Protein 4DJ3 (pdb70)

Foldseek 3Di:
DPDDDADAAALVSVQCQPVVLVVPDLFKKKWKAFPVPLATSDIHPSVCVNQVADPVVRNPDRQLLFWDPLCSVVVCVVAPLVQAAAPDVDHWDKFKTWGHRPDDVPPTDTFMKIKTKHWHFYDDDDPHDTTIMIMIMIGTDFQLLDDVHDDQVRQKWKWKFFLLQQTQDTDQSCCSVQVDGGSVRHRHHQLVQWDPVCSVVVLVVLVVQVVQAVHDWDWDDWTWGAGQVGFTWIWGKTKYFDADPPFRFTGMIMIMTRTDDAGPPSTSNDDDDDDPDDDCPVVCVSSVVSSVVRSPGD/DAEADDDADDDQKWKWKCFDVPGWTPDTHPDDDDDDDRAFLNQFDPVCNVVVCVCAPLVNADAPPPCHWDWFKTFRAVVTDTFIKIKTKHWHWYDDVPPITTMIMMMIGGAFQCQPDPHPDQVLQKWKWKFFLLQATQDTDCSVCSHQQDGVVVRHGHGPQVFWDPVFNVVVLVVLVVQVVCAPHDWDWDDWTWGQGPQGWIFIWTKTKYFDADVPLQFTGMMMIMIGTNDQTPDRTSNDDHDDDDDDPCNVVSVSSSVVRNDGD

Secondary structure (DSSP, 8-state):
-------B--TTTTTSTTHHHHTS-TTEEEEEEETTT-BEEEE-TTHHHHTT--HHHHHTSBGGGGB-GGGHHHHHHHT-TTT-----------EEEEE-----SSS---EEEEEEEEEEE----SSS-S-EEEEEEEEE---TTSSS---GGG-EEEEEE-TTSBEEEE-TTHHHHHS--HHHHTTSBGGGGB-TTTTTHHHHHHHHHHHTTTSPPEE---EEEE-TTS-EEEEEEEEEEEE-SSS--EEEEEEEEEE----SSS-TT-------SS--HHHHHHHHHHHHHTTS--/---S------SSEEEEEE-SSS-SEEEE-S--SSS-----GGGS-GGGHHHHHHHT-TTTPPBTT------EEEE--------EEEEEEEE-----S------EEEEEEE---TTSTTPPPGGG-EEEEEE-TTSBEEEE-GGGHHHHS--HHHHTTSBHHHHB-TTTTTHHHHHHHHHHHTTTS--B----EEEE-TTS-EEEEEEEEEEEE-SSS-SEEEEEEEEEE-S--SSS-TTS----------HHHHHHHHHHTTS--

GO terms:
  GO:0005634 nucleus (C, EXP)
  GO:0005737 cytoplasm (C, EXP)
  GO:0045187 regulation of circadian sleep/wake cycle, sleep (P, IMP)
  GO:0005515 protein binding (F, IPI)
  GO:0031625 ubiquitin protein ligase binding (F, IPI)
  GO:0019900 kinase binding (F, IPI)
  GO:0007623 circadian rhythm (P, IDA)
  GO:0000122 negative regulation of transcription by RNA polymerase II (P, IDA)
  GO:0005654 nucleoplasm (C, TAS)
  GO:0005829 cytosol (C, TAS)

InterPro domains:
  IPR000014 PAS domain [PS50112] (280-326)
  IPR000014 PAS domain [SM00091] (115-187)
  IPR000014 PAS domain [SM00091] (258-324)
  IPR000014 PAS domain [cd00130] (280-372)
  IPR013655 PAS fold 3 [PF08447] (281-368)
  IPR022728 Period circadian-like, C-terminal [PF12114] (949-1088)
  IPR035965 PAS domain superfamily [SSF55785] (271-373)
  IPR048814 Period circadian protein homolog 1-3, PAS-A domain [PF21353] (130-252)
  IPR050760 Period circadian regulator [PTHR11269] (24-1096)
  IPR057310 Period circadian protein homolog PER 1-3, bHLH-like domain [PF23170] (47-100)

Organism: Mus musculus (NCBI:txid10090)

Nearest PDB structures (foldseek):
  4dj3-assembly1_A  TM=1.003E+00  e=3.054E-65  Mus musculus
  4dj3-assembly1_B  TM=9.412E-01  e=3.930E-46  Mus musculus
  4dj2-assembly1_A  TM=9.187E-01  e=1.110E-37  Mus musculus
  3gdi-assembly1_A  TM=9.428E-01  e=1.791E-35  Mus musculus
  8gci-assembly1_A-2  TM=8.770E-01  e=7.581E-12  Caenorhabditis elegans

Structure (mmCIF, N/CA/C/O backbone):
data_4DJ3
#
_entry.id   4DJ3
#
_cell.length_a   62.650
_cell.length_b   78.640
_cell.length_c   67.170
_cell.angle_alpha   90.00
_cell.angle_beta   97.63
_cell.angle_gamma   90.00
#
_symmetry.space_group_name_H-M   'P 1 21 1'
#
loop_
_entity.id
_entity.type
_entity.pdbx_description
1 polymer 'Period circadian protein homolog 3'
2 water water
#
loop_
_atom_site.group_PDB
_atom_site.id
_atom_site.type_symbol
_atom_site.label_atom_id
_atom_site.label_alt_id
_atom_site.label_comp_id
_atom_site.label_asym_id
_atom_site.label_entity_id
_atom_site.label_seq_id
_atom_site.pdbx_PDB_ins_code
_atom_site.Cartn_x
_atom_site.Cartn_y
_atom_site.Cartn_z
_atom_site.occupancy
_atom_site.B_iso_or_equiv
_atom_site.auth_seq_id
_atom_site.auth_comp_id
_atom_site.auth_asym_id
_atom_site.auth_atom_id
_atom_site.pdbx_PDB_model_num
ATOM 1 N N . GLY A 1 10 ? 31.129 -29.691 8.270 1.00 91.52 104 GLY A N 1
ATOM 2 C CA . GLY A 1 10 ? 31.985 -28.730 9.027 1.00 92.18 104 GLY A CA 1
ATOM 3 C C . GLY A 1 10 ? 32.112 -29.086 10.500 1.00 92.45 104 GLY A C 1
ATOM 4 O O . GLY A 1 10 ? 31.111 -29.071 11.226 1.00 92.57 104 GLY A O 1
ATOM 5 N N . ARG A 1 11 ? 33.352 -29.377 10.924 1.00 92.47 105 ARG A N 1
ATOM 6 C CA . ARG A 1 11 ? 33.704 -29.936 12.255 1.00 92.33 105 ARG A CA 1
ATOM 7 C C . ARG A 1 11 ? 32.733 -29.634 13.415 1.00 92.19 105 ARG A C 1
ATOM 8 O O . ARG A 1 11 ? 32.925 -28.681 14.186 1.00 92.12 105 ARG A O 1
ATOM 10 N N . LEU A 1 12 ? 31.703 -30.473 13.533 1.00 91.92 106 LEU A N 1
ATOM 11 C CA . LEU A 1 12 ? 30.570 -30.194 14.419 1.00 91.55 106 LEU A CA 1
ATOM 12 C C . LEU A 1 12 ? 30.543 -31.022 15.705 1.00 90.96 106 LEU A C 1
ATOM 13 O O . LEU A 1 12 ? 30.869 -32.220 15.702 1.00 90.44 106 LEU A O 1
ATOM 15 N N . GLU A 1 13 ? 30.149 -30.351 16.790 1.00 90.31 107 GLU A N 1
ATOM 16 C CA . GLU A 1 13 ? 29.908 -30.986 18.084 1.00 89.98 107 GLU A CA 1
ATOM 17 C C . GLU A 1 13 ? 28.575 -31.732 18.068 1.00 89.44 107 GLU A C 1
ATOM 18 O O . GLU A 1 13 ? 27.741 -31.504 17.184 1.00 89.45 107 GLU A O 1
ATOM 20 N N . ASP A 1 14 ? 28.387 -32.619 19.046 1.00 88.65 108 ASP A N 1
ATOM 21 C CA . ASP A 1 14 ? 27.230 -33.522 19.093 1.00 88.00 108 ASP A CA 1
ATOM 22 C C . ASP A 1 14 ? 25.894 -32.769 19.157 1.00 87.21 108 ASP A C 1
ATOM 23 O O . ASP A 1 14 ? 25.849 -31.613 19.609 1.00 87.65 108 ASP A O 1
ATOM 28 N N . VAL A 1 15 ? 24.818 -33.429 18.717 1.00 85.60 109 VAL A N 1
ATOM 29 C CA . VAL A 1 15 ? 23.486 -32.816 18.657 1.00 83.94 109 VAL A CA 1
ATOM 30 C C . VAL A 1 15 ? 22.619 -32.998 19.917 1.00 82.63 109 VAL A C 1
ATOM 31 O O . VAL A 1 15 ? 22.103 -32.016 20.451 1.00 82.76 109 VAL A O 1
ATOM 33 N N . THR A 1 16 ? 22.499 -34.242 20.389 1.00 80.86 110 THR A N 1
ATOM 34 C CA . THR A 1 16 ? 21.477 -34.683 21.365 1.00 79.05 110 THR A CA 1
ATOM 35 C C . THR A 1 16 ? 20.149 -34.849 20.641 1.00 77.59 110 THR A C 1
ATOM 36 O O . THR A 1 16 ? 19.374 -33.900 20.544 1.00 77.79 110 THR A O 1
ATOM 40 N N . VAL A 1 17 ? 19.897 -36.043 20.118 1.00 75.50 111 VAL A N 1
ATOM 41 C CA . VAL A 1 17 ? 18.656 -36.309 19.390 1.00 73.73 111 VAL A CA 1
ATOM 42 C C . VAL A 1 17 ? 17.654 -37.015 20.314 1.00 72.31 111 VAL A C 1
ATOM 43 O O . VAL A 1 17 ? 18.080 -37.730 21.223 1.00 72.23 111 VAL A O 1
ATOM 47 N N . TYR A 1 18 ? 16.346 -36.812 20.080 1.00 70.20 112 TYR A N 1
ATOM 48 C CA . TYR A 1 18 ? 15.316 -37.092 21.104 1.00 67.75 112 TYR A CA 1
ATOM 49 C C . TYR A 1 18 ? 14.387 -38.286 20.911 1.00 66.91 112 TYR A C 1
ATOM 50 O O . TYR A 1 18 ? 14.329 -39.149 21.779 1.00 66.06 112 TYR A O 1
ATOM 59 N N . SER A 1 19 ? 13.679 -38.337 19.782 1.00 66.08 113 SER A N 1
ATOM 60 C CA . SER A 1 19 ? 12.582 -39.310 19.555 1.00 65.71 113 SER A CA 1
ATOM 61 C C . SER A 1 19 ? 11.239 -38.973 20.277 1.00 65.30 113 SER A C 1
ATOM 62 O O . SER A 1 19 ? 11.206 -38.340 21.353 1.00 64.43 113 SER A O 1
ATOM 65 N N . LEU A 1 20 ? 10.166 -39.462 19.655 1.00 64.54 114 LEU A N 1
ATOM 66 C CA . LEU A 1 20 ? 8.777 -39.173 19.987 1.00 64.48 114 LEU A CA 1
ATOM 67 C C . LEU A 1 20 ? 8.362 -39.422 21.436 1.00 64.68 114 LEU A C 1
ATOM 68 O O . LEU A 1 20 ? 7.464 -38.759 21.942 1.00 64.85 114 LEU A O 1
ATOM 73 N N . GLU A 1 21 ? 9.000 -40.384 22.096 1.00 64.68 115 GLU A N 1
ATOM 74 C CA . GLU A 1 21 ? 8.583 -40.807 23.423 1.00 64.49 115 GLU A CA 1
ATOM 75 C C . GLU A 1 21 ? 9.336 -40.026 24.464 1.00 64.21 115 GLU A C 1
ATOM 76 O O . GLU A 1 21 ? 8.902 -39.917 25.616 1.00 64.51 115 GLU A O 1
ATOM 82 N N . ASP A 1 22 ? 10.470 -39.479 24.048 1.00 63.70 116 ASP A N 1
ATOM 83 C CA . ASP A 1 22 ? 11.223 -38.567 24.886 1.00 63.20 116 ASP A CA 1
ATOM 84 C C . ASP A 1 22 ? 10.475 -37.242 24.992 1.00 62.05 116 ASP A C 1
ATOM 85 O O . ASP A 1 22 ? 10.661 -36.490 25.951 1.00 61.86 116 ASP A O 1
ATOM 90 N N . LEU A 1 23 ? 9.643 -36.950 23.992 1.00 60.36 117 LEU A N 1
ATOM 91 C CA . LEU A 1 23 ? 9.030 -35.632 23.895 1.00 59.23 117 LEU A CA 1
ATOM 92 C C . LEU A 1 23 ? 7.863 -35.444 24.877 1.00 58.99 117 LEU A C 1
ATOM 93 O O . LEU A 1 23 ? 7.396 -34.331 25.120 1.00 58.73 117 LEU A O 1
ATOM 98 N N . THR A 1 24 ? 7.429 -36.552 25.450 1.00 58.27 118 THR A N 1
ATOM 99 C CA . THR A 1 24 ? 6.320 -36.566 26.363 1.00 57.93 118 THR A CA 1
ATOM 100 C C . THR A 1 24 ? 6.710 -35.875 27.662 1.00 57.47 118 THR A C 1
ATOM 101 O O . THR A 1 24 ? 5.869 -35.267 28.328 1.00 57.28 118 THR A O 1
ATOM 105 N N . ALA A 1 25 ? 7.996 -35.929 27.986 1.00 57.13 119 ALA A N 1
ATOM 106 C CA . ALA A 1 25 ? 8.482 -35.483 29.300 1.00 57.16 119 ALA A CA 1
ATOM 107 C C . ALA A 1 25 ? 9.378 -34.259 29.222 1.00 56.91 119 ALA A C 1
ATOM 108 O O . ALA A 1 25 ? 9.859 -33.774 30.261 1.00 56.60 119 ALA A O 1
ATOM 110 N N . LEU A 1 26 ? 9.536 -33.748 27.991 1.00 56.81 120 LEU A N 1
ATOM 111 C CA . LEU A 1 26 ? 10.656 -32.886 27.597 1.00 56.37 120 LEU A CA 1
ATOM 112 C C . LEU A 1 26 ? 10.752 -31.633 28.424 1.00 55.91 120 LEU A C 1
ATOM 113 O O . LEU A 1 26 ? 11.862 -31.252 28.853 1.00 56.54 120 LEU A O 1
ATOM 118 N N . ALA A 1 27 ? 9.615 -30.980 28.646 1.00 54.05 121 ALA A N 1
ATOM 119 C CA . ALA A 1 27 ? 9.633 -29.810 29.501 1.00 52.73 121 ALA A CA 1
ATOM 120 C C . ALA A 1 27 ? 8.437 -29.812 30.457 1.00 52.02 121 ALA A C 1
ATOM 121 O O . ALA A 1 27 ? 7.767 -28.799 30.674 1.00 49.93 121 ALA A O 1
ATOM 123 N N . SER A 1 28 ? 8.224 -30.990 31.039 1.00 51.50 122 SER A N 1
ATOM 124 C CA . SER A 1 28 ? 7.214 -31.215 32.054 1.00 51.59 122 SER A CA 1
ATOM 125 C C . SER A 1 28 ? 7.312 -30.225 33.225 1.00 51.22 122 SER A C 1
ATOM 126 O O . SER A 1 28 ? 6.340 -30.029 33.961 1.00 51.31 122 SER A O 1
ATOM 129 N N . GLU A 1 29 ? 8.475 -29.595 33.391 1.00 50.33 123 GLU A N 1
ATOM 130 C CA . GLU A 1 29 ? 8.646 -28.548 34.399 1.00 49.83 123 GLU A CA 1
ATOM 131 C C . GLU A 1 29 ? 7.860 -27.311 34.008 1.00 48.04 123 GLU A C 1
ATOM 132 O O . GLU A 1 29 ? 7.264 -26.667 34.846 1.00 48.21 123 GLU A O 1
ATOM 138 N N . HIS A 1 30 ? 7.859 -26.986 32.721 1.00 46.21 124 HIS A N 1
ATOM 139 C CA . HIS A 1 30 ? 7.096 -25.860 32.234 1.00 44.09 124 HIS A CA 1
ATOM 140 C C . HIS A 1 30 ? 5.606 -26.222 32.156 1.00 44.00 124 HIS A C 1
ATOM 141 O O . HIS A 1 30 ? 4.746 -25.379 32.458 1.00 43.29 124 HIS A O 1
ATOM 148 N N . THR A 1 31 ? 5.310 -27.464 31.756 1.00 43.03 125 THR A N 1
ATOM 149 C CA . THR A 1 31 ? 3.944 -27.897 31.563 1.00 43.00 125 THR A CA 1
ATOM 150 C C . THR A 1 31 ? 3.223 -28.116 32.903 1.00 42.61 125 THR A C 1
ATOM 151 O O . THR A 1 31 ? 2.021 -28.104 32.966 1.00 42.43 125 THR A O 1
ATOM 155 N N . SER A 1 32 ? 3.964 -28.292 33.978 1.00 42.27 126 SER A N 1
ATOM 156 C CA . SER A 1 32 ? 3.354 -28.410 35.296 1.00 41.71 126 SER A CA 1
ATOM 157 C C . SER A 1 32 ? 3.244 -27.085 36.001 1.00 40.84 126 SER A C 1
ATOM 158 O O . SER A 1 32 ? 2.636 -27.017 37.059 1.00 41.47 126 SER A O 1
ATOM 161 N N . LYS A 1 33 ? 3.807 -26.028 35.432 1.00 40.33 127 LYS A N 1
ATOM 162 C CA . LYS A 1 33 ? 3.851 -24.726 36.136 1.00 39.98 127 LYS A CA 1
ATOM 163 C C . LYS A 1 33 ? 2.452 -24.353 36.621 1.00 38.40 127 LYS A C 1
ATOM 164 O O . LYS A 1 33 ? 2.254 -24.028 37.817 1.00 38.50 127 LYS A O 1
ATOM 170 N N . ASN A 1 34 ? 1.494 -24.454 35.690 1.00 35.74 128 ASN A N 1
ATOM 171 C CA . ASN A 1 34 ? 0.085 -24.123 35.913 1.00 33.77 128 ASN A CA 1
ATOM 172 C C . ASN A 1 34 ? -0.755 -24.710 34.777 1.00 32.61 128 ASN A C 1
ATOM 173 O O . ASN A 1 34 ? -0.252 -25.482 33.971 1.00 32.34 128 ASN A O 1
ATOM 178 N N . THR A 1 35 ? -2.019 -24.313 34.698 1.00 31.41 129 THR A N 1
ATOM 179 C CA . THR A 1 35 ? -2.924 -24.838 33.707 1.00 31.11 129 THR A CA 1
ATOM 180 C C . THR A 1 35 ? -3.005 -23.979 32.466 1.00 30.71 129 THR A C 1
ATOM 181 O O . THR A 1 35 ? -3.944 -24.113 31.706 1.00 30.48 129 THR A O 1
ATOM 185 N N . ASP A 1 36 ? -2.039 -23.094 32.262 1.00 30.62 130 ASP A N 1
ATOM 186 C CA . ASP A 1 36 ? -2.014 -22.251 31.061 1.00 30.87 130 ASP A CA 1
ATOM 187 C C . ASP A 1 36 ? -0.831 -22.573 30.171 1.00 30.06 130 ASP A C 1
ATOM 188 O O . ASP A 1 36 ? -0.592 -21.844 29.260 1.00 29.40 130 ASP A O 1
ATOM 193 N N . THR A 1 37 ? -0.042 -23.596 30.482 1.00 29.61 131 THR A N 1
ATOM 194 C CA . THR A 1 37 ? 1.195 -23.822 29.768 1.00 30.48 131 THR A CA 1
ATOM 195 C C . THR A 1 37 ? 1.150 -25.070 28.882 1.00 31.32 131 THR A C 1
ATOM 196 O O . THR A 1 37 ? 0.546 -26.097 29.224 1.00 32.58 131 THR A O 1
ATOM 200 N N . PHE A 1 38 ? 1.728 -24.971 27.703 1.00 30.70 132 PHE A N 1
ATOM 201 C CA . PHE A 1 38 ? 1.928 -26.146 26.958 1.00 30.86 132 PHE A CA 1
ATOM 202 C C . PHE A 1 38 ? 3.264 -26.072 26.246 1.00 31.55 132 PHE A C 1
ATOM 203 O O . PHE A 1 38 ? 3.913 -25.049 26.261 1.00 31.24 132 PHE A O 1
ATOM 211 N N . ALA A 1 39 ? 3.653 -27.185 25.642 1.00 32.58 133 ALA A N 1
ATOM 212 C CA . ALA A 1 39 ? 4.874 -27.295 24.896 1.00 34.17 133 ALA A CA 1
ATOM 213 C C . ALA A 1 39 ? 4.488 -27.843 23.553 1.00 34.89 133 ALA A C 1
ATOM 214 O O . ALA A 1 39 ? 3.733 -28.794 23.471 1.00 37.02 133 ALA A O 1
ATOM 216 N N . ALA A 1 40 ? 4.990 -27.239 22.499 1.00 35.21 134 ALA A N 1
ATOM 217 C CA . ALA A 1 40 ? 4.817 -27.753 21.159 1.00 35.47 134 ALA A CA 1
ATOM 218 C C . ALA A 1 40 ? 6.207 -27.928 20.538 1.00 36.47 134 ALA A C 1
ATOM 219 O O . ALA A 1 40 ? 7.133 -27.163 20.851 1.00 36.54 134 ALA A O 1
ATOM 221 N N . VAL A 1 41 ? 6.358 -28.961 19.705 1.00 37.59 135 VAL A N 1
ATOM 222 C CA . VAL A 1 41 ? 7.563 -29.191 18.905 1.00 37.56 135 VAL A CA 1
ATOM 223 C C . VAL A 1 41 ? 7.098 -29.320 17.469 1.00 39.08 135 VAL A C 1
ATOM 224 O O . VAL A 1 41 ? 6.232 -30.140 17.167 1.00 39.71 135 VAL A O 1
ATOM 228 N N . PHE A 1 42 ? 7.624 -28.491 16.577 1.00 40.45 136 PHE A N 1
ATOM 229 C CA . PHE A 1 42 ? 7.240 -28.561 15.168 1.00 41.81 136 PHE A CA 1
ATOM 230 C C . PHE A 1 42 ? 8.469 -28.630 14.262 1.00 42.60 136 PHE A C 1
ATOM 231 O O . PHE A 1 42 ? 9.544 -28.152 14.629 1.00 42.62 136 PHE A O 1
ATOM 239 N N . SER A 1 43 ? 8.326 -29.249 13.095 1.00 43.99 137 SER A N 1
ATOM 240 C CA . SER A 1 43 ? 9.499 -29.497 12.257 1.00 45.74 137 SER A CA 1
ATOM 241 C C . SER A 1 43 ? 9.835 -28.279 11.380 1.00 46.55 137 SER A C 1
ATOM 242 O O . SER A 1 43 ? 8.952 -27.706 10.730 1.00 46.47 137 SER A O 1
ATOM 245 N N . PHE A 1 44 ? 11.110 -27.886 11.375 1.00 48.44 138 PHE A N 1
ATOM 246 C CA . PHE A 1 44 ? 11.601 -26.824 10.463 1.00 50.08 138 PHE A CA 1
ATOM 247 C C . PHE A 1 44 ? 11.382 -27.176 8.982 1.00 51.95 138 PHE A C 1
ATOM 248 O O . PHE A 1 44 ? 11.183 -26.274 8.147 1.00 52.45 138 PHE A O 1
ATOM 256 N N . LEU A 1 45 ? 11.379 -28.480 8.681 1.00 53.36 139 LEU A N 1
ATOM 257 C CA . LEU A 1 45 ? 11.099 -28.968 7.331 1.00 54.94 139 LEU A CA 1
ATOM 258 C C . LEU A 1 45 ? 9.664 -28.638 6.904 1.00 56.03 139 LEU A C 1
ATOM 259 O O . LEU A 1 45 ? 9.469 -27.804 5.996 1.00 56.88 139 LEU A O 1
ATOM 264 N N . SER A 1 46 ? 8.671 -29.249 7.574 1.00 56.35 140 SER A N 1
ATOM 265 C CA . SER A 1 46 ? 7.253 -29.193 7.134 1.00 56.52 140 SER A CA 1
ATOM 266 C C . SER A 1 46 ? 6.301 -28.179 7.828 1.00 55.74 140 SER A C 1
ATOM 267 O O . SER A 1 46 ? 5.232 -27.890 7.297 1.00 55.58 140 SER A O 1
ATOM 270 N N . GLY A 1 47 ? 6.663 -27.684 9.013 1.00 54.70 141 GLY A N 1
ATOM 271 C CA . GLY A 1 47 ? 5.797 -26.757 9.759 1.00 53.28 141 GLY A CA 1
ATOM 272 C C . GLY A 1 47 ? 4.689 -27.451 10.544 1.00 52.00 141 GLY A C 1
ATOM 273 O O . GLY A 1 47 ? 3.884 -26.811 11.221 1.00 51.08 141 GLY A O 1
ATOM 274 N N . ARG A 1 48 ? 4.673 -28.777 10.444 1.00 51.35 142 ARG A N 1
ATOM 275 C CA . ARG A 1 48 ? 3.732 -29.629 11.159 1.00 50.00 142 ARG A CA 1
ATOM 276 C C . ARG A 1 48 ? 4.176 -29.912 12.580 1.00 48.90 142 ARG A C 1
ATOM 277 O O . ARG A 1 48 ? 5.373 -29.887 12.913 1.00 47.98 142 ARG A O 1
ATOM 279 N N . LEU A 1 49 ? 3.187 -30.214 13.414 1.00 48.04 143 LEU A N 1
ATOM 280 C CA . LEU A 1 49 ? 3.430 -30.515 14.833 1.00 46.71 143 LEU A CA 1
ATOM 281 C C . LEU A 1 49 ? 3.886 -31.944 15.023 1.00 46.30 143 LEU A C 1
ATOM 282 O O . LEU A 1 49 ? 3.204 -32.891 14.613 1.00 46.40 143 LEU A O 1
ATOM 287 N N . VAL A 1 50 ? 5.030 -32.106 15.665 1.00 45.44 144 VAL A N 1
ATOM 288 C CA . VAL A 1 50 ? 5.532 -33.433 15.907 1.00 45.04 144 VAL A CA 1
ATOM 289 C C . VAL A 1 50 ? 5.053 -33.890 17.280 1.00 44.50 144 VAL A C 1
ATOM 290 O O . VAL A 1 50 ? 4.685 -35.079 17.480 1.00 45.04 144 VAL A O 1
ATOM 294 N N . HIS A 1 51 ? 5.059 -32.952 18.224 1.00 42.77 145 HIS A N 1
ATOM 295 C CA . HIS A 1 51 ? 4.498 -33.194 19.550 1.00 41.25 145 HIS A CA 1
ATOM 296 C C . HIS A 1 51 ? 3.863 -31.938 20.117 1.00 40.23 145 HIS A C 1
ATOM 297 O O . HIS A 1 51 ? 4.448 -30.839 20.028 1.00 39.52 145 HIS A O 1
ATOM 304 N N . ILE A 1 52 ? 2.678 -32.101 20.702 1.00 38.27 146 ILE A N 1
ATOM 305 C CA . ILE A 1 52 ? 2.055 -31.019 21.442 1.00 37.26 146 ILE A CA 1
ATOM 306 C C . ILE A 1 52 ? 1.423 -31.594 22.742 1.00 36.85 146 ILE A C 1
ATOM 307 O O . ILE A 1 52 ? 0.935 -32.738 22.753 1.00 36.64 146 ILE A O 1
ATOM 312 N N . SER A 1 53 ? 1.454 -30.842 23.832 1.00 34.99 147 SER A N 1
ATOM 313 C CA . SER A 1 53 ? 0.979 -31.383 25.105 1.00 35.43 147 SER A CA 1
ATOM 314 C C . SER A 1 53 ? -0.505 -31.732 25.104 1.00 34.91 147 SER A C 1
ATOM 315 O O . SER A 1 53 ? -1.296 -31.014 24.533 1.00 34.41 147 SER A O 1
ATOM 318 N N . GLU A 1 54 ? -0.874 -32.832 25.762 1.00 34.63 148 GLU A N 1
ATOM 319 C CA . GLU A 1 54 ? -2.294 -33.199 25.936 1.00 34.24 148 GLU A CA 1
ATOM 320 C C . GLU A 1 54 ? -3.205 -32.024 26.349 1.00 32.52 148 GLU A C 1
ATOM 321 O O . GLU A 1 54 ? -4.314 -31.940 25.863 1.00 31.22 148 GLU A O 1
ATOM 327 N N . GLN A 1 55 ? -2.723 -31.140 27.232 1.00 31.56 149 GLN A N 1
ATOM 328 C CA . GLN A 1 55 ? -3.507 -29.953 27.661 1.00 31.36 149 GLN A CA 1
ATOM 329 C C . GLN A 1 55 ? -3.668 -28.835 26.648 1.00 30.80 149 GLN A C 1
ATOM 330 O O . GLN A 1 55 ? -4.401 -27.887 26.897 1.00 30.25 149 GLN A O 1
ATOM 336 N N . ALA A 1 56 ? -2.978 -28.927 25.521 1.00 30.35 150 ALA A N 1
ATOM 337 C CA . ALA A 1 56 ? -3.100 -27.879 24.537 1.00 30.13 150 ALA A CA 1
ATOM 338 C C . ALA A 1 56 ? -4.487 -27.843 23.921 1.00 30.68 150 ALA A C 1
ATOM 339 O O . ALA A 1 56 ? -4.937 -26.755 23.559 1.00 32.34 150 ALA A O 1
ATOM 341 N N . ALA A 1 57 ? -5.188 -28.979 23.806 1.00 30.31 151 ALA A N 1
ATOM 342 C CA . ALA A 1 57 ? -6.581 -28.934 23.259 1.00 30.49 151 ALA A CA 1
ATOM 343 C C . ALA A 1 57 ? -7.534 -28.157 24.166 1.00 30.50 151 ALA A C 1
ATOM 344 O O . ALA A 1 57 ? -8.426 -27.432 23.709 1.00 30.01 151 ALA A O 1
ATOM 346 N N . LEU A 1 58 ? -7.333 -28.321 25.467 1.00 31.13 152 LEU A N 1
ATOM 347 C CA . LEU A 1 58 ? -8.101 -27.570 26.452 1.00 31.03 152 LEU A CA 1
ATOM 348 C C . LEU A 1 58 ? -7.777 -26.059 26.362 1.00 30.90 152 LEU A C 1
ATOM 349 O O . LEU A 1 58 ? -8.679 -25.242 26.237 1.00 31.50 152 LEU A O 1
ATOM 354 N N . ILE A 1 59 ? -6.477 -25.732 26.363 1.00 29.92 153 ILE A N 1
ATOM 355 C CA . ILE A 1 59 ? -5.952 -24.368 26.397 1.00 28.26 153 ILE A CA 1
ATOM 356 C C . ILE A 1 59 ? -6.256 -23.572 25.122 1.00 29.57 153 ILE A C 1
ATOM 357 O O . ILE A 1 59 ? -6.617 -22.379 25.207 1.00 28.58 153 ILE A O 1
ATOM 362 N N . LEU A 1 60 ? -6.132 -24.223 23.946 1.00 30.34 154 LEU A N 1
ATOM 363 C CA . LEU A 1 60 ? -6.557 -23.592 22.695 1.00 31.20 154 LEU A CA 1
ATOM 364 C C . LEU A 1 60 ? -8.059 -23.716 22.407 1.00 32.60 154 LEU A C 1
ATOM 365 O O . LEU A 1 60 ? -8.537 -23.165 21.421 1.00 31.77 154 LEU A O 1
ATOM 370 N N . ASN A 1 61 ? -8.817 -24.395 23.278 1.00 34.73 155 ASN A N 1
ATOM 371 C CA . ASN A 1 61 ? -10.191 -24.833 22.916 1.00 36.75 155 ASN A CA 1
ATOM 372 C C . ASN A 1 61 ? -10.199 -25.443 21.495 1.00 37.60 155 ASN A C 1
ATOM 373 O O . ASN A 1 61 ? -10.744 -24.868 20.544 1.00 38.28 155 ASN A O 1
ATOM 378 N N . SER A 1 62 ? -9.557 -26.595 21.363 1.00 38.05 156 SER A N 1
ATOM 379 C CA . SER A 1 62 ? -9.337 -27.213 20.072 1.00 39.05 156 SER A CA 1
ATOM 380 C C . SER A 1 62 ? -9.539 -28.722 20.196 1.00 39.16 156 SER A C 1
ATOM 381 O O . SER A 1 62 ? -9.994 -29.181 21.228 1.00 39.85 156 SER A O 1
ATOM 384 N N . LYS A 1 63 ? -9.212 -29.498 19.173 1.00 39.38 157 LYS A N 1
ATOM 385 C CA . LYS A 1 63 ? -9.357 -30.946 19.286 1.00 40.58 157 LYS A CA 1
ATOM 386 C C . LYS A 1 63 ? -8.050 -31.679 19.048 1.00 40.99 157 LYS A C 1
ATOM 387 O O . LYS A 1 63 ? -7.337 -31.366 18.091 1.00 41.89 157 LYS A O 1
ATOM 393 N N . ARG A 1 64 ? -7.710 -32.632 19.919 1.00 41.25 158 ARG A N 1
ATOM 394 C CA . ARG A 1 64 ? -6.493 -33.455 19.750 1.00 42.01 158 ARG A CA 1
ATOM 395 C C . ARG A 1 64 ? -6.233 -34.012 18.318 1.00 42.48 158 ARG A C 1
ATOM 396 O O . ARG A 1 64 ? -5.083 -34.101 17.872 1.00 42.53 158 ARG A O 1
ATOM 404 N N . GLY A 1 65 ? -7.282 -34.418 17.617 1.00 42.53 159 GLY A N 1
ATOM 405 C CA . GLY A 1 65 ? -7.081 -34.951 16.284 1.00 43.34 159 GLY A CA 1
ATOM 406 C C . GLY A 1 65 ? -6.638 -33.816 15.391 1.00 44.27 159 GLY A C 1
ATOM 407 O O . GLY A 1 65 ? -5.568 -33.869 14.764 1.00 44.03 159 GLY A O 1
ATOM 408 N N . PHE A 1 66 ? -7.468 -32.776 15.356 1.00 44.82 160 PHE A N 1
ATOM 409 C CA . PHE A 1 66 ? -7.261 -31.633 14.481 1.00 45.27 160 PHE A CA 1
ATOM 410 C C . PHE A 1 66 ? -5.809 -31.108 14.536 1.00 45.49 160 PHE A C 1
ATOM 411 O O . PHE A 1 66 ? -5.246 -30.720 13.492 1.00 45.71 160 PHE A O 1
ATOM 419 N N . LEU A 1 67 ? -5.214 -31.144 15.737 1.00 45.29 161 LEU A N 1
ATOM 420 C CA . LEU A 1 67 ? -3.892 -30.538 16.037 1.00 44.74 161 LEU A CA 1
ATOM 421 C C . LEU A 1 67 ? -2.707 -31.386 15.620 1.00 45.34 161 LEU A C 1
ATOM 422 O O . LEU A 1 67 ? -1.688 -30.859 15.257 1.00 45.41 161 LEU A O 1
ATOM 427 N N . LYS A 1 68 ? -2.812 -32.702 15.709 1.00 46.58 162 LYS A N 1
ATOM 428 C CA . LYS A 1 68 ? -1.733 -33.571 15.206 1.00 47.74 162 LYS A CA 1
ATOM 429 C C . LYS A 1 68 ? -1.504 -33.433 13.672 1.00 48.19 162 LYS A C 1
ATOM 430 O O . LYS A 1 68 ? -0.518 -33.974 13.139 1.00 49.08 162 LYS A O 1
ATOM 432 N N . SER A 1 69 ? -2.393 -32.693 12.992 1.00 48.21 163 SER A N 1
ATOM 433 C CA . SER A 1 69 ? -2.397 -32.538 11.521 1.00 47.92 163 SER A CA 1
ATOM 434 C C . SER A 1 69 ? -2.384 -31.094 10.989 1.00 47.92 163 SER A C 1
ATOM 435 O O . SER A 1 69 ? -2.351 -30.888 9.796 1.00 47.06 163 SER A O 1
ATOM 437 N N . VAL A 1 70 ? -2.447 -30.097 11.862 1.00 48.38 164 VAL A N 1
ATOM 438 C CA . VAL A 1 70 ? -2.251 -28.712 11.423 1.00 48.54 164 VAL A CA 1
ATOM 439 C C . VAL A 1 70 ? -0.761 -28.383 11.243 1.00 48.40 164 VAL A C 1
ATOM 440 O O . VAL A 1 70 ? 0.087 -28.971 11.906 1.00 49.35 164 VAL A O 1
ATOM 444 N N . HIS A 1 71 ? -0.449 -27.420 10.392 1.00 48.29 165 HIS A N 1
ATOM 445 C CA . HIS A 1 71 ? 0.806 -26.674 10.547 1.00 48.58 165 HIS A CA 1
ATOM 446 C C . HIS A 1 71 ? 0.614 -25.683 11.663 1.00 47.44 165 HIS A C 1
ATOM 447 O O . HIS A 1 71 ? -0.363 -24.925 11.648 1.00 47.20 165 HIS A O 1
ATOM 454 N N . PHE A 1 72 ? 1.535 -25.667 12.615 1.00 46.95 166 PHE A N 1
ATOM 455 C CA . PHE A 1 72 ? 1.504 -24.647 13.673 1.00 47.27 166 PHE A CA 1
ATOM 456 C C . PHE A 1 72 ? 1.071 -23.208 13.207 1.00 46.91 166 PHE A C 1
ATOM 457 O O . PHE A 1 72 ? 0.122 -22.648 13.753 1.00 46.51 166 PHE A O 1
ATOM 465 N N . VAL A 1 73 ? 1.748 -22.643 12.205 1.00 46.03 167 VAL A N 1
ATOM 466 C CA . VAL A 1 73 ? 1.438 -21.312 11.685 1.00 46.45 167 VAL A CA 1
ATOM 467 C C . VAL A 1 73 ? -0.035 -21.032 11.377 1.00 46.46 167 VAL A C 1
ATOM 468 O O . VAL A 1 73 ? -0.519 -19.878 11.508 1.00 45.86 167 VAL A O 1
ATOM 472 N N . ASP A 1 74 ? -0.747 -22.075 10.943 1.00 46.30 168 ASP A N 1
ATOM 473 C CA . ASP A 1 74 ? -2.175 -21.925 10.632 1.00 45.94 168 ASP A CA 1
ATOM 474 C C . ASP A 1 74 ? -2.974 -21.565 11.892 1.00 44.77 168 ASP A C 1
ATOM 475 O O . ASP A 1 74 ? -4.083 -21.013 11.792 1.00 45.48 168 ASP A O 1
ATOM 480 N N . LEU A 1 75 ? -2.410 -21.839 13.070 1.00 42.27 169 LEU A N 1
ATOM 481 C CA . LEU A 1 75 ? -3.061 -21.453 14.322 1.00 40.41 169 LEU A CA 1
ATOM 482 C C . LEU A 1 75 ? -2.875 -19.975 14.712 1.00 40.45 169 LEU A C 1
ATOM 483 O O . LEU A 1 75 ? -3.651 -19.407 15.507 1.00 40.71 169 LEU A O 1
ATOM 488 N N . LEU A 1 76 ? -1.859 -19.364 14.123 1.00 40.07 170 LEU A N 1
ATOM 489 C CA . LEU A 1 76 ? -1.433 -18.028 14.463 1.00 39.95 170 LEU A CA 1
ATOM 490 C C . LEU A 1 76 ? -2.349 -16.963 13.873 1.00 40.02 170 LEU A C 1
ATOM 491 O O . LEU A 1 76 ? -2.821 -17.115 12.749 1.00 40.11 170 LEU A O 1
ATOM 496 N N . ALA A 1 77 ? -2.621 -15.898 14.639 1.00 39.52 171 ALA A N 1
ATOM 497 C CA . ALA A 1 77 ? -3.261 -14.717 14.089 1.00 38.33 171 ALA A CA 1
ATOM 498 C C . ALA A 1 77 ? -2.322 -14.189 12.997 1.00 38.62 171 ALA A C 1
ATOM 499 O O . ALA A 1 77 ? -1.093 -14.107 13.203 1.00 38.66 171 ALA A O 1
ATOM 501 N N . PRO A 1 78 ? -2.873 -13.882 11.809 1.00 39.03 172 PRO A N 1
ATOM 502 C CA . PRO A 1 78 ? -2.094 -13.449 10.626 1.00 38.97 172 PRO A CA 1
ATOM 503 C C . PRO A 1 78 ? -1.173 -12.240 10.885 1.00 39.41 172 PRO A C 1
ATOM 504 O O . PRO A 1 78 ? -0.089 -12.154 10.273 1.00 40.13 172 PRO A O 1
ATOM 508 N N . GLN A 1 79 ? -1.566 -11.337 11.794 1.00 38.84 173 GLN A N 1
ATOM 509 C CA . GLN A 1 79 ? -0.708 -10.197 12.171 1.00 38.53 173 GLN A CA 1
ATOM 510 C C . GLN A 1 79 ? 0.601 -10.682 12.733 1.00 37.50 173 GLN A C 1
ATOM 511 O O . GLN A 1 79 ? 1.560 -9.955 12.722 1.00 38.00 173 GLN A O 1
ATOM 517 N N . ASP A 1 80 ? 0.627 -11.913 13.233 1.00 36.55 174 ASP A N 1
ATOM 518 C CA . ASP A 1 80 ? 1.725 -12.402 14.057 1.00 35.01 174 ASP A CA 1
ATOM 519 C C . ASP A 1 80 ? 2.647 -13.361 13.354 1.00 34.43 174 ASP A C 1
ATOM 520 O O . ASP A 1 80 ? 3.617 -13.791 13.949 1.00 34.45 174 ASP A O 1
ATOM 525 N N . VAL A 1 81 ? 2.342 -13.699 12.108 1.00 34.26 175 VAL A N 1
ATOM 526 C CA . VAL A 1 81 ? 3.044 -14.746 11.378 1.00 34.44 175 VAL A CA 1
ATOM 527 C C . VAL A 1 81 ? 4.491 -14.301 11.135 1.00 35.16 175 VAL A C 1
ATOM 528 O O . VAL A 1 81 ? 5.444 -15.103 11.305 1.00 34.42 175 VAL A O 1
ATOM 532 N N . ARG A 1 82 ? 4.648 -13.016 10.787 1.00 34.75 176 ARG A N 1
ATOM 533 C CA . ARG A 1 82 ? 5.967 -12.429 10.561 1.00 34.46 176 ARG A CA 1
ATOM 534 C C . ARG A 1 82 ? 6.845 -12.451 11.802 1.00 34.58 176 ARG A C 1
ATOM 535 O O . ARG A 1 82 ? 8.031 -12.710 11.696 1.00 35.38 176 ARG A O 1
ATOM 537 N N . ALA A 1 83 ? 6.294 -12.174 12.976 1.00 34.33 177 ALA A N 1
ATOM 538 C CA . ALA A 1 83 ? 7.117 -12.239 14.181 1.00 34.90 177 ALA A CA 1
ATOM 539 C C . ALA A 1 83 ? 7.431 -13.707 14.477 1.00 34.93 177 ALA A C 1
ATOM 540 O O . ALA A 1 83 ? 8.523 -14.050 14.928 1.00 35.01 177 ALA A O 1
ATOM 542 N N . PHE A 1 84 ? 6.477 -14.576 14.194 1.00 35.38 178 PHE A N 1
ATOM 543 C CA . PHE A 1 84 ? 6.714 -15.993 14.420 1.00 37.05 178 PHE A CA 1
ATOM 544 C C . PHE A 1 84 ? 7.951 -16.476 13.644 1.00 37.26 178 PHE A C 1
ATOM 545 O O . PHE A 1 84 ? 8.877 -17.041 14.263 1.00 37.00 178 PHE A O 1
ATOM 553 N N . TYR A 1 85 ? 7.960 -16.238 12.321 1.00 37.03 179 TYR A N 1
ATOM 554 C CA . TYR A 1 85 ? 9.058 -16.676 11.450 1.00 37.71 179 TYR A CA 1
ATOM 555 C C . TYR A 1 85 ? 10.376 -16.053 11.841 1.00 37.59 179 TYR A C 1
ATOM 556 O O . TYR A 1 85 ? 11.401 -16.732 11.847 1.00 38.10 179 TYR A O 1
ATOM 565 N N . ALA A 1 86 ? 10.339 -14.777 12.211 1.00 37.38 180 ALA A N 1
ATOM 566 C CA . ALA A 1 86 ? 11.544 -14.066 12.653 1.00 37.01 180 ALA A CA 1
ATOM 567 C C . ALA A 1 86 ? 12.083 -14.653 13.939 1.00 37.85 180 ALA A C 1
ATOM 568 O O . ALA A 1 86 ? 13.279 -14.975 14.003 1.00 38.92 180 ALA A O 1
ATOM 570 N N . HIS A 1 87 ? 11.221 -14.806 14.958 1.00 37.82 181 HIS A N 1
ATOM 571 C CA . HIS A 1 87 ? 11.691 -15.248 16.302 1.00 37.89 181 HIS A CA 1
ATOM 572 C C . HIS A 1 87 ? 12.028 -16.723 16.416 1.00 38.77 181 HIS A C 1
ATOM 573 O O . HIS A 1 87 ? 12.622 -17.145 17.397 1.00 38.02 181 HIS A O 1
ATOM 580 N N . THR A 1 88 ? 11.664 -17.509 15.403 1.00 40.69 182 THR A N 1
ATOM 581 C CA . THR A 1 88 ? 11.956 -18.944 15.442 1.00 42.62 182 THR A CA 1
ATOM 582 C C . THR A 1 88 ? 12.969 -19.395 14.407 1.00 43.58 182 THR A C 1
ATOM 583 O O . THR A 1 88 ? 13.100 -20.575 14.173 1.00 44.44 182 THR A O 1
ATOM 587 N N . ALA A 1 89 ? 13.681 -18.477 13.779 1.00 45.38 183 ALA A N 1
ATOM 588 C CA . ALA A 1 89 ? 14.658 -18.877 12.772 1.00 46.67 183 ALA A CA 1
ATOM 589 C C . ALA A 1 89 ? 15.663 -19.852 13.387 1.00 47.72 183 ALA A C 1
ATOM 590 O O . ALA A 1 89 ? 16.281 -19.525 14.391 1.00 47.86 183 ALA A O 1
ATOM 592 N N . PRO A 1 90 ? 15.845 -21.040 12.769 1.00 49.23 184 PRO A N 1
ATOM 593 C CA . PRO A 1 90 ? 16.607 -22.187 13.298 1.00 50.60 184 PRO A CA 1
ATOM 594 C C . PRO A 1 90 ? 18.077 -21.900 13.548 1.00 52.68 184 PRO A C 1
ATOM 595 O O . PRO A 1 90 ? 18.859 -22.821 13.811 1.00 53.33 184 PRO A O 1
ATOM 599 N N . THR A 1 91 ? 18.433 -20.620 13.474 1.00 54.70 185 THR A N 1
ATOM 600 C CA . THR A 1 91 ? 19.802 -20.145 13.486 1.00 55.86 185 THR A CA 1
ATOM 601 C C . THR A 1 91 ? 20.051 -19.221 14.686 1.00 57.08 185 THR A C 1
ATOM 602 O O . THR A 1 91 ? 21.208 -19.041 15.097 1.00 58.20 185 THR A O 1
ATOM 606 N N . GLN A 1 92 ? 18.990 -18.627 15.244 1.00 56.81 186 GLN A N 1
ATOM 607 C CA . GLN A 1 92 ? 19.130 -17.815 16.452 1.00 57.05 186 GLN A CA 1
ATOM 608 C C . GLN A 1 92 ? 18.901 -18.688 17.676 1.00 57.65 186 GLN A C 1
ATOM 609 O O . GLN A 1 92 ? 19.165 -18.274 18.826 1.00 58.26 186 GLN A O 1
ATOM 611 N N . LEU A 1 93 ? 18.414 -19.901 17.438 1.00 57.27 187 LEU A N 1
ATOM 612 C CA . LEU A 1 93 ? 17.886 -20.690 18.523 1.00 56.62 187 LEU A CA 1
ATOM 613 C C . LEU A 1 93 ? 18.942 -21.337 19.410 1.00 56.82 187 LEU A C 1
ATOM 614 O O . LEU A 1 93 ? 19.795 -22.063 18.920 1.00 56.93 187 LEU A O 1
ATOM 619 N N . PRO A 1 94 ? 18.883 -21.060 20.728 1.00 57.29 188 PRO A N 1
ATOM 620 C CA . PRO A 1 94 ? 19.528 -21.875 21.763 1.00 57.64 188 PRO A CA 1
ATOM 621 C C . PRO A 1 94 ? 19.048 -23.322 21.662 1.00 58.75 188 PRO A C 1
ATOM 622 O O . PRO A 1 94 ? 17.970 -23.565 21.115 1.00 58.41 188 PRO A O 1
ATOM 626 N N . PHE A 1 95 ? 19.809 -24.263 22.225 1.00 60.22 189 PHE A N 1
ATOM 627 C CA . PHE A 1 95 ? 19.583 -25.705 22.020 1.00 61.39 189 PHE A CA 1
ATOM 628 C C . PHE A 1 95 ? 18.510 -26.332 22.908 1.00 62.16 189 PHE A C 1
ATOM 629 O O . PHE A 1 95 ? 17.690 -27.156 22.453 1.00 62.38 189 PHE A O 1
ATOM 637 N N . TRP A 1 96 ? 18.548 -25.983 24.187 1.00 62.17 190 TRP A N 1
ATOM 638 C CA . TRP A 1 96 ? 17.576 -26.472 25.160 1.00 62.11 190 TRP A CA 1
ATOM 639 C C . TRP A 1 96 ? 18.241 -26.954 26.458 1.00 63.40 190 TRP A C 1
ATOM 640 O O . TRP A 1 96 ? 18.562 -28.136 26.622 1.00 63.08 190 TRP A O 1
ATOM 651 N N . ASN A 1 97 ? 18.470 -25.979 27.348 1.00 64.78 191 ASN A N 1
ATOM 652 C CA . ASN A 1 97 ? 18.728 -26.198 28.780 1.00 65.71 191 ASN A CA 1
ATOM 653 C C . ASN A 1 97 ? 18.149 -25.019 29.593 1.00 65.81 191 ASN A C 1
ATOM 654 O O . ASN A 1 97 ? 17.080 -24.482 29.271 1.00 65.48 191 ASN A O 1
ATOM 656 N N . CYS A 1 108 ? 25.074 -20.078 29.934 1.00 67.45 202 CYS A N 1
ATOM 657 C CA . CYS A 1 108 ? 25.170 -19.097 28.851 1.00 67.74 202 CYS A CA 1
ATOM 658 C C . CYS A 1 108 ? 23.794 -18.548 28.459 1.00 67.67 202 CYS A C 1
ATOM 659 O O . CYS A 1 108 ? 22.787 -19.278 28.464 1.00 67.69 202 CYS A O 1
ATOM 661 N N . ALA A 1 109 ? 23.782 -17.259 28.113 1.00 67.41 203 ALA A N 1
ATOM 662 C CA . ALA A 1 109 ? 22.562 -16.531 27.764 1.00 66.95 203 ALA A CA 1
ATOM 663 C C . ALA A 1 109 ? 21.807 -17.145 26.560 1.00 66.37 203 ALA A C 1
ATOM 664 O O . ALA A 1 109 ? 22.373 -17.339 25.459 1.00 65.76 203 ALA A O 1
ATOM 666 N N . PRO A 1 110 ? 20.525 -17.442 26.794 1.00 65.02 204 PRO A N 1
ATOM 667 C CA . PRO A 1 110 ? 19.782 -18.338 25.923 1.00 63.63 204 PRO A CA 1
ATOM 668 C C . PRO A 1 110 ? 18.294 -18.357 26.279 1.00 62.66 204 PRO A C 1
ATOM 669 O O . PRO A 1 110 ? 17.910 -18.776 27.388 1.00 62.68 204 PRO A O 1
ATOM 671 N N . ALA A 1 111 ? 17.472 -17.907 25.327 1.00 60.46 205 ALA A N 1
ATOM 672 C CA . ALA A 1 111 ? 15.996 -17.964 25.415 1.00 58.18 205 ALA A CA 1
ATOM 673 C C . ALA A 1 111 ? 15.327 -16.584 25.513 1.00 56.26 205 ALA A C 1
ATOM 674 O O . ALA A 1 111 ? 15.233 -16.001 26.590 1.00 56.02 205 ALA A O 1
ATOM 676 N N . LYS A 1 112 ? 14.855 -16.104 24.360 1.00 53.52 206 LYS A N 1
ATOM 677 C CA . LYS A 1 112 ? 14.294 -14.769 24.172 1.00 50.93 206 LYS A CA 1
ATOM 678 C C . LYS A 1 112 ? 12.772 -14.848 23.872 1.00 47.71 206 LYS A C 1
ATOM 679 O O . LYS A 1 112 ? 12.368 -15.368 22.826 1.00 47.49 206 LYS A O 1
ATOM 685 N N . PRO A 1 113 ? 11.926 -14.341 24.785 1.00 44.43 207 PRO A N 1
ATOM 686 C CA . PRO A 1 113 ? 10.460 -14.428 24.597 1.00 41.77 207 PRO A CA 1
ATOM 687 C C . PRO A 1 113 ? 9.878 -13.605 23.433 1.00 39.34 207 PRO A C 1
ATOM 688 O O . PRO A 1 113 ? 10.240 -12.454 23.256 1.00 39.70 207 PRO A O 1
ATOM 692 N N . PHE A 1 114 ? 8.988 -14.197 22.649 1.00 35.89 208 PHE A N 1
ATOM 693 C CA . PHE A 1 114 ? 8.072 -13.441 21.816 1.00 32.39 208 PHE A CA 1
ATOM 694 C C . PHE A 1 114 ? 6.589 -13.730 22.157 1.00 31.23 208 PHE A C 1
ATOM 695 O O . PHE A 1 114 ? 6.289 -14.498 23.089 1.00 30.00 208 PHE A O 1
ATOM 703 N N . PHE A 1 115 ? 5.682 -13.076 21.416 1.00 29.26 209 PHE A N 1
ATOM 704 C CA . PHE A 1 115 ? 4.266 -13.149 21.660 1.00 28.63 209 PHE A CA 1
ATOM 705 C C . PHE A 1 115 ? 3.474 -13.431 20.368 1.00 29.42 209 PHE A C 1
ATOM 706 O O . PHE A 1 115 ? 3.897 -13.013 19.280 1.00 29.11 209 PHE A O 1
ATOM 714 N N . CYS A 1 116 ? 2.347 -14.147 20.494 1.00 30.17 210 CYS A N 1
ATOM 715 C CA . CYS A 1 116 ? 1.422 -14.416 19.367 1.00 32.57 210 CYS A CA 1
ATOM 716 C C . CYS A 1 116 ? 0.031 -14.567 19.900 1.00 32.04 210 CYS A C 1
ATOM 717 O O . CYS A 1 116 ? -0.131 -14.976 21.053 1.00 32.72 210 CYS A O 1
ATOM 720 N N . ARG A 1 117 ? -0.969 -14.311 19.060 1.00 31.43 211 ARG A N 1
ATOM 721 C CA . ARG A 1 117 ? -2.332 -14.760 19.382 1.00 31.21 211 ARG A CA 1
ATOM 722 C C . ARG A 1 117 ? -2.537 -16.099 18.690 1.00 31.40 211 ARG A C 1
ATOM 723 O O . ARG A 1 117 ? -2.103 -16.274 17.565 1.00 31.48 211 ARG A O 1
ATOM 731 N N . ILE A 1 118 ? -3.151 -17.055 19.365 1.00 31.73 212 ILE A N 1
ATOM 732 C CA . ILE A 1 118 ? -3.267 -18.370 18.777 1.00 33.35 212 ILE A CA 1
ATOM 733 C C . ILE A 1 118 ? -4.677 -18.861 18.986 1.00 34.89 212 ILE A C 1
ATOM 734 O O . ILE A 1 118 ? -5.188 -18.779 20.082 1.00 36.08 212 ILE A O 1
ATOM 739 N N . CYS A 1 119 ? -5.319 -19.368 17.948 1.00 35.69 213 CYS A N 1
ATOM 740 C CA . CYS A 1 119 ? -6.635 -19.891 18.173 1.00 37.27 213 CYS A CA 1
ATOM 741 C C . CYS A 1 119 ? -6.562 -21.427 18.142 1.00 38.41 213 CYS A C 1
ATOM 742 O O . CYS A 1 119 ? -5.501 -22.017 17.841 1.00 37.66 213 CYS A O 1
ATOM 745 N N . GLY A 1 120 ? -7.692 -22.058 18.439 1.00 39.62 214 GLY A N 1
ATOM 746 C CA . GLY A 1 120 ? -7.801 -23.501 18.410 1.00 42.59 214 GLY A CA 1
ATOM 747 C C . GLY A 1 120 ? -8.207 -24.021 17.053 1.00 44.51 214 GLY A C 1
ATOM 748 O O . GLY A 1 120 ? -8.637 -25.160 16.934 1.00 44.55 214 GLY A O 1
ATOM 749 N N . GLY A 1 121 ? -8.088 -23.176 16.040 1.00 46.35 215 GLY A N 1
ATOM 750 C CA . GLY A 1 121 ? -8.394 -23.561 14.674 1.00 50.04 215 GLY A CA 1
ATOM 751 C C . GLY A 1 121 ? -9.830 -23.913 14.307 1.00 52.65 215 GLY A C 1
ATOM 752 O O . GLY A 1 121 ? -10.050 -24.648 13.339 1.00 53.43 215 GLY A O 1
ATOM 753 N N . GLY A 1 122 ? -10.803 -23.375 15.039 1.00 54.93 216 GLY A N 1
ATOM 754 C CA . GLY A 1 122 ? -12.236 -23.620 14.767 1.00 57.87 216 GLY A CA 1
ATOM 755 C C . GLY A 1 122 ? -12.670 -23.445 13.311 1.00 59.46 216 GLY A C 1
ATOM 756 O O . GLY A 1 122 ? -12.082 -24.053 12.418 1.00 59.33 216 GLY A O 1
ATOM 757 N N . ASP A 1 123 ? -13.675 -22.595 13.065 1.00 61.21 217 ASP A N 1
ATOM 758 C CA . ASP A 1 123 ? -14.266 -22.438 11.717 1.00 62.47 217 ASP A CA 1
ATOM 759 C C . ASP A 1 123 ? -14.538 -20.993 11.267 1.00 62.86 217 ASP A C 1
ATOM 760 O O . ASP A 1 123 ? -15.562 -20.720 10.651 1.00 63.78 217 ASP A O 1
ATOM 765 N N . ARG A 1 124 ? -13.609 -20.091 11.566 1.00 63.52 218 ARG A N 1
ATOM 766 C CA . ARG A 1 124 ? -13.657 -18.648 11.222 1.00 63.53 218 ARG A CA 1
ATOM 767 C C . ARG A 1 124 ? -14.914 -17.871 11.712 1.00 63.17 218 ARG A C 1
ATOM 768 O O . ARG A 1 124 ? -15.364 -16.859 11.120 1.00 63.09 218 ARG A O 1
ATOM 776 N N . GLU A 1 125 ? -15.454 -18.352 12.823 1.00 61.88 219 GLU A N 1
ATOM 777 C CA . GLU A 1 125 ? -16.638 -17.770 13.395 1.00 61.07 219 GLU A CA 1
ATOM 778 C C . GLU A 1 125 ? -16.553 -18.060 14.856 1.00 60.14 219 GLU A C 1
ATOM 779 O O . GLU A 1 125 ? -16.683 -17.164 15.678 1.00 60.95 219 GLU A O 1
ATOM 781 N N . LYS A 1 126 ? -16.303 -19.324 15.172 1.00 58.66 220 LYS A N 1
ATOM 782 C CA . LYS A 1 126 ? -16.040 -19.748 16.542 1.00 56.79 220 LYS A CA 1
ATOM 783 C C . LYS A 1 126 ? -14.542 -19.675 16.932 1.00 54.99 220 LYS A C 1
ATOM 784 O O . LYS A 1 126 ? -14.176 -20.089 18.051 1.00 54.13 220 LYS A O 1
ATOM 786 N N . ARG A 1 127 ? -13.710 -19.116 16.035 1.00 52.69 221 ARG A N 1
ATOM 787 C CA . ARG A 1 127 ? -12.261 -18.973 16.285 1.00 51.35 221 ARG A CA 1
ATOM 788 C C . ARG A 1 127 ? -11.948 -17.853 17.241 1.00 49.50 221 ARG A C 1
ATOM 789 O O . ARG A 1 127 ? -12.078 -16.692 16.904 1.00 49.79 221 ARG A O 1
ATOM 797 N N . HIS A 1 128 ? -11.530 -18.210 18.445 1.00 47.14 222 HIS A N 1
ATOM 798 C CA . HIS A 1 128 ? -11.160 -17.214 19.419 1.00 44.58 222 HIS A CA 1
ATOM 799 C C . HIS A 1 128 ? -9.638 -17.236 19.584 1.00 41.92 222 HIS A C 1
ATOM 800 O O . HIS A 1 128 ? -9.071 -18.302 19.775 1.00 41.23 222 HIS A O 1
ATOM 807 N N . TYR A 1 129 ? -8.987 -16.075 19.450 1.00 39.40 223 TYR A N 1
ATOM 808 C CA . TYR A 1 129 ? -7.510 -15.970 19.619 1.00 37.77 223 TYR A CA 1
ATOM 809 C C . TYR A 1 129 ? -7.218 -15.565 21.047 1.00 36.70 223 TYR A C 1
ATOM 810 O O . TYR A 1 129 ? -7.912 -14.708 21.580 1.00 37.78 223 TYR A O 1
ATOM 819 N N . SER A 1 130 ? -6.266 -16.227 21.699 1.00 34.50 224 SER A N 1
ATOM 820 C CA . SER A 1 130 ? -5.723 -15.697 22.965 1.00 31.84 224 SER A CA 1
ATOM 821 C C . SER A 1 130 ? -4.262 -15.368 22.728 1.00 30.11 224 SER A C 1
ATOM 822 O O . SER A 1 130 ? -3.665 -15.897 21.799 1.00 29.12 224 SER A O 1
ATOM 825 N N . PRO A 1 131 ? -3.706 -14.459 23.548 1.00 29.12 225 PRO A N 1
ATOM 826 C CA . PRO A 1 131 ? -2.311 -14.065 23.439 1.00 27.91 225 PRO A CA 1
ATOM 827 C C . PRO A 1 131 ? -1.486 -15.072 24.159 1.00 27.65 225 PRO A C 1
ATOM 828 O O . PRO A 1 131 ? -1.896 -15.617 25.211 1.00 28.36 225 PRO A O 1
ATOM 832 N N . PHE A 1 132 ? -0.305 -15.325 23.631 1.00 27.26 226 PHE A N 1
ATOM 833 C CA . PHE A 1 132 ? 0.553 -16.303 24.247 1.00 26.96 226 PHE A CA 1
ATOM 834 C C . PHE A 1 132 ? 1.899 -15.729 24.262 1.00 27.55 226 PHE A C 1
ATOM 835 O O . PHE A 1 132 ? 2.282 -15.038 23.331 1.00 28.49 226 PHE A O 1
ATOM 843 N N . ARG A 1 133 ? 2.605 -15.995 25.349 1.00 28.30 227 ARG A N 1
ATOM 844 C CA . ARG A 1 133 ? 4.029 -15.785 25.473 1.00 28.59 227 ARG A CA 1
ATOM 845 C C . ARG A 1 133 ? 4.818 -17.081 25.090 1.00 29.46 227 ARG A C 1
ATOM 846 O O . ARG A 1 133 ? 4.523 -18.166 25.607 1.00 29.87 227 ARG A O 1
ATOM 854 N N . ILE A 1 134 ? 5.823 -16.967 24.218 1.00 29.73 228 ILE A N 1
ATOM 855 C CA . ILE A 1 134 ? 6.538 -18.129 23.710 1.00 30.15 228 ILE A CA 1
ATOM 856 C C . ILE A 1 134 ? 8.063 -18.034 23.949 1.00 30.48 228 ILE A C 1
ATOM 857 O O . ILE A 1 134 ? 8.682 -17.015 23.648 1.00 29.60 228 ILE A O 1
ATOM 862 N N . LEU A 1 135 ? 8.652 -19.108 24.483 1.00 30.96 229 LEU A N 1
ATOM 863 C CA . LEU A 1 135 ? 10.120 -19.305 24.516 1.00 31.46 229 LEU A CA 1
ATOM 864 C C . LEU A 1 135 ? 10.542 -20.430 23.523 1.00 31.00 229 LEU A C 1
ATOM 865 O O . LEU A 1 135 ? 10.159 -21.575 23.689 1.00 30.64 229 LEU A O 1
ATOM 870 N N . PRO A 1 136 ? 11.318 -20.092 22.488 1.00 31.01 230 PRO A N 1
ATOM 871 C CA . PRO A 1 136 ? 11.646 -21.096 21.483 1.00 31.32 230 PRO A CA 1
ATOM 872 C C . PRO A 1 136 ? 13.060 -21.673 21.638 1.00 33.04 230 PRO A C 1
ATOM 873 O O . PRO A 1 136 ? 13.964 -20.978 22.130 1.00 32.56 230 PRO A O 1
ATOM 877 N N . TYR A 1 137 ? 13.223 -22.955 21.287 1.00 34.12 231 TYR A N 1
ATOM 878 C CA . TYR A 1 137 ? 14.521 -23.652 21.343 1.00 35.39 231 TYR A CA 1
ATOM 879 C C . TYR A 1 137 ? 14.633 -24.563 20.171 1.00 37.06 231 TYR A C 1
ATOM 880 O O . TYR A 1 137 ? 13.616 -24.962 19.614 1.00 38.06 231 TYR A O 1
ATOM 889 N N . LEU A 1 138 ? 15.858 -24.963 19.838 1.00 39.48 232 LEU A N 1
ATOM 890 C CA . LEU A 1 138 ? 16.090 -25.875 18.704 1.00 41.48 232 LEU A CA 1
ATOM 891 C C . LEU A 1 138 ? 16.274 -27.306 19.198 1.00 42.74 232 LEU A C 1
ATOM 892 O O . LEU A 1 138 ? 16.830 -27.515 20.278 1.00 43.17 232 LEU A O 1
ATOM 897 N N . VAL A 1 139 ? 15.837 -28.279 18.393 1.00 44.04 233 VAL A N 1
ATOM 898 C CA . VAL A 1 139 ? 15.762 -29.692 18.792 1.00 45.00 233 VAL A CA 1
ATOM 899 C C . VAL A 1 139 ? 15.771 -30.585 17.529 1.00 46.86 233 VAL A C 1
ATOM 900 O O . VAL A 1 139 ? 15.353 -30.154 16.430 1.00 46.53 233 VAL A O 1
ATOM 904 N N . HIS A 1 140 ? 16.247 -31.822 17.671 1.00 49.26 234 HIS A N 1
ATOM 905 C CA . HIS A 1 140 ? 16.144 -32.818 16.594 1.00 51.75 234 HIS A CA 1
ATOM 906 C C . HIS A 1 140 ? 15.537 -34.111 17.133 1.00 53.34 234 HIS A C 1
ATOM 907 O O . HIS A 1 140 ? 15.614 -34.371 18.343 1.00 53.90 234 HIS A O 1
ATOM 914 N N . VAL A 1 141 ? 14.992 -34.938 16.235 1.00 55.30 235 VAL A N 1
ATOM 915 C CA . VAL A 1 141 ? 14.063 -36.006 16.625 1.00 57.61 235 VAL A CA 1
ATOM 916 C C . VAL A 1 141 ? 14.253 -37.419 15.995 1.00 59.33 235 VAL A C 1
ATOM 917 O O . VAL A 1 141 ? 14.966 -38.258 16.554 1.00 59.76 235 VAL A O 1
ATOM 921 N N . HIS A 1 142 ? 13.595 -37.709 14.868 1.00 61.41 236 HIS A N 1
ATOM 922 C CA . HIS A 1 142 ? 13.440 -39.122 14.422 1.00 62.82 236 HIS A CA 1
ATOM 923 C C . HIS A 1 142 ? 12.931 -39.306 12.992 1.00 64.24 236 HIS A C 1
ATOM 924 O O . HIS A 1 142 ? 12.019 -38.584 12.553 1.00 64.62 236 HIS A O 1
ATOM 926 N N . SER A 1 143 ? 13.517 -40.312 12.317 1.00 66.09 237 SER A N 1
ATOM 927 C CA . SER A 1 143 ? 13.284 -40.724 10.902 1.00 67.19 237 SER A CA 1
ATOM 928 C C . SER A 1 143 ? 14.614 -40.651 10.142 1.00 68.27 237 SER A C 1
ATOM 929 O O . SER A 1 143 ? 15.653 -40.317 10.739 1.00 68.44 237 SER A O 1
ATOM 932 N N . SER A 1 144 ? 14.590 -40.958 8.840 1.00 69.20 238 SER A N 1
ATOM 933 C CA . SER A 1 144 ? 15.721 -40.638 7.951 1.00 69.94 238 SER A CA 1
ATOM 934 C C . SER A 1 144 ? 15.316 -40.266 6.512 1.00 70.68 238 SER A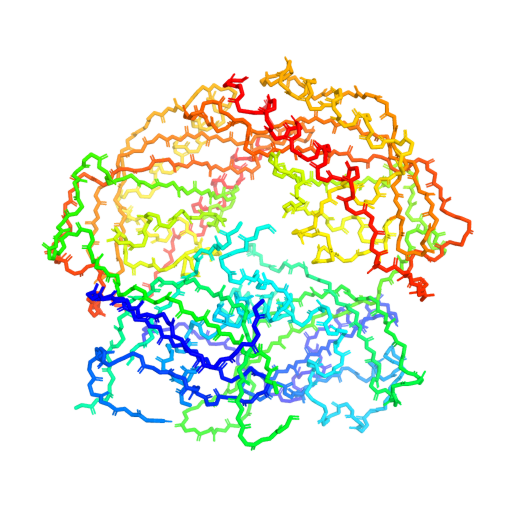 C 1
ATOM 935 O O . SER A 1 144 ? 14.756 -41.081 5.769 1.00 70.41 238 SER A O 1
ATOM 938 N N . ALA A 1 145 ? 15.611 -39.018 6.145 1.00 71.63 239 ALA A N 1
ATOM 939 C CA . ALA A 1 145 ? 15.326 -38.480 4.810 1.00 72.43 239 ALA A CA 1
ATOM 940 C C . ALA A 1 145 ? 16.354 -38.972 3.771 1.00 72.87 239 ALA A C 1
ATOM 941 O O . ALA A 1 145 ? 16.398 -40.170 3.414 1.00 72.34 239 ALA A O 1
ATOM 943 N N . GLN A 1 146 ? 17.159 -38.021 3.292 1.00 73.19 240 GLN A N 1
ATOM 944 C CA . GLN A 1 146 ? 18.280 -38.285 2.399 1.00 73.43 240 GLN A CA 1
ATOM 945 C C . GLN A 1 146 ? 19.576 -38.189 3.197 1.00 73.41 240 GLN A C 1
ATOM 946 O O . GLN A 1 146 ? 20.641 -38.628 2.736 1.00 74.28 240 GLN A O 1
ATOM 948 N N . PRO A 1 147 ? 19.484 -37.625 4.400 1.00 72.86 241 PRO A N 1
ATOM 949 C CA . PRO A 1 147 ? 20.660 -37.504 5.268 1.00 72.03 241 PRO A CA 1
ATOM 950 C C . PRO A 1 147 ? 20.467 -37.769 6.778 1.00 71.00 241 PRO A C 1
ATOM 951 O O . PRO A 1 147 ? 21.272 -38.490 7.357 1.00 70.47 241 PRO A O 1
ATOM 953 N N . GLU A 1 148 ? 19.419 -37.223 7.406 1.00 70.10 242 GLU A N 1
ATOM 954 C CA . GLU A 1 148 ? 19.478 -37.036 8.872 1.00 69.66 242 GLU A CA 1
ATOM 955 C C . GLU A 1 148 ? 18.166 -36.994 9.732 1.00 69.01 242 GLU A C 1
ATOM 956 O O . GLU A 1 148 ? 17.042 -37.053 9.196 1.00 69.42 242 GLU A O 1
ATOM 958 N N . PRO A 1 149 ? 18.321 -36.899 11.079 1.00 67.78 243 PRO A N 1
ATOM 959 C CA . PRO A 1 149 ? 17.223 -36.753 12.042 1.00 66.64 243 PRO A CA 1
ATOM 960 C C . PRO A 1 149 ? 16.663 -35.333 12.321 1.00 65.12 243 PRO A C 1
ATOM 961 O O . PRO A 1 149 ? 17.091 -34.685 13.276 1.00 65.48 243 PRO A O 1
ATOM 965 N N . GLU A 1 150 ? 15.728 -34.883 11.481 1.00 63.03 244 GLU A N 1
ATOM 966 C CA . GLU A 1 150 ? 14.706 -33.852 11.803 1.00 60.77 244 GLU A CA 1
ATOM 967 C C . GLU A 1 150 ? 15.057 -32.662 12.708 1.00 58.46 244 GLU A C 1
ATOM 968 O O . GLU A 1 150 ? 15.107 -32.818 13.935 1.00 57.95 244 GLU A O 1
ATOM 974 N N . PRO A 1 151 ? 15.256 -31.465 12.102 1.00 55.81 245 PRO A N 1
ATOM 975 C CA . PRO A 1 151 ? 15.436 -30.233 12.867 1.00 53.82 245 PRO A CA 1
ATOM 976 C C . PRO A 1 151 ? 14.076 -29.667 13.342 1.00 51.52 245 PRO A C 1
ATOM 977 O O . PRO A 1 151 ? 13.148 -29.442 12.535 1.00 49.80 245 PRO A O 1
ATOM 981 N N . CYS A 1 152 ? 13.964 -29.462 14.651 1.00 48.83 246 CYS A N 1
ATOM 982 C CA . CYS A 1 152 ? 12.695 -29.051 15.215 1.00 46.67 246 CYS A CA 1
ATOM 983 C C . CYS A 1 152 ? 12.806 -27.865 16.139 1.00 44.67 246 CYS A C 1
ATOM 984 O O . CYS A 1 152 ? 13.869 -27.577 16.670 1.00 44.70 246 CYS A O 1
ATOM 987 N N . CYS A 1 153 ? 11.690 -27.180 16.326 1.00 42.40 247 CYS A N 1
ATOM 988 C CA . CYS A 1 153 ? 11.600 -26.071 17.264 1.00 40.25 247 CYS A CA 1
ATOM 989 C C . CYS A 1 153 ? 10.897 -26.529 18.539 1.00 38.48 247 CYS A C 1
ATOM 990 O O . CYS A 1 153 ? 9.785 -27.067 18.492 1.00 37.88 247 CYS A O 1
ATOM 993 N N . LEU A 1 154 ? 11.527 -26.326 19.681 1.00 36.22 248 LEU A N 1
ATOM 994 C CA . LEU A 1 154 ? 10.804 -26.536 20.910 1.00 35.03 248 LEU A CA 1
ATOM 995 C C . LEU A 1 154 ? 10.313 -25.196 21.461 1.00 34.57 248 LEU A C 1
ATOM 996 O O . LEU A 1 154 ? 11.087 -24.259 21.771 1.00 34.73 248 LEU A O 1
ATOM 1001 N N . THR A 1 155 ? 9.007 -25.154 21.618 1.00 32.98 249 THR A N 1
ATOM 1002 C CA . THR A 1 155 ? 8.263 -23.970 21.924 1.00 32.29 249 THR A CA 1
ATOM 1003 C C . THR A 1 155 ? 7.588 -24.105 23.318 1.00 31.04 249 THR A C 1
ATOM 1004 O O . THR A 1 155 ? 6.721 -24.953 23.527 1.00 31.29 249 THR A O 1
ATOM 1008 N N . LEU A 1 156 ? 8.015 -23.340 24.296 1.00 29.25 250 LEU A N 1
ATOM 1009 C CA . LEU A 1 156 ? 7.270 -23.335 25.572 1.00 28.87 250 LEU A CA 1
ATOM 1010 C C . LEU A 1 156 ? 6.209 -22.224 25.560 1.00 28.02 250 LEU A C 1
ATOM 1011 O O . LEU A 1 156 ? 6.569 -21.065 25.503 1.00 27.53 250 LEU A O 1
ATOM 1016 N N . VAL A 1 157 ? 4.919 -22.582 25.597 1.00 27.02 251 VAL A N 1
ATOM 1017 C CA . VAL A 1 157 ? 3.847 -21.608 25.362 1.00 25.74 251 VAL A CA 1
ATOM 1018 C C . VAL A 1 157 ? 3.087 -21.339 26.662 1.00 26.04 251 VAL A C 1
ATOM 1019 O O . VAL A 1 157 ? 2.953 -22.207 27.530 1.00 26.09 251 VAL A O 1
ATOM 1023 N N . GLU A 1 158 ? 2.689 -20.095 26.870 1.00 26.35 252 GLU A N 1
ATOM 1024 C CA . GLU A 1 158 ? 1.890 -19.766 28.066 1.00 26.40 252 GLU A CA 1
ATOM 1025 C C . GLU A 1 158 ? 0.889 -18.657 27.803 1.00 25.80 252 GLU A C 1
ATOM 1026 O O . GLU A 1 158 ? 1.241 -17.565 27.318 1.00 24.51 252 GLU A O 1
ATOM 1032 N N . LYS A 1 159 ? -0.369 -18.991 28.060 1.00 26.01 253 LYS A N 1
ATOM 1033 C CA . LYS A 1 159 ? -1.470 -18.041 27.969 1.00 26.99 253 LYS A CA 1
ATOM 1034 C C . LYS A 1 159 ? -1.258 -16.883 28.918 1.00 26.68 253 LYS A C 1
ATOM 1035 O O . LYS A 1 159 ? -0.951 -17.076 30.066 1.00 24.67 253 LYS A O 1
ATOM 1041 N N . ILE A 1 160 ? -1.361 -15.661 28.395 1.00 28.58 254 ILE A N 1
ATOM 1042 C CA . ILE A 1 160 ? -1.259 -14.511 29.277 1.00 29.63 254 ILE A CA 1
ATOM 1043 C C . ILE A 1 160 ? -2.560 -13.737 29.463 1.00 30.50 254 ILE A C 1
ATOM 1044 O O . ILE A 1 160 ? -3.501 -13.808 28.629 1.00 31.24 254 ILE A O 1
ATOM 1049 N N . HIS A 1 161 ? -2.590 -13.025 30.581 1.00 29.92 255 HIS A N 1
ATOM 1050 C CA . HIS A 1 161 ? -3.780 -12.310 30.985 1.00 30.78 255 HIS A CA 1
ATOM 1051 C C . HIS A 1 161 ? -3.495 -10.862 31.144 1.00 28.83 255 HIS A C 1
ATOM 1052 O O . HIS A 1 161 ? -2.450 -10.444 31.642 1.00 28.15 255 HIS A O 1
ATOM 1059 N N . SER A 1 162 ? -4.491 -10.114 30.730 1.00 29.68 256 SER A N 1
ATOM 1060 C CA . SER A 1 162 ? -4.628 -8.697 31.010 1.00 29.55 256 SER A CA 1
ATOM 1061 C C . SER A 1 162 ? -4.143 -8.375 32.401 1.00 28.83 256 SER A C 1
ATOM 1062 O O . SER A 1 162 ? -4.596 -8.995 33.361 1.00 27.90 256 SER A O 1
ATOM 1065 N N . GLY A 1 163 ? -3.225 -7.410 32.511 1.00 28.26 257 GLY A N 1
ATOM 1066 C CA . GLY A 1 163 ? -2.767 -6.996 33.839 1.00 28.86 257 GLY A CA 1
ATOM 1067 C C . GLY A 1 163 ? -3.831 -6.398 34.772 1.00 29.05 257 GLY A C 1
ATOM 1068 O O . GLY A 1 163 ? -3.551 -6.102 35.913 1.00 28.95 257 GLY A O 1
ATOM 1069 N N . TYR A 1 164 ? -5.062 -6.232 34.307 1.00 30.70 258 TYR A N 1
ATOM 1070 C CA . TYR A 1 164 ? -6.070 -5.628 35.154 1.00 32.21 258 TYR A CA 1
ATOM 1071 C C . TYR A 1 164 ? -7.100 -6.615 35.702 1.00 34.10 258 TYR A C 1
ATOM 1072 O O . TYR A 1 164 ? -8.078 -6.173 36.323 1.00 34.81 258 TYR A O 1
ATOM 1081 N N . GLU A 1 165 ? -6.870 -7.923 35.510 1.00 36.10 259 GLU A N 1
ATOM 1082 C CA . GLU A 1 165 ? -7.741 -9.013 36.060 1.00 38.36 259 GLU A CA 1
ATOM 1083 C C . GLU A 1 165 ? -7.095 -9.792 37.195 1.00 39.20 259 GLU A C 1
ATOM 1084 O O . GLU A 1 165 ? -5.904 -9.722 37.347 1.00 38.86 259 GLU A O 1
ATOM 1090 N N . ALA A 1 166 ? -7.896 -10.539 37.974 1.00 41.37 260 ALA A N 1
ATOM 1091 C CA . ALA A 1 166 ? -7.439 -11.779 38.662 1.00 42.76 260 ALA A CA 1
ATOM 1092 C C . ALA A 1 166 ? -6.294 -11.495 39.583 1.00 44.04 260 ALA A C 1
ATOM 1093 O O . ALA A 1 166 ? -6.486 -10.690 40.495 1.00 46.57 260 ALA A O 1
ATOM 1095 N N . PRO A 1 167 ? -5.110 -12.130 39.385 1.00 44.98 261 PRO A N 1
ATOM 1096 C CA . PRO A 1 167 ? -3.921 -11.522 40.019 1.00 45.06 261 PRO A CA 1
ATOM 1097 C C . PRO A 1 167 ? -3.961 -9.978 40.002 1.00 45.55 261 PRO A C 1
ATOM 1098 O O . PRO A 1 167 ? -4.341 -9.357 41.016 1.00 46.81 261 PRO A O 1
ATOM 1102 N N . ARG A 1 168 ? -3.603 -9.373 38.875 1.00 44.75 262 ARG A N 1
ATOM 1103 C CA . ARG A 1 168 ? -3.583 -7.910 38.715 1.00 44.05 262 ARG A CA 1
ATOM 1104 C C . ARG A 1 168 ? -2.237 -7.402 39.144 1.00 43.85 262 ARG A C 1
ATOM 1105 O O . ARG A 1 168 ? -2.046 -7.005 40.319 1.00 46.60 262 ARG A O 1
ATOM 1113 N N . ILE A 1 169 ? -1.315 -7.363 38.179 1.00 41.54 263 ILE A N 1
ATOM 1114 C CA . ILE A 1 169 ? -0.089 -6.586 38.308 1.00 38.52 263 ILE A CA 1
ATOM 1115 C C . ILE A 1 169 ? -0.194 -5.468 39.356 1.00 37.65 263 ILE A C 1
ATOM 1116 O O . ILE A 1 169 ? -1.077 -4.602 39.317 1.00 36.46 263 ILE A O 1
ATOM 1121 N N . PRO A 1 170 ? 0.680 -5.523 40.346 1.00 37.10 264 PRO A N 1
ATOM 1122 C CA . PRO A 1 170 ? 0.531 -4.436 41.304 1.00 36.64 264 PRO A CA 1
ATOM 1123 C C . PRO A 1 170 ? 0.848 -3.068 40.689 1.00 36.41 264 PRO A C 1
ATOM 1124 O O . PRO A 1 170 ? 1.734 -2.914 39.832 1.00 34.84 264 PRO A O 1
ATOM 1128 N N . VAL A 1 171 ? 0.080 -2.089 41.133 1.00 36.84 265 VAL A N 1
ATOM 1129 C CA . VAL A 1 171 ? 0.254 -0.688 40.743 1.00 37.64 265 VAL A CA 1
ATOM 1130 C C . VAL A 1 171 ? 1.710 -0.172 40.582 1.00 37.98 265 VAL A C 1
ATOM 1131 O O . VAL A 1 171 ? 2.041 0.449 39.569 1.00 38.80 265 VAL A O 1
ATOM 1135 N N . ASP A 1 172 ? 2.561 -0.396 41.565 1.00 38.22 266 ASP A N 1
ATOM 1136 C CA . ASP A 1 172 ? 3.964 0.034 41.432 1.00 39.34 266 ASP A CA 1
ATOM 1137 C C . ASP A 1 172 ? 4.814 -0.764 40.424 1.00 38.37 266 ASP A C 1
ATOM 1138 O O . ASP A 1 172 ? 6.016 -0.474 40.270 1.00 38.76 266 ASP A O 1
ATOM 1143 N N . LYS A 1 173 ? 4.205 -1.766 39.773 1.00 37.62 267 LYS A N 1
ATOM 1144 C CA . LYS A 1 173 ? 4.888 -2.620 38.783 1.00 36.74 267 LYS A CA 1
ATOM 1145 C C . LYS A 1 173 ? 4.366 -2.376 37.387 1.00 35.31 267 LYS A C 1
ATOM 1146 O O . LYS A 1 173 ? 4.894 -2.926 36.401 1.00 35.81 267 LYS A O 1
ATOM 1152 N N . ARG A 1 174 ? 3.317 -1.562 37.288 1.00 33.49 268 ARG A N 1
ATOM 1153 C CA . ARG A 1 174 ? 2.732 -1.221 35.994 1.00 31.47 268 ARG A CA 1
ATOM 1154 C C . ARG A 1 174 ? 3.573 -0.193 35.237 1.00 30.49 268 ARG A C 1
ATOM 1155 O O . ARG A 1 174 ? 3.182 0.961 35.025 1.00 30.15 268 ARG A O 1
ATOM 1163 N N . ILE A 1 175 ? 4.765 -0.626 34.870 1.00 28.81 269 ILE A N 1
ATOM 1164 C CA . ILE A 1 175 ? 5.667 0.222 34.169 1.00 29.04 269 ILE A CA 1
ATOM 1165 C C . ILE A 1 175 ? 6.132 -0.493 32.917 1.00 29.14 269 ILE A C 1
ATOM 1166 O O . ILE A 1 175 ? 6.261 -1.721 32.916 1.00 29.72 269 ILE A O 1
ATOM 1171 N N . PHE A 1 176 ? 6.415 0.280 31.865 1.00 28.22 270 PHE A N 1
ATOM 1172 C CA . PHE A 1 176 ? 7.038 -0.258 30.690 1.00 27.25 270 PHE A CA 1
ATOM 1173 C C . PHE A 1 176 ? 7.782 0.860 29.916 1.00 27.91 270 PHE A C 1
ATOM 1174 O O . PHE A 1 176 ? 7.563 2.060 30.114 1.00 28.94 270 PHE A O 1
ATOM 1182 N N . THR A 1 177 ? 8.631 0.429 29.018 1.00 27.31 271 THR A N 1
ATOM 1183 C CA . THR A 1 177 ? 9.640 1.204 28.396 1.00 28.46 271 THR A CA 1
ATOM 1184 C C . THR A 1 177 ? 9.378 1.107 26.868 1.00 28.51 271 THR A C 1
ATOM 1185 O O . THR A 1 177 ? 8.842 0.082 26.397 1.00 29.25 271 THR A O 1
ATOM 1189 N N . THR A 1 178 ? 9.674 2.164 26.102 1.00 27.14 272 THR A N 1
ATOM 1190 C CA . THR A 1 178 ? 9.540 2.104 24.639 1.00 26.10 272 THR A CA 1
ATOM 1191 C C . THR A 1 178 ? 10.592 2.999 24.076 1.00 25.57 272 THR A C 1
ATOM 1192 O O . THR A 1 178 ? 11.065 3.908 24.773 1.00 24.64 272 THR A O 1
ATOM 1196 N N . THR A 1 179 ? 10.959 2.759 22.824 1.00 24.35 273 THR A N 1
ATOM 1197 C CA . THR A 1 179 ? 11.802 3.697 22.127 1.00 24.41 273 THR A CA 1
ATOM 1198 C C . THR A 1 179 ? 11.195 4.040 20.795 1.00 24.91 273 THR A C 1
ATOM 1199 O O . THR A 1 179 ? 10.465 3.230 20.223 1.00 26.01 273 THR A O 1
ATOM 1203 N N . HIS A 1 180 ? 11.468 5.255 20.320 1.00 25.49 274 HIS A N 1
ATOM 1204 C CA . HIS A 1 180 ? 10.962 5.692 19.036 1.00 25.89 274 HIS A CA 1
ATOM 1205 C C . HIS A 1 180 ? 11.915 6.579 18.227 1.00 26.22 274 HIS A C 1
ATOM 1206 O O . HIS A 1 180 ? 12.748 7.276 18.778 1.00 27.05 274 HIS A O 1
ATOM 1213 N N . THR A 1 181 ? 11.802 6.515 16.919 1.00 26.60 275 THR A N 1
ATOM 1214 C CA . THR A 1 181 ? 12.699 7.230 15.992 1.00 27.78 275 THR A CA 1
ATOM 1215 C C . THR A 1 181 ? 12.395 8.738 16.006 1.00 28.73 275 THR A C 1
ATOM 1216 O O . THR A 1 181 ? 11.325 9.170 16.467 1.00 28.38 275 THR A O 1
ATOM 1220 N N . PRO A 1 182 ? 13.325 9.551 15.463 1.00 29.29 276 PRO A N 1
ATOM 1221 C CA . PRO A 1 182 ? 12.962 10.943 15.310 1.00 29.43 276 PRO A CA 1
ATOM 1222 C C . PRO A 1 182 ? 11.699 11.176 14.472 1.00 28.44 276 PRO A C 1
ATOM 1223 O O . PRO A 1 182 ? 11.156 12.286 14.486 1.00 29.26 276 PRO A O 1
ATOM 1227 N N . GLY A 1 183 ? 11.236 10.161 13.759 1.00 28.13 277 GLY A N 1
ATOM 1228 C CA . GLY A 1 183 ? 9.985 10.257 12.999 1.00 27.49 277 GLY A CA 1
ATOM 1229 C C . GLY A 1 183 ? 8.784 9.855 13.855 1.00 27.53 277 GLY A C 1
ATOM 1230 O O . GLY A 1 183 ? 7.683 9.684 13.329 1.00 27.51 277 GLY A O 1
ATOM 1231 N N . CYS A 1 184 ? 8.993 9.703 15.169 1.00 27.36 278 CYS A N 1
ATOM 1232 C CA . CYS A 1 184 ? 7.940 9.280 16.110 1.00 28.06 278 CYS A CA 1
ATOM 1233 C C . CYS A 1 184 ? 7.400 7.868 15.836 1.00 28.41 278 CYS A C 1
ATOM 1234 O O . CYS A 1 184 ? 6.254 7.545 16.199 1.00 29.02 278 CYS A O 1
ATOM 1237 N N . VAL A 1 185 ? 8.197 7.034 15.150 1.00 28.18 279 VAL A N 1
ATOM 1238 C CA . VAL A 1 185 ? 7.814 5.629 14.855 1.00 27.33 279 VAL A CA 1
ATOM 1239 C C . VAL A 1 185 ? 8.407 4.650 15.942 1.00 27.11 279 VAL A C 1
ATOM 1240 O O . VAL A 1 185 ? 9.613 4.693 16.167 1.00 26.19 279 VAL A O 1
ATOM 1244 N N . PHE A 1 186 ? 7.595 3.813 16.607 1.00 25.41 280 PHE A N 1
ATOM 1245 C CA . PHE A 1 186 ? 8.124 2.928 17.667 1.00 26.07 280 PHE A CA 1
ATOM 1246 C C . PHE A 1 186 ? 9.226 1.995 17.153 1.00 27.71 280 PHE A C 1
ATOM 1247 O O . PHE A 1 186 ? 9.016 1.336 16.141 1.00 29.02 280 PHE A O 1
ATOM 1255 N N . LEU A 1 187 ? 10.376 1.921 17.818 1.00 28.23 281 LEU A N 1
ATOM 1256 C CA . LEU A 1 187 ? 11.372 0.932 17.471 1.00 30.06 281 LEU A CA 1
ATOM 1257 C C . LEU A 1 187 ? 11.304 -0.283 18.396 1.00 31.79 281 LEU A C 1
ATOM 1258 O O . LEU A 1 187 ? 11.630 -1.432 17.997 1.00 32.69 281 LEU A O 1
ATOM 1263 N N . GLU A 1 188 ? 10.953 -0.048 19.656 1.00 32.55 282 GLU A N 1
ATOM 1264 C CA . GLU A 1 188 ? 11.106 -1.113 20.608 1.00 33.47 282 GLU A CA 1
ATOM 1265 C C . GLU A 1 188 ? 10.093 -0.990 21.683 1.00 32.77 282 GLU A C 1
ATOM 1266 O O . GLU A 1 188 ? 9.799 0.097 22.107 1.00 35.07 282 GLU A O 1
ATOM 1272 N N . VAL A 1 189 ? 9.578 -2.091 22.175 1.00 31.65 283 VAL A N 1
ATOM 1273 C CA . VAL A 1 189 ? 8.669 -2.036 23.298 1.00 29.22 283 VAL A CA 1
ATOM 1274 C C . VAL A 1 189 ? 8.970 -3.198 24.231 1.00 27.74 283 VAL A C 1
ATOM 1275 O O . VAL A 1 189 ? 8.964 -4.332 23.809 1.00 25.79 283 VAL A O 1
ATOM 1279 N N . ASP A 1 190 ? 9.211 -2.937 25.508 1.00 27.43 284 ASP A N 1
ATOM 1280 C CA . ASP A 1 190 ? 9.604 -4.040 26.364 1.00 27.47 284 ASP A CA 1
ATOM 1281 C C . ASP A 1 190 ? 8.391 -4.873 26.672 1.00 26.74 284 ASP A C 1
ATOM 1282 O O . ASP A 1 190 ? 7.260 -4.394 26.567 1.00 26.91 284 ASP A O 1
ATOM 1287 N N . GLU A 1 191 ? 8.616 -6.119 27.049 1.00 26.57 285 GLU A N 1
ATOM 1288 C CA . GLU A 1 191 ? 7.512 -7.069 27.156 1.00 26.99 285 GLU A CA 1
ATOM 1289 C C . GLU A 1 191 ? 6.434 -6.698 28.200 1.00 26.31 285 GLU A C 1
ATOM 1290 O O . GLU A 1 191 ? 5.336 -7.266 28.221 1.00 26.55 285 GLU A O 1
ATOM 1296 N N . ARG A 1 192 ? 6.729 -5.732 29.052 1.00 26.25 286 ARG A N 1
ATOM 1297 C CA . ARG A 1 192 ? 5.838 -5.429 30.174 1.00 25.50 286 ARG A CA 1
ATOM 1298 C C . ARG A 1 192 ? 4.596 -4.743 29.681 1.00 26.04 286 ARG A C 1
ATOM 1299 O O . ARG A 1 192 ? 3.568 -4.822 30.310 1.00 27.39 286 ARG A O 1
ATOM 1307 N N . ALA A 1 193 ? 4.700 -4.102 28.528 1.00 26.04 287 ALA A N 1
ATOM 1308 C CA . ALA A 1 193 ? 3.588 -3.432 27.864 1.00 25.93 287 ALA A CA 1
ATOM 1309 C C . ALA A 1 193 ? 2.387 -4.320 27.521 1.00 25.99 287 ALA A C 1
ATOM 1310 O O . ALA A 1 193 ? 1.228 -3.873 27.589 1.00 25.92 287 ALA A O 1
ATOM 1312 N N . VAL A 1 194 ? 2.684 -5.553 27.106 1.00 25.19 288 VAL A N 1
ATOM 1313 C CA . VAL A 1 194 ? 1.688 -6.468 26.605 1.00 23.93 288 VAL A CA 1
ATOM 1314 C C . VAL A 1 194 ? 0.499 -6.657 27.559 1.00 23.54 288 VAL A C 1
ATOM 1315 O O . VAL A 1 194 ? -0.626 -6.366 27.167 1.00 23.03 288 VAL A O 1
ATOM 1319 N N . PRO A 1 195 ? 0.725 -7.144 28.805 1.00 23.35 289 PRO A N 1
ATOM 1320 C CA . PRO A 1 195 ? -0.496 -7.249 29.602 1.00 23.66 289 PRO A CA 1
ATOM 1321 C C . PRO A 1 195 ? -1.020 -5.892 30.023 1.00 24.22 289 PRO A C 1
ATOM 1322 O O . PRO A 1 195 ? -2.091 -5.841 30.593 1.00 25.96 289 PRO A O 1
ATOM 1326 N N . LEU A 1 196 ? -0.275 -4.812 29.788 1.00 25.20 290 LEU A N 1
ATOM 1327 C CA . LEU A 1 196 ? -0.721 -3.436 30.175 1.00 25.79 290 LEU A CA 1
ATOM 1328 C C . LEU A 1 196 ? -1.515 -2.700 29.101 1.00 25.69 290 LEU A C 1
ATOM 1329 O O . LEU A 1 196 ? -2.315 -1.810 29.384 1.00 26.07 290 LEU A O 1
ATOM 1334 N N . LEU A 1 197 ? -1.334 -3.093 27.859 1.00 24.89 291 LEU A N 1
ATOM 1335 C CA . LEU A 1 197 ? -1.936 -2.357 26.821 1.00 24.12 291 LEU A CA 1
ATOM 1336 C C . LEU A 1 197 ? -2.777 -3.257 25.958 1.00 25.24 291 LEU A C 1
ATOM 1337 O O . LEU A 1 197 ? -3.628 -2.772 25.245 1.00 25.24 291 LEU A O 1
ATOM 1342 N N . GLY A 1 198 ? -2.547 -4.573 26.005 1.00 26.37 292 GLY A N 1
ATOM 1343 C CA . GLY A 1 198 ? -3.287 -5.505 25.144 1.00 26.35 292 GLY A CA 1
ATOM 1344 C C . GLY A 1 198 ? -2.798 -5.629 23.698 1.00 26.64 292 GLY A C 1
ATOM 1345 O O . GLY A 1 198 ? -3.390 -6.352 22.879 1.00 26.58 292 GLY A O 1
ATOM 1346 N N . TYR A 1 199 ? -1.693 -4.973 23.378 1.00 26.55 293 TYR A N 1
ATOM 1347 C CA . TYR A 1 199 ? -1.047 -5.160 22.067 1.00 26.04 293 TYR A CA 1
ATOM 1348 C C . TYR A 1 199 ? 0.188 -6.015 22.224 1.00 26.01 293 TYR A C 1
ATOM 1349 O O . TYR A 1 199 ? 0.784 -6.043 23.320 1.00 26.56 293 TYR A O 1
ATOM 1358 N N . LEU A 1 200 ? 0.593 -6.686 21.144 1.00 25.31 294 LEU A N 1
ATOM 1359 C CA . LEU A 1 200 ? 1.862 -7.377 21.103 1.00 25.77 294 LEU A CA 1
ATOM 1360 C C . LEU A 1 200 ? 2.919 -6.414 20.541 1.00 26.12 294 LEU A C 1
ATOM 1361 O O . LEU A 1 200 ? 2.554 -5.476 19.844 1.00 27.44 294 LEU A O 1
ATOM 1366 N N . PRO A 1 201 ? 4.211 -6.628 20.838 1.00 26.10 295 PRO A N 1
ATOM 1367 C CA . PRO A 1 201 ? 5.246 -5.710 20.328 1.00 27.16 295 PRO A CA 1
ATOM 1368 C C . PRO A 1 201 ? 5.163 -5.467 18.818 1.00 28.16 295 PRO A C 1
ATOM 1369 O O . PRO A 1 201 ? 5.262 -4.331 18.376 1.00 29.27 295 PRO A O 1
ATOM 1373 N N . GLN A 1 202 ? 4.979 -6.523 18.036 1.00 27.79 296 GLN A N 1
ATOM 1374 C CA . GLN A 1 202 ? 4.909 -6.382 16.602 1.00 27.06 296 GLN A CA 1
ATOM 1375 C C . GLN A 1 202 ? 3.776 -5.456 16.175 1.00 27.53 296 GLN A C 1
ATOM 1376 O O . GLN A 1 202 ? 3.887 -4.851 15.117 1.00 27.38 296 GLN A O 1
ATOM 1382 N N . ASP A 1 203 ? 2.682 -5.363 16.961 1.00 28.36 297 ASP A N 1
ATOM 1383 C CA . ASP A 1 203 ? 1.546 -4.448 16.615 1.00 28.23 297 ASP A CA 1
ATOM 1384 C C . ASP A 1 203 ? 2.036 -3.016 16.673 1.00 28.17 297 ASP A C 1
ATOM 1385 O O . ASP A 1 203 ? 1.536 -2.171 15.961 1.00 29.42 297 ASP A O 1
ATOM 1390 N N . LEU A 1 204 ? 2.964 -2.723 17.576 1.00 27.59 298 LEU A N 1
ATOM 1391 C CA . LEU A 1 204 ? 3.423 -1.345 17.755 1.00 28.03 298 LEU A CA 1
ATOM 1392 C C . LEU A 1 204 ? 4.652 -0.936 16.881 1.00 27.68 298 LEU A C 1
ATOM 1393 O O . LEU A 1 204 ? 4.662 0.138 16.263 1.00 27.14 298 LEU A O 1
ATOM 1398 N N . ILE A 1 205 ? 5.656 -1.801 16.840 1.00 27.54 299 ILE A N 1
ATOM 1399 C CA . ILE A 1 205 ? 6.880 -1.547 16.094 1.00 27.94 299 ILE A CA 1
ATOM 1400 C C . ILE A 1 205 ? 6.466 -1.133 14.703 1.00 27.60 299 ILE A C 1
ATOM 1401 O O . ILE A 1 205 ? 5.625 -1.777 14.084 1.00 27.81 299 ILE A O 1
ATOM 1406 N N . GLY A 1 206 ? 7.031 -0.041 14.227 1.00 27.22 300 GLY A N 1
ATOM 1407 C CA . GLY A 1 206 ? 6.791 0.393 12.864 1.00 27.28 300 GLY A CA 1
ATOM 1408 C C . GLY A 1 206 ? 5.507 1.172 12.719 1.00 28.21 300 GLY A C 1
ATOM 1409 O O . GLY A 1 206 ? 5.128 1.532 11.600 1.00 29.05 300 GLY A O 1
ATOM 1410 N N . THR A 1 207 ? 4.792 1.379 13.824 1.00 27.74 301 THR A N 1
ATOM 1411 C CA . THR A 1 207 ? 3.700 2.326 13.817 1.00 28.03 301 THR A CA 1
ATOM 1412 C C . THR A 1 207 ? 4.127 3.554 14.650 1.00 27.99 301 THR A C 1
ATOM 1413 O O . THR A 1 207 ? 5.217 3.569 15.259 1.00 27.96 301 THR A O 1
ATOM 1417 N N . SER A 1 208 ? 3.276 4.568 14.666 1.00 27.86 302 SER A N 1
ATOM 1418 C CA . SER A 1 208 ? 3.639 5.870 15.175 1.00 30.06 302 SER A CA 1
ATOM 1419 C C . SER A 1 208 ? 3.069 6.025 16.556 1.00 30.34 302 SER A C 1
ATOM 1420 O O . SER A 1 208 ? 1.948 5.577 16.777 1.00 30.68 302 SER A O 1
ATOM 1423 N N . ILE A 1 209 ? 3.792 6.655 17.485 1.00 30.65 303 ILE A N 1
ATOM 1424 C CA . ILE A 1 209 ? 3.243 6.755 18.862 1.00 31.89 303 ILE A CA 1
ATOM 1425 C C . ILE A 1 209 ? 1.975 7.613 18.885 1.00 32.19 303 ILE A C 1
ATOM 1426 O O . ILE A 1 209 ? 1.091 7.460 19.737 1.00 32.15 303 ILE A O 1
ATOM 1431 N N . LEU A 1 210 ? 1.934 8.549 17.942 1.00 32.55 304 LEU A N 1
ATOM 1432 C CA . LEU A 1 210 ? 0.941 9.597 17.903 1.00 32.17 304 LEU A CA 1
ATOM 1433 C C . LEU A 1 210 ? -0.434 9.007 17.710 1.00 32.03 304 LEU A C 1
ATOM 1434 O O . LEU A 1 210 ? -1.380 9.473 18.315 1.00 32.06 304 LEU A O 1
ATOM 1439 N N . THR A 1 211 ? -0.520 7.967 16.887 1.00 32.04 305 THR A N 1
ATOM 1440 C CA . THR A 1 211 ? -1.764 7.204 16.624 1.00 32.38 305 THR A CA 1
ATOM 1441 C C . THR A 1 211 ? -2.512 6.671 17.859 1.00 32.10 305 THR A C 1
ATOM 1442 O O . THR A 1 211 ? -3.742 6.509 17.810 1.00 32.28 305 THR A O 1
ATOM 1446 N N . TYR A 1 212 ? -1.775 6.350 18.932 1.00 31.70 306 TYR A N 1
ATOM 1447 C CA . TYR A 1 212 ? -2.356 5.717 20.139 1.00 30.67 306 TYR A CA 1
ATOM 1448 C C . TYR A 1 212 ? -2.732 6.770 21.135 1.00 30.56 306 TYR A C 1
ATOM 1449 O O . TYR A 1 212 ? -3.406 6.494 22.115 1.00 30.14 306 TYR A O 1
ATOM 1458 N N . LEU A 1 213 ? -2.220 7.982 20.911 1.00 31.44 307 LEU A N 1
ATOM 1459 C CA . LEU A 1 213 ? -2.449 9.124 21.815 1.00 31.47 307 LEU A CA 1
ATOM 1460 C C . LEU A 1 213 ? -3.843 9.726 21.685 1.00 31.74 307 LEU A C 1
ATOM 1461 O O . LEU A 1 213 ? -4.448 9.696 20.611 1.00 31.49 307 LEU A O 1
ATOM 1466 N N . HIS A 1 214 ? -4.346 10.285 22.773 1.00 32.54 308 HIS A N 1
ATOM 1467 C CA . HIS A 1 214 ? -5.623 10.963 22.728 1.00 34.68 308 HIS A CA 1
ATOM 1468 C C . HIS A 1 214 ? -5.389 12.2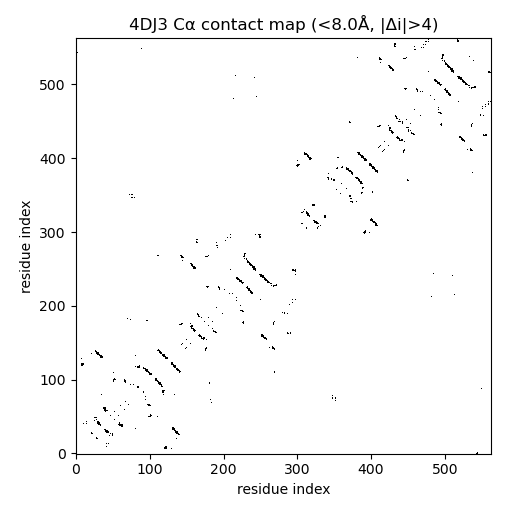52 21.922 1.00 35.77 308 HIS A C 1
ATOM 1469 O O . HIS A 1 214 ? -4.411 12.962 22.178 1.00 35.59 308 HIS A O 1
ATOM 1476 N N . PRO A 1 215 ? -6.248 12.532 20.921 1.00 37.02 309 PRO A N 1
ATOM 1477 C CA . PRO A 1 215 ? -6.114 13.741 20.044 1.00 37.51 309 PRO A CA 1
ATOM 1478 C C . PRO A 1 215 ? -5.835 15.028 20.857 1.00 38.28 309 PRO A C 1
ATOM 1479 O O . PRO A 1 215 ? -4.949 15.839 20.528 1.00 37.90 309 PRO A O 1
ATOM 1483 N N . GLU A 1 216 ? -6.564 15.185 21.955 1.00 38.83 310 GLU A N 1
ATOM 1484 C CA . GLU A 1 216 ? -6.385 16.355 22.791 1.00 38.99 310 GLU A CA 1
ATOM 1485 C C . GLU A 1 216 ? -4.962 16.362 23.360 1.00 37.86 310 GLU A C 1
ATOM 1486 O O . GLU A 1 216 ? -4.499 17.396 23.841 1.00 37.42 310 GLU A O 1
ATOM 1492 N N . ASP A 1 217 ? -4.293 15.199 23.323 1.00 37.35 311 ASP A N 1
ATOM 1493 C CA . ASP A 1 217 ? -2.959 15.000 23.945 1.00 36.77 311 ASP A CA 1
ATOM 1494 C C . ASP A 1 217 ? -1.784 14.953 22.948 1.00 36.01 311 ASP A C 1
ATOM 1495 O O . ASP A 1 217 ? -0.648 15.147 23.344 1.00 35.64 311 ASP A O 1
ATOM 1500 N N . ARG A 1 218 ? -2.057 14.704 21.674 1.00 35.16 312 ARG A N 1
ATOM 1501 C CA . ARG A 1 218 ? -0.977 14.692 20.675 1.00 36.09 312 ARG A CA 1
ATOM 1502 C C . ARG A 1 218 ? -0.110 15.955 20.594 1.00 36.32 312 ARG A C 1
ATOM 1503 O O . ARG A 1 218 ? 1.104 15.821 20.432 1.00 36.77 312 ARG A O 1
ATOM 1511 N N . PRO A 1 219 ? -0.706 17.174 20.719 1.00 36.36 313 PRO A N 1
ATOM 1512 C CA . PRO A 1 219 ? 0.144 18.350 20.535 1.00 35.15 313 PRO A CA 1
ATOM 1513 C C . PRO A 1 219 ? 1.182 18.427 21.624 1.00 34.74 313 PRO A C 1
ATOM 1514 O O . PRO A 1 219 ? 2.210 19.101 21.449 1.00 35.56 313 PRO A O 1
ATOM 1518 N N . LEU A 1 220 ? 0.924 17.759 22.748 1.00 34.30 314 LEU A N 1
ATOM 1519 C CA . LEU A 1 220 ? 1.878 17.727 23.859 1.00 33.58 314 LEU A CA 1
ATOM 1520 C C . LEU A 1 220 ? 3.303 17.262 23.389 1.00 33.61 314 LEU A C 1
ATOM 1521 O O . LEU A 1 220 ? 4.322 17.844 23.783 1.00 33.78 314 LEU A O 1
ATOM 1526 N N . MET A 1 221 ? 3.352 16.273 22.500 1.00 32.82 315 MET A N 1
ATOM 1527 C CA . MET A 1 221 ? 4.607 15.707 22.001 1.00 33.21 315 MET A CA 1
ATOM 1528 C C . MET A 1 221 ? 5.561 16.753 21.473 1.00 33.04 315 MET A C 1
ATOM 1529 O O . MET A 1 221 ? 6.794 16.589 21.594 1.00 33.98 315 MET A O 1
ATOM 1534 N N . VAL A 1 222 ? 5.025 17.829 20.901 1.00 32.04 316 VAL A N 1
ATOM 1535 C CA . VAL A 1 222 ? 5.892 18.940 20.477 1.00 30.67 316 VAL A CA 1
ATOM 1536 C C . VAL A 1 222 ? 6.707 19.402 21.647 1.00 29.82 316 VAL A C 1
ATOM 1537 O O . VAL A 1 222 ? 7.934 19.387 21.608 1.00 30.36 316 VAL A O 1
ATOM 1541 N N . ALA A 1 223 ? 6.077 19.756 22.748 1.00 29.41 317 ALA A N 1
ATOM 1542 C CA . ALA A 1 223 ? 6.934 20.286 23.822 1.00 29.60 317 ALA A CA 1
ATOM 1543 C C . ALA A 1 223 ? 7.866 19.196 24.381 1.00 29.35 317 ALA A C 1
ATOM 1544 O O . ALA A 1 223 ? 8.987 19.492 24.860 1.00 29.87 317 ALA A O 1
ATOM 1546 N N . ILE A 1 224 ? 7.416 17.950 24.296 1.00 28.84 318 ILE A N 1
ATOM 1547 C CA . ILE A 1 224 ? 8.204 16.835 24.814 1.00 30.10 318 ILE A CA 1
ATOM 1548 C C . ILE A 1 224 ? 9.485 16.716 24.004 1.00 30.69 318 ILE A C 1
ATOM 1549 O O . ILE A 1 224 ? 10.607 16.693 24.547 1.00 29.58 318 ILE A O 1
ATOM 1554 N N . HIS A 1 225 ? 9.338 16.695 22.692 1.00 31.61 319 HIS A N 1
ATOM 1555 C CA . HIS A 1 225 ? 10.544 16.615 21.893 1.00 32.27 319 HIS A CA 1
ATOM 1556 C C . HIS A 1 225 ? 11.405 17.888 21.965 1.00 33.40 319 HIS A C 1
ATOM 1557 O O . HIS A 1 225 ? 12.624 17.813 21.764 1.00 34.81 319 HIS A O 1
ATOM 1564 N N . GLN A 1 226 ? 10.810 19.038 22.282 1.00 33.55 320 GLN A N 1
ATOM 1565 C CA . GLN A 1 226 ? 11.644 20.212 22.472 1.00 34.74 320 GLN A CA 1
ATOM 1566 C C . GLN A 1 226 ? 12.492 19.987 23.700 1.00 35.09 320 GLN A C 1
ATOM 1567 O O . GLN A 1 226 ? 13.716 20.157 23.647 1.00 35.81 320 GLN A O 1
ATOM 1573 N N . LYS A 1 227 ? 11.873 19.535 24.786 1.00 35.38 321 LYS A N 1
ATOM 1574 C CA . LYS A 1 227 ? 12.649 19.129 25.972 1.00 36.23 321 LYS A CA 1
ATOM 1575 C C . LYS A 1 227 ? 13.640 18.010 25.663 1.00 36.22 321 LYS A C 1
ATOM 1576 O O . LYS A 1 227 ? 14.729 17.963 26.228 1.00 37.33 321 LYS A O 1
ATOM 1582 N N . VAL A 1 228 ? 13.293 17.110 24.764 1.00 36.38 322 VAL A N 1
ATOM 1583 C CA . VAL A 1 228 ? 14.248 16.072 24.431 1.00 37.19 322 VAL A CA 1
ATOM 1584 C C . VAL A 1 228 ? 15.582 16.679 23.999 1.00 38.65 322 VAL A C 1
ATOM 1585 O O . VAL A 1 228 ? 16.612 16.243 24.505 1.00 39.20 322 VAL A O 1
ATOM 1589 N N . LEU A 1 229 ? 15.569 17.712 23.147 1.00 39.31 323 LEU A N 1
ATOM 1590 C CA . LEU A 1 229 ? 16.800 18.491 22.889 1.00 39.52 323 LEU A CA 1
ATOM 1591 C C . LEU A 1 229 ? 17.370 19.214 24.119 1.00 40.30 323 LEU A C 1
ATOM 1592 O O . LEU A 1 229 ? 18.463 18.891 24.576 1.00 40.86 323 LEU A O 1
ATOM 1597 N N . LYS A 1 230 ? 16.665 20.208 24.650 1.00 41.32 324 LYS A N 1
ATOM 1598 C CA . LYS A 1 230 ? 17.117 20.855 25.886 1.00 43.03 324 LYS A CA 1
ATOM 1599 C C . LYS A 1 230 ? 17.878 19.902 26.850 1.00 43.45 324 LYS A C 1
ATOM 1600 O O . LYS A 1 230 ? 18.873 20.312 27.455 1.00 44.45 324 LYS A O 1
ATOM 1606 N N . TYR A 1 231 ? 17.396 18.668 27.030 1.00 42.90 325 TYR A N 1
ATOM 1607 C CA . TYR A 1 231 ? 17.921 17.811 28.089 1.00 43.06 325 TYR A CA 1
ATOM 1608 C C . TYR A 1 231 ? 18.848 16.737 27.583 1.00 42.88 325 TYR A C 1
ATOM 1609 O O . TYR A 1 231 ? 19.299 15.899 28.357 1.00 42.97 325 TYR A O 1
ATOM 1618 N N . ALA A 1 232 ? 19.146 16.770 26.290 1.00 42.38 326 ALA A N 1
ATOM 1619 C CA . ALA A 1 232 ? 20.124 15.860 25.729 1.00 42.53 326 ALA A CA 1
ATOM 1620 C C . ALA A 1 232 ? 21.407 15.963 26.555 1.00 42.93 326 ALA A C 1
ATOM 1621 O O . ALA A 1 232 ? 21.788 17.064 26.957 1.00 42.57 326 ALA A O 1
ATOM 1623 N N . GLY A 1 233 ? 22.026 14.809 26.846 1.00 43.83 327 GLY A N 1
ATOM 1624 C CA . GLY A 1 233 ? 23.141 14.681 27.808 1.00 43.72 327 GLY A CA 1
ATOM 1625 C C . GLY A 1 233 ? 22.805 14.888 29.288 1.00 44.10 327 GLY A C 1
ATOM 1626 O O . GLY A 1 233 ? 23.629 14.587 30.174 1.00 44.23 327 GLY A O 1
ATOM 1627 N N . HIS A 1 234 ? 21.609 15.414 29.561 1.00 44.14 328 HIS A N 1
ATOM 1628 C CA . HIS A 1 234 ? 21.117 15.638 30.925 1.00 43.91 328 HIS A CA 1
ATOM 1629 C C . HIS A 1 234 ? 20.234 14.485 31.377 1.00 42.38 328 HIS A C 1
ATOM 1630 O O . HIS A 1 234 ? 19.848 13.657 30.559 1.00 42.13 328 HIS A O 1
ATOM 1637 N N . PRO A 1 235 ? 19.920 14.415 32.687 1.00 41.29 329 PRO A N 1
ATOM 1638 C CA . PRO A 1 235 ? 19.143 13.260 33.165 1.00 40.56 329 PRO A CA 1
ATOM 1639 C C . PRO A 1 235 ? 17.732 13.362 32.599 1.00 40.45 329 PRO A C 1
ATOM 1640 O O . PRO A 1 235 ? 17.393 14.393 32.016 1.00 39.44 329 PRO A O 1
ATOM 1644 N N . PRO A 1 236 ? 16.921 12.294 32.748 1.00 40.93 330 PRO A N 1
ATOM 1645 C CA . PRO A 1 236 ? 15.611 12.251 32.072 1.00 40.32 330 PRO A CA 1
ATOM 1646 C C . PRO A 1 236 ? 14.617 13.168 32.772 1.00 39.89 330 PRO A C 1
ATOM 1647 O O . PRO A 1 236 ? 14.776 13.451 33.970 1.00 39.40 330 PRO A O 1
ATOM 1651 N N . PHE A 1 237 ? 13.616 13.630 32.027 1.00 38.82 331 PHE A N 1
ATOM 1652 C CA . PHE A 1 237 ? 12.665 14.600 32.528 1.00 38.43 331 PHE A CA 1
ATOM 1653 C C . PHE A 1 237 ? 11.239 14.084 32.475 1.00 39.24 331 PHE A C 1
ATOM 1654 O O . PHE A 1 237 ? 10.951 13.140 31.722 1.00 39.93 331 PHE A O 1
ATOM 1662 N N . GLU A 1 238 ? 10.357 14.716 33.258 1.00 39.25 332 GLU A N 1
ATOM 1663 C CA . GLU A 1 238 ? 8.930 14.462 33.209 1.00 39.78 332 GLU A CA 1
ATOM 1664 C C . GLU A 1 238 ? 8.235 15.610 32.498 1.00 39.86 332 GLU A C 1
ATOM 1665 O O . GLU A 1 238 ? 8.809 16.687 32.346 1.00 40.89 332 GLU A O 1
ATOM 1671 N N . HIS A 1 239 ? 7.000 15.417 32.072 1.00 39.18 333 HIS A N 1
ATOM 1672 C CA . HIS A 1 239 ? 6.273 16.510 31.459 1.00 39.20 333 HIS A CA 1
ATOM 1673 C C . HIS A 1 239 ? 4.822 16.342 31.861 1.00 39.03 333 HIS A C 1
ATOM 1674 O O . HIS A 1 239 ? 4.544 16.020 33.016 1.00 40.36 333 HIS A O 1
ATOM 1681 N N . SER A 1 240 ? 3.894 16.565 30.940 1.00 38.31 334 SER A N 1
ATOM 1682 C CA . SER A 1 240 ? 2.483 16.293 31.192 1.00 37.27 334 SER A CA 1
ATOM 1683 C C . SER A 1 240 ? 2.089 14.858 30.830 1.00 35.43 334 SER A C 1
ATOM 1684 O O . SER A 1 240 ? 2.579 14.312 29.844 1.00 35.38 334 SER A O 1
ATOM 1687 N N . PRO A 1 241 ? 1.180 14.253 31.612 1.00 33.55 335 PRO A N 1
ATOM 1688 C CA . PRO A 1 241 ? 0.722 12.905 31.282 1.00 31.73 335 PRO A CA 1
ATOM 1689 C C . PRO A 1 241 ? -0.015 12.926 29.988 1.00 30.88 335 PRO A C 1
ATOM 1690 O O . PRO A 1 241 ? -0.477 13.978 29.603 1.00 31.84 335 PRO A O 1
ATOM 1694 N N . VAL A 1 242 ? -0.106 11.776 29.320 1.00 30.08 336 VAL A N 1
ATOM 1695 C CA . VAL A 1 242 ? -0.886 11.594 28.115 1.00 29.10 336 VAL A CA 1
ATOM 1696 C C . VAL A 1 242 ? -1.747 10.328 28.220 1.00 29.31 336 VAL A C 1
ATOM 1697 O O . VAL A 1 242 ? -1.343 9.356 28.865 1.00 29.05 336 VAL A O 1
ATOM 1701 N N . ARG A 1 243 ? -2.941 10.357 27.609 1.00 29.19 337 ARG A N 1
ATOM 1702 C CA . ARG A 1 243 ? -3.848 9.205 27.563 1.00 28.66 337 ARG A CA 1
ATOM 1703 C C . ARG A 1 243 ? -3.433 8.329 26.413 1.00 28.50 337 ARG A C 1
ATOM 1704 O O . ARG A 1 243 ? -3.201 8.844 25.334 1.00 27.97 337 ARG A O 1
ATOM 1712 N N . PHE A 1 244 ? -3.277 7.023 26.638 1.00 28.49 338 PHE A N 1
ATOM 1713 C CA . PHE A 1 244 ? -2.794 6.127 25.556 1.00 29.10 338 PHE A CA 1
ATOM 1714 C C . PHE A 1 244 ? -3.860 5.097 25.363 1.00 29.60 338 PHE A C 1
ATOM 1715 O O . PHE A 1 244 ? -4.366 4.572 26.367 1.00 30.91 338 PHE A O 1
ATOM 1723 N N . CYS A 1 245 ? -4.204 4.789 24.116 1.00 29.87 339 CYS A N 1
ATOM 1724 C CA . CYS A 1 245 ? -5.369 3.927 23.845 1.00 31.67 339 CYS A CA 1
ATOM 1725 C C . CYS A 1 245 ? -5.009 2.452 23.917 1.00 31.87 339 CYS A C 1
ATOM 1726 O O . CYS A 1 245 ? -4.218 1.995 23.079 1.00 33.94 339 CYS A O 1
ATOM 1729 N N . THR A 1 246 ? -5.579 1.700 24.860 1.00 30.78 340 THR A N 1
ATOM 1730 C CA . THR A 1 246 ? -5.322 0.266 24.922 1.00 31.01 340 THR A CA 1
ATOM 1731 C C . THR A 1 246 ? -6.052 -0.423 23.808 1.00 32.09 340 THR A C 1
ATOM 1732 O O . THR A 1 246 ? -6.804 0.216 23.132 1.00 32.90 340 THR A O 1
ATOM 1736 N N . GLN A 1 247 ? -5.875 -1.731 23.622 1.00 33.15 341 GLN A N 1
ATOM 1737 C CA . GLN A 1 247 ? -6.466 -2.357 22.444 1.00 34.44 341 GLN A CA 1
ATOM 1738 C C . GLN A 1 247 ? -7.976 -2.659 22.578 1.00 34.03 341 GLN A C 1
ATOM 1739 O O . GLN A 1 247 ? -8.681 -2.734 21.565 1.00 33.48 341 GLN A O 1
ATOM 1745 N N . ASN A 1 248 ? -8.456 -2.809 23.813 1.00 33.55 342 ASN A N 1
ATOM 1746 C CA . ASN A 1 248 ? -9.889 -2.858 24.069 1.00 32.33 342 ASN A CA 1
ATOM 1747 C C . ASN A 1 248 ? -10.603 -1.505 23.823 1.00 32.91 342 ASN A C 1
ATOM 1748 O O . ASN A 1 248 ? -11.815 -1.409 23.920 1.00 32.96 342 ASN A O 1
ATOM 1753 N N . GLY A 1 249 ? -9.851 -0.460 23.497 1.00 33.56 343 GLY A N 1
ATOM 1754 C CA . GLY A 1 249 ? -10.455 0.830 23.132 1.00 34.37 343 GLY A CA 1
ATOM 1755 C C . GLY A 1 249 ? -10.465 1.929 24.193 1.00 34.97 343 GLY A C 1
ATOM 1756 O O . GLY A 1 249 ? -10.496 3.120 23.854 1.00 36.44 343 GLY A O 1
ATOM 1757 N N . GLU A 1 250 ? -10.450 1.542 25.461 1.00 34.05 344 GLU A N 1
ATOM 1758 C CA . GLU A 1 250 ? -10.435 2.476 26.576 1.00 33.86 344 GLU A CA 1
ATOM 1759 C C . GLU A 1 250 ? -9.055 3.058 26.847 1.00 34.06 344 GLU A C 1
ATOM 1760 O O . GLU A 1 250 ? -8.044 2.451 26.525 1.00 34.74 344 GLU A O 1
ATOM 1766 N N . TYR A 1 251 ? -9.008 4.241 27.450 1.00 33.60 345 TYR A N 1
ATOM 1767 C CA . TYR A 1 251 ? -7.751 4.929 27.609 1.00 31.94 345 TYR A CA 1
ATOM 1768 C C . TYR A 1 251 ? -7.182 4.692 28.958 1.00 31.11 345 TYR A C 1
ATOM 1769 O O . TYR A 1 251 ? -7.907 4.507 29.950 1.00 30.46 345 TYR A O 1
ATOM 1778 N N . VAL A 1 252 ? -5.850 4.703 28.963 1.00 29.92 346 VAL A N 1
ATOM 1779 C CA . VAL A 1 252 ? -5.043 4.652 30.147 1.00 28.25 346 VAL A CA 1
ATOM 1780 C C . VAL A 1 252 ? -4.105 5.896 30.221 1.00 28.26 346 VAL A C 1
ATOM 1781 O O . VAL A 1 252 ? -3.551 6.370 29.200 1.00 28.66 346 VAL A O 1
ATOM 1785 N N . ILE A 1 253 ? -3.973 6.471 31.411 1.00 26.95 347 ILE A N 1
ATOM 1786 C CA . ILE A 1 253 ? -3.091 7.631 31.598 1.00 25.94 347 ILE A CA 1
ATOM 1787 C C . ILE A 1 253 ? -1.634 7.221 31.831 1.00 26.03 347 ILE A C 1
ATOM 1788 O O . ILE A 1 253 ? -1.316 6.569 32.826 1.00 26.04 347 ILE A O 1
ATOM 1793 N N . LEU A 1 254 ? -0.747 7.606 30.913 1.00 26.46 348 LEU A N 1
ATOM 1794 C CA . LEU A 1 254 ? 0.690 7.386 31.071 1.00 26.39 348 LEU A CA 1
ATOM 1795 C C . LEU A 1 254 ? 1.320 8.558 31.812 1.00 27.11 348 LEU A C 1
ATOM 1796 O O . LEU A 1 254 ? 1.180 9.694 31.408 1.00 27.16 348 LEU A O 1
ATOM 1801 N N . ASP A 1 255 ? 2.028 8.274 32.897 1.00 28.00 349 ASP A N 1
ATOM 1802 C CA . ASP A 1 255 ? 2.908 9.227 33.567 1.00 28.64 349 ASP A CA 1
ATOM 1803 C C . ASP A 1 255 ? 4.332 8.807 33.202 1.00 29.00 349 ASP A C 1
ATOM 1804 O O . ASP A 1 255 ? 4.762 7.759 33.595 1.00 29.59 349 ASP A O 1
ATOM 1809 N N . SER A 1 256 ? 5.047 9.609 32.429 1.00 29.92 350 SER A N 1
ATOM 1810 C CA . SER A 1 256 ? 6.282 9.160 31.787 1.00 31.06 350 SER A CA 1
ATOM 1811 C C . SER A 1 256 ? 7.528 9.964 32.080 1.00 31.52 350 SER A C 1
ATOM 1812 O O . SER A 1 256 ? 7.477 11.166 32.348 1.00 32.38 350 SER A O 1
ATOM 1815 N N . SER A 1 257 ? 8.666 9.295 31.954 1.00 31.45 351 SER A N 1
ATOM 1816 C CA . SER A 1 257 ? 9.949 9.957 32.009 1.00 30.61 351 SER A CA 1
ATOM 1817 C C . SER A 1 257 ? 10.621 9.763 30.665 1.00 29.87 351 SER A C 1
ATOM 1818 O O . SER A 1 257 ? 10.603 8.638 30.123 1.00 30.29 351 SER A O 1
ATOM 1821 N N . TRP A 1 258 ? 11.234 10.818 30.123 1.00 28.52 352 TRP A N 1
ATOM 1822 C CA . TRP A 1 258 ? 11.820 10.708 28.795 1.00 27.35 352 TRP A CA 1
ATOM 1823 C C . TRP A 1 258 ? 13.309 11.041 28.757 1.00 27.77 352 TRP A C 1
ATOM 1824 O O . TRP A 1 258 ? 13.828 11.808 29.587 1.00 27.41 352 TRP A O 1
ATOM 1835 N N . SER A 1 259 ? 13.984 10.502 27.746 1.00 27.07 353 SER A N 1
ATOM 1836 C CA . SER A 1 259 ? 15.366 10.794 27.560 1.00 27.73 353 SER A CA 1
ATOM 1837 C C . SER A 1 259 ? 15.719 10.403 26.157 1.00 28.01 353 SER A C 1
ATOM 1838 O O . SER A 1 259 ? 14.834 10.119 25.338 1.00 27.15 353 SER A O 1
ATOM 1841 N N . SER A 1 260 ? 17.001 10.389 25.849 1.00 27.46 354 SER A N 1
ATOM 1842 C CA . SER A 1 260 ? 17.310 10.117 24.483 1.00 29.00 354 SER A CA 1
ATOM 1843 C C . SER A 1 260 ? 18.665 9.421 24.347 1.00 29.50 354 SER A C 1
ATOM 1844 O O . SER A 1 260 ? 19.395 9.260 25.338 1.00 29.65 354 SER A O 1
ATOM 1847 N N . PHE A 1 261 ? 18.943 8.952 23.136 1.00 29.24 355 PHE A N 1
ATOM 1848 C CA . PHE A 1 261 ? 20.280 8.605 22.728 1.00 29.61 355 PHE A CA 1
ATOM 1849 C C . PHE A 1 261 ? 20.653 9.449 21.510 1.00 30.90 355 PHE A C 1
ATOM 1850 O O . PHE A 1 261 ? 20.057 9.330 20.432 1.00 30.34 355 PHE A O 1
ATOM 1858 N N . VAL A 1 262 ? 21.663 10.281 21.686 1.00 32.71 356 VAL A N 1
ATOM 1859 C CA . VAL A 1 262 ? 22.227 11.035 20.579 1.00 34.05 356 VAL A CA 1
ATOM 1860 C C . VAL A 1 262 ? 23.474 10.327 19.996 1.00 35.04 356 VAL A C 1
ATOM 1861 O O . VAL A 1 262 ? 24.390 9.948 20.749 1.00 35.13 356 VAL A O 1
ATOM 1865 N N . ASN A 1 263 ? 23.475 10.137 18.668 1.00 36.02 357 ASN A N 1
ATOM 1866 C CA . ASN A 1 263 ? 24.600 9.492 17.946 1.00 37.38 357 ASN A CA 1
ATOM 1867 C C . ASN 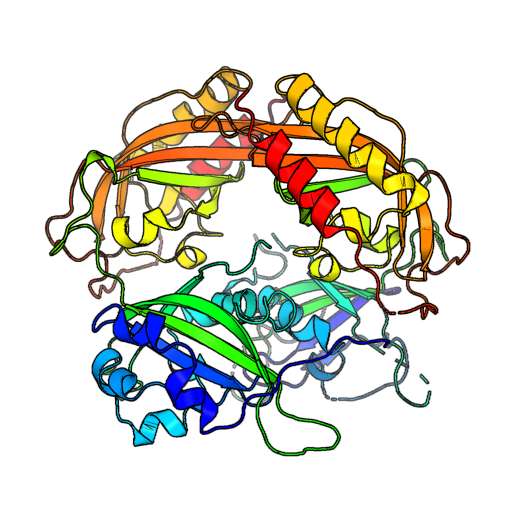A 1 263 ? 25.899 10.203 18.329 1.00 37.92 357 ASN A C 1
ATOM 1868 O O . ASN A 1 263 ? 25.986 11.411 18.227 1.00 38.64 357 ASN A O 1
ATOM 1873 N N . PRO A 1 264 ? 26.893 9.469 18.827 1.00 38.84 358 PRO A N 1
ATOM 1874 C CA . PRO A 1 264 ? 28.026 10.158 19.428 1.00 39.33 358 PRO A CA 1
ATOM 1875 C C . PRO A 1 264 ? 28.866 10.956 18.448 1.00 40.01 358 PRO A C 1
ATOM 1876 O O . PRO A 1 264 ? 29.587 11.876 18.863 1.00 39.34 358 PRO A O 1
ATOM 1880 N N . TRP A 1 265 ? 28.732 10.621 17.162 1.00 41.72 359 TRP A N 1
ATOM 1881 C CA . TRP A 1 265 ? 29.583 11.152 16.106 1.00 42.73 359 TRP A CA 1
ATOM 1882 C C . TRP A 1 265 ? 28.974 12.346 15.422 1.00 43.73 359 TRP A C 1
ATOM 1883 O O . TRP A 1 265 ? 29.529 13.432 15.496 1.00 44.66 359 TRP A O 1
ATOM 1894 N N . SER A 1 266 ? 27.846 12.166 14.753 1.00 44.55 360 SER A N 1
ATOM 1895 C CA . SER A 1 266 ? 27.037 13.318 14.347 1.00 44.87 360 SER A CA 1
ATOM 1896 C C . SER A 1 266 ? 26.171 13.498 15.540 1.00 44.93 360 SER A C 1
ATOM 1897 O O . SER A 1 266 ? 25.437 12.573 15.872 1.00 45.99 360 SER A O 1
ATOM 1900 N N . ARG A 1 267 ? 26.239 14.625 16.230 1.00 44.40 361 ARG A N 1
ATOM 1901 C CA . ARG A 1 267 ? 25.542 14.627 17.506 1.00 43.82 361 ARG A CA 1
ATOM 1902 C C . ARG A 1 267 ? 24.049 14.927 17.308 1.00 42.27 361 ARG A C 1
ATOM 1903 O O . ARG A 1 267 ? 23.549 15.957 17.708 1.00 42.83 361 ARG A O 1
ATOM 1911 N N . LYS A 1 268 ? 23.345 14.001 16.682 1.00 40.47 362 LYS A N 1
ATOM 1912 C CA . LYS A 1 268 ? 21.903 14.098 16.487 1.00 39.29 362 LYS A CA 1
ATOM 1913 C C . LYS A 1 268 ? 21.155 12.986 17.234 1.00 38.58 362 LYS A C 1
ATOM 1914 O O . LYS A 1 268 ? 21.652 11.858 17.384 1.00 38.90 362 LYS A O 1
ATOM 1920 N N . VAL A 1 269 ? 19.962 13.311 17.721 1.00 37.04 363 VAL A N 1
ATOM 1921 C CA . VAL A 1 269 ? 19.087 12.324 18.377 1.00 34.44 363 VAL A CA 1
ATOM 1922 C C . VAL A 1 269 ? 18.782 11.087 17.521 1.00 33.61 363 VAL A C 1
ATOM 1923 O O . VAL A 1 269 ? 18.273 11.164 16.421 1.00 33.49 363 VAL A O 1
ATOM 1927 N N . SER A 1 270 ? 19.118 9.917 18.027 1.00 33.02 364 SER A N 1
ATOM 1928 C CA . SER A 1 270 ? 18.962 8.726 17.235 1.00 31.87 364 SER A CA 1
ATOM 1929 C C . SER A 1 270 ? 17.647 8.060 17.624 1.00 31.44 364 SER A C 1
ATOM 1930 O O . SER A 1 270 ? 16.899 7.569 16.779 1.00 32.57 364 SER A O 1
ATOM 1933 N N . PHE A 1 271 ? 17.350 8.044 18.910 1.00 29.78 365 PHE A N 1
ATOM 1934 C CA . PHE A 1 271 ? 16.060 7.590 19.303 1.00 28.22 365 PHE A CA 1
ATOM 1935 C C . PHE A 1 271 ? 15.685 8.216 20.615 1.00 27.60 365 PHE A C 1
ATOM 1936 O O . PHE A 1 271 ? 16.545 8.741 21.358 1.00 27.22 365 PHE A O 1
ATOM 1944 N N . ILE A 1 272 ? 14.390 8.202 20.866 1.00 26.68 366 ILE A N 1
ATOM 1945 C CA . ILE A 1 272 ? 13.834 8.749 22.089 1.00 26.33 366 ILE A CA 1
ATOM 1946 C C . ILE A 1 272 ? 13.329 7.587 22.934 1.00 26.48 366 ILE A C 1
ATOM 1947 O O . ILE A 1 272 ? 12.659 6.663 22.412 1.00 26.05 366 ILE A O 1
ATOM 1952 N N . ILE A 1 273 ? 13.596 7.674 24.237 1.00 25.68 367 ILE A N 1
ATOM 1953 C CA . ILE A 1 273 ? 13.211 6.635 25.166 1.00 25.94 367 ILE A CA 1
ATOM 1954 C C . ILE A 1 273 ? 12.315 7.060 26.330 1.00 26.29 367 ILE A C 1
ATOM 1955 O O . ILE A 1 273 ? 12.578 8.082 27.012 1.00 27.41 367 ILE A O 1
ATOM 1960 N N . GLY A 1 274 ? 11.278 6.254 26.559 1.00 25.32 368 GLY A N 1
ATOM 1961 C CA . GLY A 1 274 ? 10.290 6.483 27.602 1.00 25.21 368 GLY A CA 1
ATOM 1962 C C . GLY A 1 274 ? 10.139 5.303 28.590 1.00 25.35 368 GLY A C 1
ATOM 1963 O O . GLY A 1 274 ? 10.088 4.154 28.203 1.00 24.04 368 GLY A O 1
ATOM 1964 N N . ARG A 1 275 ? 10.092 5.626 29.873 1.00 25.78 369 ARG A N 1
ATOM 1965 C CA . ARG A 1 275 ? 9.687 4.712 30.916 1.00 27.04 369 ARG A CA 1
ATOM 1966 C C . ARG A 1 275 ? 8.301 5.173 31.357 1.00 26.68 369 ARG A C 1
ATOM 1967 O O . ARG A 1 275 ? 8.178 6.272 31.919 1.00 27.23 369 ARG A O 1
ATOM 1975 N N . HIS A 1 276 ? 7.272 4.356 31.128 1.00 25.29 370 HIS A N 1
ATOM 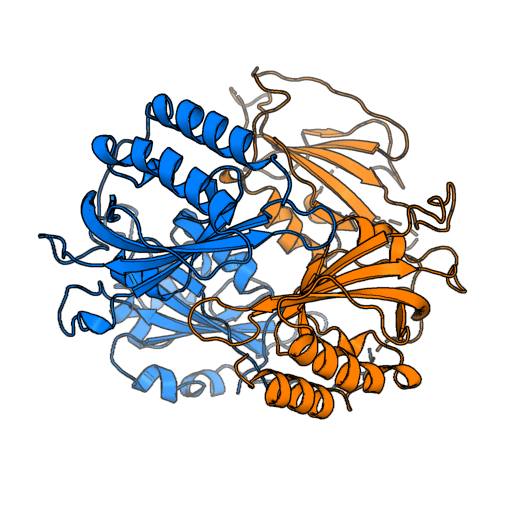1976 C CA . HIS A 1 276 ? 5.876 4.827 31.360 1.00 25.50 370 HIS A CA 1
ATOM 1977 C C . HIS A 1 276 ? 5.246 4.182 32.594 1.00 25.61 370 HIS A C 1
ATOM 1978 O O . HIS A 1 276 ? 5.181 2.964 32.689 1.00 25.00 370 HIS A O 1
ATOM 1985 N N . LYS A 1 277 ? 4.817 4.993 33.546 1.00 26.69 371 LYS A N 1
ATOM 1986 C CA . LYS A 1 277 ? 4.013 4.495 34.658 1.00 27.55 371 LYS A CA 1
ATOM 1987 C C . LYS A 1 277 ? 2.519 4.631 34.290 1.00 27.88 371 LYS A C 1
ATOM 1988 O O . LYS A 1 277 ? 2.029 5.742 34.084 1.00 28.55 371 LYS A O 1
ATOM 1994 N N . VAL A 1 278 ? 1.808 3.505 34.228 1.00 26.78 372 VAL A N 1
ATOM 1995 C CA . VAL A 1 278 ? 0.397 3.446 33.895 1.00 25.17 372 VAL A CA 1
ATOM 1996 C C . VAL A 1 278 ? -0.434 3.723 35.162 1.00 26.33 372 VAL A C 1
ATOM 1997 O O . VAL A 1 278 ? -0.421 2.919 36.147 1.00 23.66 372 VAL A O 1
ATOM 2001 N N . ARG A 1 279 ? -1.172 4.845 35.121 1.00 26.26 373 ARG A N 1
ATOM 2002 C CA . ARG A 1 279 ? -1.743 5.420 36.321 1.00 27.05 373 ARG A CA 1
ATOM 2003 C C . ARG A 1 279 ? -3.231 5.229 36.444 1.00 27.73 373 ARG A C 1
ATOM 2004 O O . ARG A 1 279 ? -3.798 5.499 37.513 1.00 28.06 373 ARG A O 1
ATOM 2012 N N . THR A 1 280 ? -3.894 4.865 35.364 1.00 27.92 374 THR A N 1
ATOM 2013 C CA . THR A 1 280 ? -5.269 4.443 35.539 1.00 28.96 374 THR A CA 1
ATOM 2014 C C . THR A 1 280 ? -5.456 2.980 35.065 1.00 30.01 374 THR A C 1
ATOM 2015 O O . THR A 1 280 ? -4.468 2.324 34.685 1.00 29.26 374 THR A O 1
ATOM 2019 N N . SER A 1 281 ? -6.697 2.464 35.164 1.00 30.96 375 SER A N 1
ATOM 2020 C CA . SER A 1 281 ? -7.089 1.122 34.700 1.00 31.47 375 SER A CA 1
ATOM 2021 C C . SER A 1 281 ? -8.248 1.278 33.768 1.00 31.89 375 SER A C 1
ATOM 2022 O O . SER A 1 281 ? -9.072 2.111 34.006 1.00 32.75 375 SER A O 1
ATOM 2025 N N . PRO A 1 282 ? -8.362 0.452 32.713 1.00 33.17 376 PRO A N 1
ATOM 2026 C CA . PRO A 1 282 ? -9.628 0.652 32.015 1.00 33.71 376 PRO A CA 1
ATOM 2027 C C . PRO A 1 282 ? -10.789 0.009 32.787 1.00 34.69 376 PRO A C 1
ATOM 2028 O O . PRO A 1 282 ? -10.602 -0.818 33.691 1.00 34.87 376 PRO A O 1
ATOM 2032 N N . LEU A 1 283 ? -11.986 0.381 32.394 1.00 36.30 377 LEU A N 1
ATOM 2033 C CA . LEU A 1 283 ? -13.198 -0.116 33.022 1.00 37.42 377 LEU A CA 1
ATOM 2034 C C . LEU A 1 283 ? -13.458 -1.590 32.775 1.00 37.10 377 LEU A C 1
ATOM 2035 O O . LEU A 1 283 ? -13.716 -2.330 33.746 1.00 35.81 377 LEU A O 1
ATOM 2040 N N . ASN A 1 284 ? -13.440 -1.960 31.481 1.00 37.36 378 ASN A N 1
ATOM 2041 C CA . ASN A 1 284 ? -13.330 -3.336 31.005 1.00 38.11 378 ASN A CA 1
ATOM 2042 C C . ASN A 1 284 ? -11.938 -3.820 31.323 1.00 38.58 378 ASN A C 1
ATOM 2043 O O . ASN A 1 284 ? -10.990 -3.538 30.589 1.00 39.80 378 ASN A O 1
ATOM 2048 N N . GLU A 1 285 ? -11.809 -4.561 32.406 1.00 38.60 379 GLU A N 1
ATOM 2049 C CA . GLU A 1 285 ? -10.525 -4.981 32.867 1.00 38.55 379 GLU A CA 1
ATOM 2050 C C . GLU A 1 285 ? -9.725 -5.802 31.858 1.00 38.19 379 GLU A C 1
ATOM 2051 O O . GLU A 1 285 ? -8.527 -5.912 32.036 1.00 38.46 379 GLU A O 1
ATOM 2057 N N . ASP A 1 286 ? -10.363 -6.383 30.834 1.00 37.17 380 ASP A N 1
ATOM 2058 C CA . ASP A 1 286 ? -9.664 -7.198 29.836 1.00 36.62 380 ASP A CA 1
ATOM 2059 C C . ASP A 1 286 ? -9.087 -6.365 28.699 1.00 35.75 380 ASP A C 1
ATOM 2060 O O . ASP A 1 286 ? -9.759 -6.135 27.691 1.00 35.24 380 ASP A O 1
ATOM 2065 N N . VAL A 1 287 ? -7.824 -5.966 28.812 1.00 34.68 381 VAL A N 1
ATOM 2066 C CA . VAL A 1 287 ? -7.160 -5.299 27.673 1.00 33.65 381 VAL A CA 1
ATOM 2067 C C . VAL A 1 287 ? -7.106 -6.149 26.412 1.00 34.11 381 VAL A C 1
ATOM 2068 O O . VAL A 1 287 ? -6.882 -5.595 25.332 1.00 34.99 381 VAL A O 1
ATOM 2072 N N . PHE A 1 288 ? -7.298 -7.475 26.507 1.00 34.07 382 PHE A N 1
ATOM 2073 C CA . PHE A 1 288 ? -7.283 -8.298 25.260 1.00 34.77 382 PHE A CA 1
ATOM 2074 C C . PHE A 1 288 ? -8.637 -8.573 24.588 1.00 36.85 382 PHE A C 1
ATOM 2075 O O . PHE A 1 288 ? -8.650 -9.240 23.546 1.00 37.21 382 PHE A O 1
ATOM 2083 N N . ALA A 1 289 ? -9.750 -8.079 25.158 1.00 39.28 383 ALA A N 1
ATOM 2084 C CA . ALA A 1 289 ? -11.125 -8.273 24.597 1.00 41.44 383 ALA A CA 1
ATOM 2085 C C . ALA A 1 289 ? -11.226 -7.977 23.104 1.00 42.97 383 ALA A C 1
ATOM 2086 O O . ALA A 1 289 ? -10.546 -7.085 22.595 1.00 42.46 383 ALA A O 1
ATOM 2088 N N . THR A 1 290 ? -12.071 -8.743 22.416 1.00 45.40 384 THR A N 1
ATOM 2089 C CA . THR A 1 290 ? -12.214 -8.603 20.971 1.00 48.37 384 THR A CA 1
ATOM 2090 C C . THR A 1 290 ? -12.900 -7.295 20.623 1.00 50.21 384 THR A C 1
ATOM 2091 O O . THR A 1 290 ? -13.964 -6.972 21.160 1.00 51.10 384 THR A O 1
ATOM 2095 N N . ARG A 1 291 ? -12.281 -6.524 19.754 1.00 52.27 385 ARG A N 1
ATOM 2096 C CA . ARG A 1 291 ? -12.896 -5.288 19.358 1.00 55.34 385 ARG A CA 1
ATOM 2097 C C . ARG A 1 291 ? -12.736 -5.073 17.866 1.00 57.57 385 ARG A C 1
ATOM 2098 O O . ARG A 1 291 ? -11.677 -5.384 17.280 1.00 58.12 385 ARG A O 1
ATOM 2100 N N . ILE A 1 292 ? -13.814 -4.578 17.261 1.00 59.57 386 ILE A N 1
ATOM 2101 C CA . ILE A 1 292 ? -13.768 -4.010 15.938 1.00 61.72 386 ILE A CA 1
ATOM 2102 C C . ILE A 1 292 ? -13.352 -2.566 16.188 1.00 63.79 386 ILE A C 1
ATOM 2103 O O . ILE A 1 292 ? -13.738 -1.990 17.207 1.00 63.83 386 ILE A O 1
ATOM 2108 N N . LYS A 1 293 ? -12.554 -2.002 15.277 1.00 66.68 387 LYS A N 1
ATOM 2109 C CA . LYS A 1 293 ? -12.185 -0.574 15.301 1.00 69.20 387 LYS A CA 1
ATOM 2110 C C . LYS A 1 293 ? -11.976 -0.108 13.884 1.00 71.01 387 LYS A C 1
ATOM 2111 O O . LYS A 1 293 ? -11.267 -0.780 13.113 1.00 71.60 387 LYS A O 1
ATOM 2113 N N . LYS A 1 294 ? -12.570 1.031 13.526 1.00 72.61 388 LYS A N 1
ATOM 2114 C CA . LYS A 1 294 ? -12.368 1.560 12.178 1.00 73.75 388 LYS A CA 1
ATOM 2115 C C . LYS A 1 294 ? -10.981 2.165 12.103 1.00 74.77 388 LYS A C 1
ATOM 2116 O O . LYS A 1 294 ? -10.658 3.098 12.871 1.00 75.21 388 LYS A O 1
ATOM 2118 N N . ALA A 1 295 ? -10.158 1.589 11.218 1.00 75.70 389 ALA A N 1
ATOM 2119 C CA . ALA A 1 295 ? -8.865 2.168 10.820 1.00 76.14 389 ALA A CA 1
ATOM 2120 C C . ALA A 1 295 ? -8.976 2.706 9.394 1.00 76.48 389 ALA A C 1
ATOM 2121 O O . ALA A 1 295 ? -8.523 2.066 8.434 1.00 76.29 389 ALA A O 1
ATOM 2123 N N . ALA A 1 296 ? -9.620 3.876 9.285 1.00 76.90 390 ALA A N 1
ATOM 2124 C CA . ALA A 1 296 ? -9.800 4.606 8.015 1.00 77.39 390 ALA A CA 1
ATOM 2125 C C . ALA A 1 296 ? -9.963 6.119 8.232 1.00 77.26 390 ALA A C 1
ATOM 2126 O O . ALA A 1 296 ? -10.888 6.560 8.930 1.00 77.29 390 ALA A O 1
ATOM 2128 N N . SER A 1 297 ? -9.063 6.893 7.614 1.00 76.96 391 SER A N 1
ATOM 2129 C CA . SER A 1 297 ? -8.972 8.368 7.773 1.00 76.63 391 SER A CA 1
ATOM 2130 C C . SER A 1 297 ? -8.708 8.812 9.225 1.00 75.85 391 SER A C 1
ATOM 2131 O O . SER A 1 297 ? -9.528 8.567 10.114 1.00 75.57 391 SER A O 1
ATOM 2133 N N . ASN A 1 298 ? -7.555 9.455 9.449 1.00 75.22 392 ASN A N 1
ATOM 2134 C CA . ASN A 1 298 ? -7.088 9.815 10.812 1.00 73.95 392 ASN A CA 1
ATOM 2135 C C . ASN A 1 298 ? -5.647 10.323 10.872 1.00 72.82 392 ASN A C 1
ATOM 2136 O O . ASN A 1 298 ? -5.237 10.853 11.902 1.00 72.44 392 ASN A O 1
ATOM 2138 N N . ASP A 1 299 ? -4.888 10.155 9.783 1.00 71.53 393 ASP A N 1
ATOM 2139 C CA . ASP A 1 299 ? -3.454 10.530 9.744 1.00 70.31 393 ASP A CA 1
ATOM 2140 C C . ASP A 1 299 ? -3.230 12.011 9.377 1.00 69.34 393 ASP A C 1
ATOM 2141 O O . ASP A 1 299 ? -2.151 12.408 8.914 1.00 69.08 393 ASP A O 1
ATOM 2143 N N . LYS A 1 300 ? -4.270 12.815 9.589 1.00 68.14 394 LYS A N 1
ATOM 2144 C CA . LYS A 1 300 ? -4.281 14.206 9.173 1.00 66.45 394 LYS A CA 1
ATOM 2145 C C . LYS A 1 300 ? -3.363 15.000 10.094 1.00 65.20 394 LYS A C 1
ATOM 2146 O O . LYS A 1 300 ? -2.243 15.370 9.695 1.00 65.28 394 LYS A O 1
ATOM 2148 N N . ASP A 1 301 ? -3.810 15.221 11.332 1.00 62.94 395 ASP A N 1
ATOM 2149 C CA . ASP A 1 301 ? -2.977 15.888 12.324 1.00 61.12 395 ASP A CA 1
ATOM 2150 C C . ASP A 1 301 ? -1.725 15.071 12.703 1.00 59.55 395 ASP A C 1
ATOM 2151 O O . ASP A 1 301 ? -0.761 15.625 13.247 1.00 59.23 395 ASP A O 1
ATOM 2153 N N . ILE A 1 302 ? -1.745 13.769 12.399 1.00 57.32 396 ILE A N 1
ATOM 2154 C CA . ILE A 1 302 ? -0.607 12.883 12.678 1.00 55.25 396 ILE A CA 1
ATOM 2155 C C . ILE A 1 302 ? 0.664 13.250 11.874 1.00 54.26 396 ILE A C 1
ATOM 2156 O O . ILE A 1 302 ? 1.700 13.538 12.486 1.00 53.55 396 ILE A O 1
ATOM 2161 N N . ALA A 1 303 ? 0.584 13.262 10.538 1.00 53.23 397 ALA A N 1
ATOM 2162 C CA . ALA A 1 303 ? 1.694 13.751 9.683 1.00 53.11 397 ALA A CA 1
ATOM 2163 C C . ALA A 1 303 ? 2.076 15.201 9.977 1.00 52.86 397 ALA A C 1
ATOM 2164 O O . ALA A 1 303 ? 3.257 15.550 9.946 1.00 52.84 397 ALA A O 1
ATOM 2166 N N . GLU A 1 304 ? 1.093 16.038 10.307 1.00 52.31 398 GLU A N 1
ATOM 2167 C CA . GLU A 1 304 ? 1.422 17.368 10.811 1.00 51.67 398 GLU A CA 1
ATOM 2168 C C . GLU A 1 304 ? 2.410 17.287 11.957 1.00 49.90 398 GLU A C 1
ATOM 2169 O O . GLU A 1 304 ? 3.490 17.831 11.834 1.00 49.96 398 GLU A O 1
ATOM 2175 N N . LEU A 1 305 ? 2.069 16.587 13.040 1.00 48.34 399 LEU A N 1
ATOM 2176 C CA . LEU A 1 305 ? 2.977 16.498 14.217 1.00 46.94 399 LEU A CA 1
ATOM 2177 C C . LEU A 1 305 ? 4.287 15.759 13.941 1.00 45.73 399 LEU A C 1
ATOM 2178 O O . LEU A 1 305 ? 5.347 16.211 14.363 1.00 44.24 399 LEU A O 1
ATOM 2183 N N . GLN A 1 306 ? 4.203 14.645 13.211 1.00 45.03 400 GLN A N 1
ATOM 2184 C CA . GLN A 1 306 ? 5.381 13.873 12.870 1.00 45.10 400 GLN A CA 1
ATOM 2185 C C . GLN A 1 306 ? 6.329 14.725 12.078 1.00 44.39 400 GLN A C 1
ATOM 2186 O O . GLN A 1 306 ? 7.512 14.717 12.348 1.00 43.88 400 GLN A O 1
ATOM 2192 N N . GLU A 1 307 ? 5.801 15.503 11.137 1.00 44.52 401 GLU A N 1
ATOM 2193 C CA . GLU A 1 307 ? 6.657 16.310 10.286 1.00 44.13 401 GLU A CA 1
ATOM 2194 C C . GLU A 1 307 ? 7.364 17.386 11.092 1.00 44.05 401 GLU A C 1
ATOM 2195 O O . GLU A 1 307 ? 8.569 17.578 10.942 1.00 44.44 401 GLU A O 1
ATOM 2197 N N . GLN A 1 308 ? 6.644 18.073 11.969 1.00 43.62 402 GLN A N 1
ATOM 2198 C CA . GLN A 1 308 ? 7.270 19.161 12.692 1.00 43.76 402 GLN A CA 1
ATOM 2199 C C . GLN A 1 308 ? 8.242 18.689 13.795 1.00 43.43 402 GLN A C 1
ATOM 2200 O O . GLN A 1 308 ? 9.288 19.307 14.021 1.00 43.00 402 GLN A O 1
ATOM 2206 N N . ILE A 1 309 ? 7.904 17.578 14.459 1.00 43.12 403 ILE A N 1
ATOM 2207 C CA . ILE A 1 309 ? 8.761 16.985 15.473 1.00 41.93 403 ILE A CA 1
ATOM 2208 C C . ILE A 1 309 ? 10.054 16.494 14.837 1.00 42.10 403 ILE A C 1
ATOM 2209 O O . ILE A 1 309 ? 11.143 16.831 15.303 1.00 41.80 403 ILE A O 1
ATOM 2214 N N . HIS A 1 310 ? 9.937 15.732 13.756 1.00 42.58 404 HIS A N 1
ATOM 2215 C CA . HIS A 1 310 ? 11.108 15.304 13.010 1.00 43.65 404 HIS A CA 1
ATOM 2216 C C . HIS A 1 310 ? 11.997 16.492 12.734 1.00 44.16 404 HIS A C 1
ATOM 2217 O O . HIS A 1 310 ? 13.170 16.500 13.104 1.00 44.42 404 HIS A O 1
ATOM 2224 N N . LYS A 1 311 ? 11.405 17.510 12.113 1.00 44.82 405 LYS A N 1
ATOM 2225 C CA . LYS A 1 311 ? 12.088 18.722 11.717 1.00 45.03 405 LYS A CA 1
ATOM 2226 C C . LYS A 1 311 ? 12.916 19.312 12.856 1.00 44.47 405 LYS A C 1
ATOM 2227 O O . LYS A 1 311 ? 14.126 19.495 12.736 1.00 44.08 405 LYS A O 1
ATOM 2233 N N . LEU A 1 312 ? 12.287 19.562 13.991 1.00 44.43 406 LEU A N 1
ATOM 2234 C CA . LEU A 1 312 ? 13.013 20.205 15.073 1.00 44.83 406 LEU A CA 1
ATOM 2235 C C . LEU A 1 312 ? 14.112 19.316 15.620 1.00 45.48 406 LEU A C 1
ATOM 2236 O O . LEU A 1 312 ? 14.961 19.786 16.368 1.00 46.51 406 LEU A O 1
ATOM 2241 N N . LEU A 1 313 ? 14.095 18.034 15.269 1.00 45.97 407 LEU A N 1
ATOM 2242 C CA . LEU A 1 313 ? 15.071 17.090 15.838 1.00 46.72 407 LEU A CA 1
ATOM 2243 C C . LEU A 1 313 ? 16.400 16.939 15.072 1.00 46.70 407 LEU A C 1
ATOM 2244 O O . LEU A 1 313 ? 17.312 16.285 15.562 1.00 46.90 407 LEU A O 1
ATOM 2249 N N . LEU A 1 314 ? 16.511 17.548 13.893 1.00 47.20 408 LEU A N 1
ATOM 2250 C CA . LEU A 1 314 ? 17.807 17.661 13.176 1.00 47.35 408 LEU A CA 1
ATOM 2251 C C . LEU A 1 314 ? 18.808 18.641 13.807 1.00 48.61 408 LEU A C 1
ATOM 2252 O O . LEU A 1 314 ? 20.001 18.584 13.507 1.00 49.23 408 LEU A O 1
ATOM 2257 N N . GLN A 1 315 ? 18.343 19.534 14.681 1.00 49.88 409 GLN A N 1
ATOM 2258 C CA . GLN A 1 315 ? 19.254 20.468 15.319 1.00 51.27 409 GLN A CA 1
ATOM 2259 C C . GLN A 1 315 ? 20.309 19.650 16.049 1.00 52.50 409 GLN A C 1
ATOM 2260 O O . GLN A 1 315 ? 19.991 18.867 16.945 1.00 52.75 409 GLN A O 1
ATOM 2262 N N . PRO A 1 316 ? 21.568 19.784 15.645 1.00 53.58 410 PRO A N 1
ATOM 2263 C CA . PRO A 1 316 ? 22.585 18.927 16.239 1.00 54.11 410 PRO A CA 1
ATOM 2264 C C . PRO A 1 316 ? 22.700 19.097 17.768 1.00 54.52 410 PRO A C 1
ATOM 2265 O O . PRO A 1 316 ? 22.303 20.105 18.327 1.00 53.46 410 PRO A O 1
ATOM 2267 N N . VAL A 1 317 ? 23.206 18.047 18.409 1.00 55.90 411 VAL A N 1
ATOM 2268 C CA . VAL A 1 317 ? 23.611 17.999 19.820 1.00 57.27 411 VAL A CA 1
ATOM 2269 C C . VAL A 1 317 ? 22.441 17.925 20.795 1.00 57.94 411 VAL A C 1
ATOM 2270 O O . VAL A 1 317 ? 21.559 18.789 20.831 1.00 57.81 411 VAL A O 1
ATOM 2275 N N . ALA B 1 25 ? -1.671 4.550 -9.394 1.00 74.65 119 ALA B N 1
ATOM 2276 C CA . ALA B 1 25 ? -1.095 3.668 -10.456 1.00 74.37 119 ALA B CA 1
ATOM 2277 C C . ALA B 1 25 ? -1.603 2.249 -10.247 1.00 74.11 119 ALA B C 1
ATOM 2278 O O . ALA B 1 25 ? -1.899 1.883 -9.117 1.00 73.82 119 ALA B O 1
ATOM 2280 N N . LEU B 1 26 ? -1.691 1.455 -11.320 1.00 74.19 120 LEU B N 1
ATOM 2281 C CA . LEU B 1 26 ? -2.498 0.227 -11.285 1.00 74.45 120 LEU B CA 1
ATOM 2282 C C . LEU B 1 26 ? -2.351 -0.780 -12.479 1.00 74.71 120 LEU B C 1
ATOM 2283 O O . LEU B 1 26 ? -3.278 -1.580 -12.711 1.00 75.00 120 LEU B O 1
ATOM 2288 N N . ALA B 1 27 ? -1.209 -0.786 -13.196 1.00 74.21 121 ALA B N 1
ATOM 2289 C CA . ALA B 1 27 ? -1.148 -1.331 -14.576 1.00 73.65 121 ALA B CA 1
ATOM 2290 C C . ALA B 1 27 ? -0.346 -2.607 -14.886 1.00 73.63 121 ALA B C 1
ATOM 2291 O O . ALA B 1 27 ? -0.490 -3.608 -14.194 1.00 73.71 121 ALA B O 1
ATOM 2293 N N . SER B 1 28 ? 0.460 -2.573 -15.961 1.00 73.30 122 SER B N 1
ATOM 2294 C CA . SER B 1 28 ? 1.003 -3.806 -16.575 1.00 72.97 122 SER B CA 1
ATOM 2295 C C . SER B 1 28 ? 2.403 -3.689 -17.179 1.00 72.68 122 SER B C 1
ATOM 2296 O O . SER B 1 28 ? 2.716 -4.373 -18.166 1.00 72.09 122 SER B O 1
ATOM 2299 N N . GLU B 1 29 ? 3.250 -2.839 -16.609 1.00 72.46 123 GLU B N 1
ATOM 2300 C CA . GLU B 1 29 ? 4.425 -2.431 -17.374 1.00 71.85 123 GLU B CA 1
ATOM 2301 C C . GLU B 1 29 ? 5.791 -2.377 -16.737 1.00 71.51 123 GLU B C 1
ATOM 2302 O O . GLU B 1 29 ? 6.273 -3.334 -16.152 1.00 71.30 123 GLU B O 1
ATOM 2308 N N . HIS B 1 30 ? 6.448 -1.249 -16.919 1.00 71.81 124 HIS B N 1
ATOM 2309 C CA . HIS B 1 30 ? 7.892 -1.325 -16.903 1.00 72.36 124 HIS B CA 1
ATOM 2310 C C . HIS B 1 30 ? 8.662 -0.225 -16.194 1.00 71.71 124 HIS B C 1
ATOM 2311 O O . HIS B 1 30 ? 8.316 0.956 -16.208 1.00 70.75 124 HIS B O 1
ATOM 2318 N N . THR B 1 31 ? 9.712 -0.697 -15.542 1.00 71.32 125 THR B N 1
ATOM 2319 C CA . THR B 1 31 ? 10.836 0.105 -15.186 1.00 70.75 125 THR B CA 1
ATOM 2320 C C . THR B 1 31 ? 12.010 -0.839 -15.357 1.00 70.61 125 THR B C 1
ATOM 2321 O O . THR B 1 31 ? 12.005 -1.973 -14.892 1.00 69.85 125 THR B O 1
ATOM 2325 N N . SER B 1 32 ? 12.963 -0.353 -16.138 1.00 70.68 126 SER B N 1
ATOM 2326 C CA . SER B 1 32 ? 14.162 -1.046 -16.491 1.00 70.17 126 SER B CA 1
ATOM 2327 C C . SER B 1 32 ? 15.171 -0.678 -15.421 1.00 70.09 126 SER B C 1
ATOM 2328 O O . SER B 1 32 ? 14.852 0.126 -14.541 1.00 70.53 126 SER B O 1
ATOM 2331 N N . LYS B 1 33 ? 16.369 -1.270 -15.484 1.00 69.32 127 LYS B N 1
ATOM 2332 C CA . LYS B 1 33 ? 17.540 -0.753 -14.766 1.00 68.13 127 LYS B CA 1
ATOM 2333 C C . LYS B 1 33 ? 18.771 -0.958 -15.621 1.00 68.07 127 LYS B C 1
ATOM 2334 O O . LYS B 1 33 ? 18.680 -0.822 -16.848 1.00 67.85 127 LYS B O 1
ATOM 2340 N N . ASN B 1 34 ? 19.906 -1.268 -14.981 1.00 67.65 128 ASN B N 1
ATOM 2341 C CA . ASN B 1 34 ? 21.160 -1.631 -15.682 1.00 67.34 128 ASN B CA 1
ATOM 2342 C C . ASN B 1 34 ? 22.388 -1.881 -14.800 1.00 66.76 128 ASN B C 1
ATOM 2343 O O . ASN B 1 34 ? 22.551 -1.264 -13.741 1.00 66.96 128 ASN B O 1
ATOM 2348 N N . THR B 1 35 ? 23.266 -2.765 -15.268 1.00 65.98 129 THR B N 1
ATOM 2349 C CA . THR B 1 35 ? 24.630 -2.901 -14.711 1.00 64.89 129 THR B CA 1
ATOM 2350 C C . THR B 1 35 ? 24.655 -3.351 -13.230 1.00 64.12 129 THR B C 1
ATOM 2351 O O . THR B 1 35 ? 24.805 -2.570 -12.260 1.00 63.14 129 THR B O 1
ATOM 2355 N N . ASP B 1 36 ? 24.481 -4.664 -13.115 1.00 63.34 130 ASP B N 1
ATOM 2356 C CA . ASP B 1 36 ? 24.422 -5.346 -11.842 1.00 62.67 130 ASP B CA 1
ATOM 2357 C C . ASP B 1 36 ? 23.265 -4.759 -11.053 1.00 61.61 130 ASP B C 1
ATOM 2358 O O . ASP B 1 36 ? 23.358 -4.604 -9.833 1.00 61.87 130 ASP B O 1
ATOM 2363 N N . THR B 1 37 ? 22.209 -4.380 -11.780 1.00 59.65 131 THR B N 1
ATOM 2364 C CA . THR B 1 37 ? 20.895 -4.128 -11.206 1.00 57.75 131 THR B CA 1
ATOM 2365 C C . THR B 1 37 ? 19.866 -4.611 -12.211 1.00 56.50 131 THR B C 1
ATOM 2366 O O . THR B 1 37 ? 20.080 -4.507 -13.409 1.00 55.67 131 THR B O 1
ATOM 2370 N N . PHE B 1 38 ? 18.775 -5.170 -11.702 1.00 55.12 132 PHE B N 1
ATOM 2371 C CA . PHE B 1 38 ? 17.673 -5.649 -12.511 1.00 54.85 132 PHE B CA 1
ATOM 2372 C C . PHE B 1 38 ? 16.416 -5.725 -11.627 1.00 55.42 132 PHE B C 1
ATOM 2373 O O . PHE B 1 38 ? 16.491 -5.608 -10.400 1.00 55.69 132 PHE B O 1
ATOM 2381 N N . ALA B 1 39 ? 15.270 -5.936 -12.257 1.00 55.75 133 ALA B N 1
ATOM 2382 C CA . ALA B 1 39 ? 14.002 -5.912 -11.580 1.00 56.52 133 ALA B CA 1
ATOM 2383 C C . ALA B 1 39 ? 13.346 -7.277 -11.721 1.00 57.48 133 ALA B C 1
ATOM 2384 O O . ALA B 1 39 ? 13.300 -7.843 -12.804 1.00 58.26 133 ALA B O 1
ATOM 2386 N N . ALA B 1 40 ? 12.856 -7.821 -10.620 1.00 58.52 134 ALA B N 1
ATOM 2387 C CA . ALA B 1 40 ? 12.021 -8.988 -10.687 1.00 59.68 134 ALA B CA 1
ATOM 2388 C C . ALA B 1 40 ? 10.696 -8.596 -10.085 1.00 61.08 134 ALA B C 1
ATOM 2389 O O . ALA B 1 40 ? 10.629 -8.166 -8.938 1.00 61.27 134 ALA B O 1
ATOM 2391 N N . VAL B 1 41 ? 9.640 -8.677 -10.880 1.00 62.96 135 VAL B N 1
ATOM 2392 C CA . VAL B 1 41 ? 8.323 -8.481 -10.338 1.00 65.16 135 VAL B CA 1
ATOM 2393 C C . VAL B 1 41 ? 7.840 -9.886 -10.219 1.00 66.86 135 VAL B C 1
ATOM 2394 O O . VAL B 1 41 ? 8.001 -10.656 -11.172 1.00 67.49 135 VAL B O 1
ATOM 2398 N N . PHE B 1 42 ? 7.291 -10.243 -9.064 1.00 68.38 136 PHE B N 1
ATOM 2399 C CA . PHE B 1 42 ? 6.730 -11.567 -8.927 1.00 70.10 136 PHE B CA 1
ATOM 2400 C C . PHE B 1 42 ? 5.331 -11.620 -8.328 1.00 72.03 136 PHE B C 1
ATOM 2401 O O . PHE B 1 42 ? 4.897 -10.719 -7.572 1.00 71.94 136 PHE B O 1
ATOM 2409 N N . SER B 1 43 ? 4.637 -12.692 -8.717 1.00 74.01 137 SER B N 1
ATOM 2410 C CA . SER B 1 43 ? 3.265 -12.941 -8.326 1.00 75.99 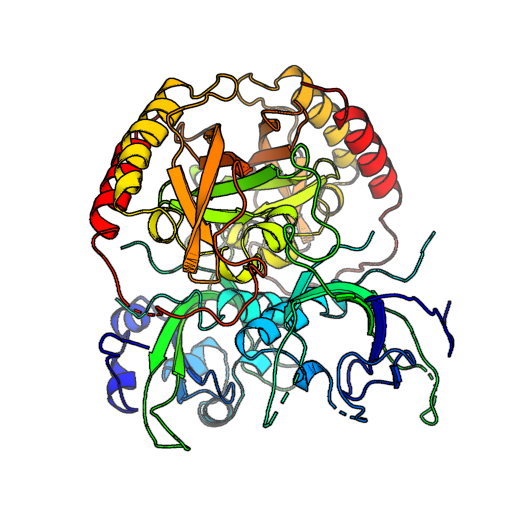137 SER B CA 1
ATOM 2411 C C . SER B 1 43 ? 3.198 -13.168 -6.825 1.00 77.17 137 SER B C 1
ATOM 2412 O O . SER B 1 43 ? 3.988 -13.961 -6.272 1.00 77.24 137 SER B O 1
ATOM 2415 N N . PHE B 1 44 ? 2.259 -12.467 -6.181 1.00 78.60 138 PHE B N 1
ATOM 2416 C CA . PHE B 1 44 ? 2.257 -12.340 -4.720 1.00 79.83 138 PHE B CA 1
ATOM 2417 C C . PHE B 1 44 ? 1.713 -13.563 -4.012 1.00 80.60 138 PHE B C 1
ATOM 2418 O O . PHE B 1 44 ? 2.472 -14.465 -3.638 1.00 80.97 138 PHE B O 1
ATOM 2426 N N . LEU B 1 45 ? 0.402 -13.577 -3.794 1.00 81.32 139 LEU B N 1
ATOM 2427 C CA . LEU B 1 45 ? -0.272 -14.784 -3.390 1.00 81.70 139 LEU B CA 1
ATOM 2428 C C . LEU B 1 45 ? -0.390 -15.578 -4.690 1.00 82.14 139 LEU B C 1
ATOM 2429 O O . LEU B 1 45 ? -1.348 -15.396 -5.468 1.00 81.94 139 LEU B O 1
ATOM 2434 N N . SER B 1 46 ? 0.638 -16.413 -4.921 1.00 82.17 140 SER B N 1
ATOM 2435 C CA . SER B 1 46 ? 0.900 -17.094 -6.195 1.00 82.49 140 SER B CA 1
ATOM 2436 C C . SER B 1 46 ? 2.262 -17.833 -6.191 1.00 82.66 140 SER B C 1
ATOM 2437 O O . SER B 1 46 ? 2.357 -18.959 -5.687 1.00 82.85 140 SER B O 1
ATOM 2440 N N . GLY B 1 47 ? 3.297 -17.194 -6.763 1.00 82.42 141 GLY B N 1
ATOM 2441 C CA . GLY B 1 47 ? 4.651 -17.773 -6.877 1.00 81.41 141 GLY B CA 1
ATOM 2442 C C . GLY B 1 47 ? 5.486 -17.199 -8.020 1.00 80.60 141 GLY B C 1
ATOM 2443 O O . GLY B 1 47 ? 6.424 -16.426 -7.794 1.00 80.13 141 GLY B O 1
ATOM 2444 N N . ARG B 1 48 ? 5.116 -17.568 -9.249 1.00 79.85 142 ARG B N 1
ATOM 2445 C CA . ARG B 1 48 ? 5.905 -17.279 -10.466 1.00 78.92 142 ARG B CA 1
ATOM 2446 C C . ARG B 1 48 ? 6.095 -15.789 -10.789 1.00 78.24 142 ARG B C 1
ATOM 2447 O O . ARG B 1 48 ? 5.151 -14.980 -10.746 1.00 78.21 142 ARG B O 1
ATOM 2449 N N . LEU B 1 49 ? 7.331 -15.441 -11.122 1.00 76.84 143 LEU B N 1
ATOM 2450 C CA . LEU B 1 49 ? 7.653 -14.090 -11.515 1.00 75.47 143 LEU B CA 1
ATOM 2451 C C . LEU B 1 49 ? 6.895 -13.737 -12.786 1.00 74.50 143 LEU B C 1
ATOM 2452 O O . LEU B 1 49 ? 6.927 -14.484 -13.772 1.00 74.40 143 LEU B O 1
ATOM 2457 N N . VAL B 1 50 ? 6.166 -12.626 -12.720 1.00 73.01 144 VAL B N 1
ATOM 2458 C CA . VAL B 1 50 ? 5.594 -11.986 -13.890 1.00 71.43 144 VAL B CA 1
ATOM 2459 C C . VAL B 1 50 ? 6.715 -11.496 -14.817 1.00 71.31 144 VAL B C 1
ATOM 2460 O O . VAL B 1 50 ? 6.906 -12.043 -15.909 1.00 71.51 144 VAL B O 1
ATOM 2464 N N . HIS B 1 51 ? 7.466 -10.490 -14.379 1.00 70.38 145 HIS B N 1
ATOM 2465 C CA . HIS B 1 51 ? 8.473 -9.873 -15.229 1.00 69.68 145 HIS B CA 1
ATOM 2466 C C . HIS B 1 51 ? 9.906 -10.195 -14.788 1.00 69.54 145 HIS B C 1
ATOM 2467 O O . HIS B 1 51 ? 10.138 -10.564 -13.638 1.00 69.93 145 HIS B O 1
ATOM 2474 N N . ILE B 1 52 ? 10.851 -10.084 -15.721 1.00 69.12 146 ILE B N 1
ATOM 2475 C CA . ILE B 1 52 ? 12.278 -10.167 -15.419 1.00 68.81 146 ILE B CA 1
ATOM 2476 C C . ILE B 1 52 ? 13.146 -9.498 -16.498 1.00 68.79 146 ILE B C 1
ATOM 2477 O O . ILE B 1 52 ? 13.110 -9.836 -17.691 1.00 68.57 146 ILE B O 1
ATOM 2479 N N . SER B 1 53 ? 13.931 -8.540 -16.040 1.00 68.69 147 SER B N 1
ATOM 2480 C CA . SER B 1 53 ? 14.783 -7.734 -16.883 1.00 69.04 147 SER B CA 1
ATOM 2481 C C . SER B 1 53 ? 15.805 -8.535 -17.690 1.00 69.37 147 SER B C 1
ATOM 2482 O O . SER B 1 53 ? 16.483 -9.400 -17.158 1.00 68.90 147 SER B O 1
ATOM 2485 N N . GLU B 1 54 ? 15.899 -8.208 -18.975 1.00 70.41 148 GLU B N 1
ATOM 2486 C CA . GLU B 1 54 ? 16.766 -8.889 -19.942 1.00 71.72 148 GLU B CA 1
ATOM 2487 C C . GLU B 1 54 ? 18.172 -9.255 -19.434 1.00 72.36 148 GLU B C 1
ATOM 2488 O O . GLU B 1 54 ? 18.753 -10.253 -19.898 1.00 72.32 148 GLU B O 1
ATOM 2494 N N . GLN B 1 55 ? 18.703 -8.452 -18.504 1.00 72.75 149 GLN B N 1
ATOM 2495 C CA . GLN B 1 55 ? 19.944 -8.761 -17.782 1.00 73.66 149 GLN B CA 1
ATOM 2496 C C . GLN B 1 55 ? 19.790 -10.001 -16.889 1.00 74.53 149 GLN B C 1
ATOM 2497 O O . GLN B 1 55 ? 18.937 -10.037 -16.005 1.00 74.12 149 GLN B O 1
ATOM 2503 N N . ALA B 1 56 ? 20.627 -11.009 -17.140 1.00 76.34 150 ALA B N 1
ATOM 2504 C CA . ALA B 1 56 ? 20.635 -12.277 -16.383 1.00 77.63 150 ALA B CA 1
ATOM 2505 C C . ALA B 1 56 ? 22.061 -12.701 -16.002 1.00 78.71 150 ALA B C 1
ATOM 2506 O O . ALA B 1 56 ? 22.831 -13.239 -16.828 1.00 77.94 150 ALA B O 1
ATOM 2508 N N . ALA B 1 57 ? 22.401 -12.415 -14.743 1.00 80.06 151 ALA B N 1
ATOM 2509 C CA . ALA B 1 57 ? 23.612 -12.929 -14.118 1.00 81.37 151 ALA B CA 1
ATOM 2510 C C . ALA B 1 57 ? 23.540 -14.471 -14.005 1.00 82.41 151 ALA B C 1
ATOM 2511 O O . ALA B 1 57 ? 22.915 -15.017 -13.071 1.00 82.76 151 ALA B O 1
ATOM 2513 N N . LEU B 1 58 ? 24.157 -15.139 -14.992 1.00 83.26 152 LEU B N 1
ATOM 2514 C CA . LEU B 1 58 ? 24.307 -16.620 -15.101 1.00 83.79 152 LEU B CA 1
ATOM 2515 C C . LEU B 1 58 ? 23.059 -17.447 -15.477 1.00 84.24 152 LEU B C 1
ATOM 2516 O O . LEU B 1 58 ? 22.226 -17.772 -14.626 1.00 84.05 152 LEU B O 1
ATOM 2518 N N . ILE B 1 59 ? 22.968 -17.772 -16.772 1.00 85.02 153 ILE B N 1
ATOM 2519 C CA . ILE B 1 59 ? 21.993 -18.727 -17.362 1.00 85.64 153 ILE B CA 1
ATOM 2520 C C . ILE B 1 59 ? 20.497 -18.478 -17.095 1.00 85.89 153 ILE B C 1
ATOM 2521 O O . ILE B 1 59 ? 20.081 -18.353 -15.939 1.00 85.94 153 ILE B O 1
ATOM 2523 N N . LEU B 1 60 ? 19.712 -18.449 -18.180 1.00 86.25 154 LEU B N 1
ATOM 2524 C CA . LEU B 1 60 ? 18.249 -18.243 -18.153 1.00 86.90 154 LEU B CA 1
ATOM 2525 C C . LEU B 1 60 ? 17.415 -19.353 -17.473 1.00 87.43 154 LEU B C 1
ATOM 2526 O O . LEU B 1 60 ? 17.810 -20.526 -17.467 1.00 87.54 154 LEU B O 1
ATOM 2531 N N . ASN B 1 61 ? 16.266 -18.948 -16.912 1.00 87.64 155 ASN B N 1
ATOM 2532 C CA . ASN B 1 61 ? 15.185 -19.853 -16.491 1.00 87.82 155 ASN B CA 1
ATOM 2533 C C . ASN B 1 61 ? 13.807 -19.141 -16.534 1.00 88.04 155 ASN B C 1
ATOM 2534 O O . ASN B 1 61 ? 13.721 -17.956 -16.882 1.00 87.99 155 ASN B O 1
ATOM 2536 N N . SER B 1 62 ? 12.740 -19.873 -16.197 1.00 88.11 156 SER B N 1
ATOM 2537 C CA . SER B 1 62 ? 11.388 -19.306 -16.068 1.00 87.81 156 SER B CA 1
ATOM 2538 C C . SER B 1 62 ? 10.666 -19.874 -14.838 1.00 87.73 156 SER B C 1
ATOM 2539 O O . SER B 1 62 ? 9.497 -19.565 -14.572 1.00 87.48 156 SER B O 1
ATOM 2541 N N . HIS B 1 71 ? 9.656 -19.999 -9.467 1.00 69.32 165 HIS B N 1
ATOM 2542 C CA . HIS B 1 71 ? 11.102 -20.200 -9.521 1.00 69.29 165 HIS B CA 1
ATOM 2543 C C . HIS B 1 71 ? 11.919 -19.287 -8.571 1.00 69.38 165 HIS B C 1
ATOM 2544 O O . HIS B 1 71 ? 13.038 -19.641 -8.203 1.00 69.53 165 HIS B O 1
ATOM 2546 N N . PHE B 1 72 ? 11.381 -18.138 -8.152 1.00 69.07 166 PHE B N 1
ATOM 2547 C CA . PHE B 1 72 ? 12.276 -17.103 -7.592 1.00 68.71 166 PHE B CA 1
ATOM 2548 C C . PHE B 1 72 ? 12.686 -17.170 -6.111 1.00 68.06 166 PHE B C 1
ATOM 2549 O O . PHE B 1 72 ? 13.863 -17.017 -5.773 1.00 67.11 166 PHE B O 1
ATOM 2557 N N . VAL B 1 73 ? 11.729 -17.402 -5.231 1.00 67.93 167 VAL B N 1
ATOM 2558 C CA . VAL B 1 73 ? 12.093 -17.691 -3.860 1.00 67.40 167 VAL B CA 1
ATOM 2559 C C . VAL B 1 73 ? 13.045 -18.871 -3.923 1.00 67.24 167 VAL B C 1
ATOM 2560 O O . VAL B 1 73 ? 13.862 -19.075 -3.032 1.00 67.35 167 VAL B O 1
ATOM 2564 N N . ASP B 1 74 ? 12.968 -19.616 -5.021 1.00 67.12 168 ASP B N 1
ATOM 2565 C CA . ASP B 1 74 ? 13.819 -20.790 -5.211 1.00 66.80 168 ASP B CA 1
ATOM 2566 C C . ASP B 1 74 ? 15.291 -20.447 -5.481 1.00 65.78 168 ASP B C 1
ATOM 2567 O O . ASP B 1 74 ? 16.178 -21.274 -5.244 1.00 65.47 168 ASP B O 1
ATOM 2572 N N . LEU B 1 75 ? 15.553 -19.233 -5.958 1.00 64.74 169 LEU B N 1
ATOM 2573 C CA . LEU B 1 75 ? 16.929 -18.854 -6.280 1.00 63.99 169 LEU B CA 1
ATOM 2574 C C . LEU B 1 75 ? 17.767 -18.401 -5.091 1.00 62.77 169 LEU B C 1
ATOM 2575 O O . LEU B 1 75 ? 18.969 -18.130 -5.220 1.00 62.67 169 LEU B O 1
ATOM 2580 N N . LEU B 1 76 ? 17.147 -18.383 -3.922 1.00 61.20 170 LEU B N 1
ATOM 2581 C CA . LEU B 1 76 ? 17.815 -17.878 -2.752 1.00 60.09 170 LEU B CA 1
ATOM 2582 C C . LEU B 1 76 ? 18.551 -18.959 -1.998 1.00 59.94 170 LEU B C 1
ATOM 2583 O O . LEU B 1 76 ? 18.164 -20.139 -2.025 1.00 60.53 170 LEU B O 1
ATOM 2588 N N . ALA B 1 77 ? 19.626 -18.548 -1.334 1.00 59.00 171 ALA B N 1
ATOM 2589 C CA . ALA B 1 77 ? 20.374 -19.416 -0.450 1.00 58.16 171 ALA B CA 1
ATOM 2590 C C . ALA B 1 77 ? 19.462 -19.876 0.675 1.00 57.61 171 ALA B C 1
ATOM 2591 O O . ALA B 1 77 ? 18.625 -19.090 1.134 1.00 57.48 171 ALA B O 1
ATOM 2593 N N . PRO B 1 78 ? 19.588 -21.160 1.089 1.00 57.22 172 PRO B N 1
ATOM 2594 C CA . PRO B 1 78 ? 18.899 -21.736 2.243 1.00 56.66 172 PRO B CA 1
ATOM 2595 C C . PRO B 1 78 ? 18.706 -20.733 3.382 1.00 56.15 172 PRO B C 1
ATOM 2596 O O . PRO B 1 78 ? 17.559 -20.426 3.724 1.00 55.53 172 PRO B O 1
ATOM 2600 N N . GLN B 1 79 ? 19.805 -20.186 3.916 1.00 55.51 173 GLN B N 1
ATOM 2601 C CA . GLN B 1 79 ? 19.722 -19.276 5.081 1.00 55.21 173 GLN B CA 1
ATOM 2602 C C . GLN B 1 79 ? 19.176 -17.851 4.871 1.00 54.26 173 GLN B C 1
ATOM 2603 O O . GLN B 1 79 ? 19.103 -17.094 5.830 1.00 53.39 173 GLN B O 1
ATOM 2609 N N . ASP B 1 80 ? 18.818 -17.491 3.636 1.00 53.59 174 ASP B N 1
ATOM 2610 C CA . ASP B 1 80 ? 18.348 -16.143 3.333 1.00 52.84 174 ASP B CA 1
ATOM 2611 C C . ASP B 1 80 ? 16.841 -16.073 3.184 1.00 53.17 174 ASP B C 1
ATOM 2612 O O . ASP B 1 80 ? 16.259 -14.992 3.304 1.00 53.31 174 ASP B O 1
ATOM 2617 N N . VAL B 1 81 ? 16.217 -17.216 2.903 1.00 53.54 175 VAL B N 1
ATOM 2618 C CA . VAL B 1 81 ? 14.772 -17.306 2.673 1.00 53.99 175 VAL B CA 1
ATOM 2619 C C . VAL B 1 81 ? 13.939 -16.669 3.798 1.00 54.56 175 VAL B C 1
ATOM 2620 O O . VAL B 1 81 ? 12.933 -16.020 3.537 1.00 54.41 175 VAL B O 1
ATOM 2624 N N . ARG B 1 82 ? 14.381 -16.795 5.044 1.00 55.47 176 ARG B N 1
ATOM 2625 C CA . ARG B 1 82 ? 13.674 -16.111 6.142 1.00 56.05 176 ARG B CA 1
ATOM 2626 C C . ARG B 1 82 ? 13.689 -14.584 6.035 1.00 55.78 176 ARG B C 1
ATOM 2627 O O . ARG B 1 82 ? 12.730 -13.936 6.394 1.00 56.06 176 ARG B O 1
ATOM 2635 N N . ALA B 1 83 ? 14.777 -14.007 5.554 1.00 56.35 177 ALA B N 1
ATOM 2636 C CA . ALA B 1 83 ? 14.849 -12.558 5.392 1.00 56.92 177 ALA B CA 1
ATOM 2637 C C . ALA B 1 83 ? 14.017 -12.066 4.204 1.00 57.38 177 ALA B C 1
ATOM 2638 O O . ALA B 1 83 ? 13.331 -11.051 4.286 1.00 57.51 177 ALA B O 1
ATOM 2640 N N . PHE B 1 84 ? 14.085 -12.807 3.110 1.00 58.27 178 PHE B N 1
ATOM 2641 C CA . PHE B 1 84 ? 13.321 -12.514 1.908 1.00 59.61 178 PHE B CA 1
ATOM 2642 C C . PHE B 1 84 ? 11.814 -12.409 2.183 1.00 60.48 178 PHE B C 1
ATOM 2643 O O . PHE B 1 84 ? 11.144 -11.564 1.590 1.00 60.39 178 PHE B O 1
ATOM 2651 N N . TYR B 1 85 ? 11.295 -13.253 3.082 1.00 61.36 179 TYR B N 1
ATOM 2652 C CA . TYR B 1 85 ? 9.875 -13.202 3.466 1.00 62.29 179 TYR B CA 1
ATOM 2653 C C . TYR B 1 85 ? 9.537 -12.036 4.412 1.00 62.41 179 TYR B C 1
ATOM 2654 O O . TYR B 1 85 ? 8.558 -11.290 4.188 1.00 62.03 179 TYR B O 1
ATOM 2663 N N . ALA B 1 86 ? 10.362 -11.873 5.441 1.00 62.56 180 ALA B N 1
ATOM 2664 C CA . ALA B 1 86 ? 10.213 -10.787 6.407 1.00 63.18 180 ALA B CA 1
ATOM 2665 C C . ALA B 1 86 ? 10.117 -9.406 5.736 1.00 63.83 180 ALA B C 1
ATOM 2666 O O . ALA B 1 86 ? 9.245 -8.593 6.062 1.00 64.16 180 ALA B O 1
ATOM 2668 N N . HIS B 1 87 ? 11.016 -9.152 4.791 1.00 64.04 181 HIS B N 1
ATOM 2669 C CA . HIS B 1 87 ? 11.091 -7.849 4.154 1.00 63.89 181 HIS B CA 1
ATOM 2670 C C . HIS B 1 87 ? 10.142 -7.638 2.971 1.00 64.28 181 HIS B C 1
ATOM 2671 O O . HIS B 1 87 ? 9.959 -6.510 2.532 1.00 63.87 181 HIS B O 1
ATOM 2678 N N . THR B 1 88 ? 9.548 -8.718 2.468 1.00 65.15 182 THR B N 1
ATOM 2679 C CA . THR B 1 88 ? 8.578 -8.634 1.382 1.00 65.80 182 THR B CA 1
ATOM 2680 C C . THR B 1 88 ? 7.170 -9.053 1.795 1.00 66.86 182 THR B C 1
ATOM 2681 O O . THR B 1 88 ? 6.329 -9.317 0.932 1.00 66.97 182 THR B O 1
ATOM 2685 N N . ALA B 1 89 ? 6.903 -9.123 3.101 1.00 68.09 183 ALA B N 1
ATOM 2686 C CA . ALA B 1 89 ? 5.540 -9.410 3.572 1.00 69.00 183 ALA B CA 1
ATOM 2687 C C . ALA B 1 89 ? 4.610 -8.256 3.173 1.00 69.31 183 ALA B C 1
ATOM 2688 O O . ALA B 1 89 ? 4.830 -7.117 3.596 1.00 69.53 183 ALA B O 1
ATOM 2690 N N . PRO B 1 90 ? 3.579 -8.548 2.350 1.00 69.75 184 PRO B N 1
ATOM 2691 C CA . PRO B 1 90 ? 2.738 -7.501 1.767 1.00 70.31 184 PRO B CA 1
ATOM 2692 C C . PRO B 1 90 ? 2.432 -6.306 2.684 1.00 71.00 184 PRO B C 1
ATOM 2693 O O . PRO B 1 90 ? 2.337 -5.191 2.187 1.00 71.12 184 PRO B O 1
ATOM 2697 N N . THR B 1 91 ? 2.314 -6.518 3.993 1.00 71.67 185 THR B N 1
ATOM 2698 C CA . THR B 1 91 ? 1.974 -5.410 4.906 1.00 72.50 185 THR B CA 1
ATOM 2699 C C . THR B 1 91 ? 3.102 -4.360 5.084 1.00 73.31 185 THR B C 1
ATOM 2700 O O . THR B 1 91 ? 2.829 -3.156 5.154 1.00 73.37 185 THR B O 1
ATOM 2704 N N . GLN B 1 92 ? 4.351 -4.831 5.142 1.00 73.90 186 GLN B N 1
ATOM 2705 C CA . GLN B 1 92 ? 5.546 -3.987 5.269 1.00 74.41 186 GLN B CA 1
ATOM 2706 C C . GLN B 1 92 ? 5.861 -3.098 4.040 1.00 74.93 186 GLN B C 1
ATOM 2707 O O . GLN B 1 92 ? 6.533 -2.063 4.159 1.00 74.51 186 GLN B O 1
ATOM 2713 N N . LEU B 1 93 ? 5.394 -3.510 2.861 1.00 75.65 187 LEU B N 1
ATOM 2714 C CA . LEU B 1 93 ? 5.771 -2.837 1.598 1.00 76.08 187 LEU B CA 1
ATOM 2715 C C . LEU B 1 93 ? 5.122 -1.463 1.377 1.00 76.87 187 LEU B C 1
ATOM 2716 O O . LEU B 1 93 ? 3.914 -1.289 1.592 1.00 76.95 187 LEU B O 1
ATOM 2721 N N . PRO B 1 94 ? 5.926 -0.484 0.937 1.00 77.46 188 PRO B N 1
ATOM 2722 C CA . PRO B 1 94 ? 5.370 0.795 0.518 1.00 78.10 188 PRO B CA 1
ATOM 2723 C C . PRO B 1 94 ? 4.964 0.746 -0.948 1.00 78.84 188 PRO B C 1
ATOM 2724 O O . PRO B 1 94 ? 5.382 -0.161 -1.670 1.00 78.42 188 PRO B O 1
ATOM 2728 N N . PHE B 1 95 ? 4.145 1.714 -1.370 1.00 80.14 189 PHE B N 1
ATOM 2729 C CA . PHE B 1 95 ? 3.762 1.880 -2.783 1.00 80.86 189 PHE B CA 1
ATOM 2730 C C . PHE B 1 95 ? 4.915 2.421 -3.621 1.00 80.96 189 PHE B C 1
ATOM 2731 O O . PHE B 1 95 ? 5.821 3.062 -3.095 1.00 80.28 189 PHE B O 1
ATOM 2739 N N . TRP B 1 96 ? 4.864 2.173 -4.927 1.00 81.93 190 TRP B N 1
ATOM 2740 C CA . TRP B 1 96 ? 5.928 2.622 -5.821 1.00 83.12 190 TRP B CA 1
ATOM 2741 C C . TRP B 1 96 ? 5.917 4.139 -6.106 1.00 83.85 190 TRP B C 1
ATOM 2742 O O . TRP B 1 96 ? 4.849 4.728 -6.320 1.00 84.02 190 TRP B O 1
ATOM 2753 N N . ASN B 1 97 ? 7.127 4.726 -6.120 1.00 84.74 191 ASN B N 1
ATOM 2754 C CA . ASN B 1 97 ? 7.396 6.180 -6.314 1.00 85.43 191 ASN B CA 1
ATOM 2755 C C . ASN B 1 97 ? 6.225 7.113 -6.025 1.00 85.51 191 ASN B C 1
ATOM 2756 O O . ASN B 1 97 ? 5.743 7.835 -6.903 1.00 85.60 191 ASN B O 1
ATOM 2761 N N . ASN B 1 98 ? 5.817 7.103 -4.758 1.00 85.55 192 ASN B N 1
ATOM 2762 C CA . ASN B 1 98 ? 4.581 7.718 -4.295 1.00 85.42 192 ASN B CA 1
ATOM 2763 C C . ASN B 1 98 ? 4.590 9.265 -4.253 1.00 85.22 192 ASN B C 1
ATOM 2764 O O . ASN B 1 98 ? 5.537 9.909 -4.725 1.00 85.01 192 ASN B O 1
ATOM 2769 N N . TRP B 1 99 ? 3.510 9.834 -3.703 1.00 85.21 193 TRP B N 1
ATOM 2770 C CA . TRP B 1 99 ? 3.326 11.288 -3.518 1.00 85.33 193 TRP B CA 1
ATOM 2771 C C . TRP B 1 99 ? 2.275 11.622 -2.437 1.00 85.19 193 TRP B C 1
ATOM 2772 O O . TRP B 1 99 ? 1.404 10.806 -2.100 1.00 84.68 193 TRP B O 1
ATOM 2774 N N . PRO B 1 110 ? 10.342 5.818 3.190 1.00 66.95 204 PRO B N 1
ATOM 2775 C CA . PRO B 1 110 ? 10.114 5.456 1.789 1.00 66.71 204 PRO B CA 1
ATOM 2776 C C . PRO B 1 110 ? 11.196 4.489 1.228 1.00 66.62 204 PRO B C 1
ATOM 2777 O O . PRO B 1 110 ? 12.269 4.932 0.747 1.00 66.63 204 PRO B O 1
ATOM 2779 N N . ALA B 1 111 ? 10.888 3.178 1.307 1.00 65.74 205 ALA B N 1
ATOM 2780 C CA . ALA B 1 111 ? 11.763 2.042 0.873 1.00 64.24 205 ALA B CA 1
ATOM 2781 C C . ALA B 1 111 ? 13.054 1.825 1.704 1.00 62.87 205 ALA B C 1
ATOM 2782 O O . ALA B 1 111 ? 13.794 2.778 1.956 1.00 62.46 205 ALA B O 1
ATOM 2784 N N . LYS B 1 112 ? 13.306 0.578 2.134 1.00 60.93 206 LYS B N 1
ATOM 2785 C CA . LYS B 1 112 ? 14.501 0.253 2.956 1.00 59.02 206 LYS B CA 1
ATOM 2786 C C . LYS B 1 112 ? 15.175 -1.116 2.632 1.00 56.45 206 LYS B C 1
ATOM 2787 O O . LYS B 1 112 ? 14.486 -2.150 2.582 1.00 55.97 206 LYS B O 1
ATOM 2793 N N . PRO B 1 113 ? 16.521 -1.129 2.433 1.00 53.70 207 PRO B N 1
ATOM 2794 C CA . PRO B 1 113 ? 17.219 -2.323 1.869 1.00 51.45 207 PRO B CA 1
ATOM 2795 C C . PRO B 1 113 ? 17.256 -3.549 2.773 1.00 49.01 207 PRO B C 1
ATOM 2796 O O . PRO B 1 113 ? 17.299 -3.434 3.988 1.00 49.10 207 PRO B O 1
ATOM 2800 N N . PHE B 1 114 ? 17.175 -4.711 2.156 1.00 46.50 208 PHE B N 1
ATOM 2801 C CA . PHE B 1 114 ? 17.545 -5.958 2.800 1.00 44.86 208 PHE B CA 1
ATOM 2802 C C . PHE B 1 114 ? 18.508 -6.688 1.865 1.00 43.84 208 PHE B C 1
ATOM 2803 O O . PHE B 1 114 ? 18.800 -6.213 0.770 1.00 43.13 208 PHE B O 1
ATOM 2811 N N . PHE B 1 115 ? 19.007 -7.834 2.292 1.00 42.79 209 PHE B N 1
ATOM 2812 C CA . PHE B 1 115 ? 20.056 -8.475 1.549 1.00 42.22 209 PHE B CA 1
ATOM 2813 C C . PHE B 1 115 ? 19.839 -9.947 1.416 1.00 42.39 209 PHE B C 1
ATOM 2814 O O . PHE B 1 115 ? 19.413 -10.587 2.375 1.00 41.63 209 PHE B O 1
ATOM 2822 N N . CYS B 1 116 ? 20.162 -10.482 0.238 1.00 43.19 210 CYS B N 1
ATOM 2823 C CA . CYS B 1 116 ? 20.442 -11.923 0.115 1.00 44.88 210 CYS B CA 1
ATOM 2824 C C . CYS B 1 116 ? 21.353 -12.383 -1.029 1.00 44.78 210 CYS B C 1
ATOM 2825 O O . CYS B 1 116 ? 21.736 -11.606 -1.911 1.00 44.48 210 CYS B O 1
ATOM 2828 N N . ARG B 1 117 ? 21.716 -13.659 -0.945 1.00 45.34 211 ARG B N 1
ATOM 2829 C CA . ARG B 1 117 ? 22.560 -14.336 -1.913 1.00 46.80 211 ARG B CA 1
ATOM 2830 C C . ARG B 1 117 ? 21.571 -15.149 -2.722 1.00 48.13 211 ARG B C 1
ATOM 2831 O O . ARG B 1 117 ? 20.965 -16.115 -2.245 1.00 47.69 211 ARG B O 1
ATOM 2839 N N . ILE B 1 118 ? 21.367 -14.693 -3.947 1.00 50.24 212 ILE B N 1
ATOM 2840 C CA . ILE B 1 118 ? 20.195 -15.063 -4.693 1.00 52.02 212 ILE B CA 1
ATOM 2841 C C . ILE B 1 118 ? 20.591 -15.589 -6.043 1.00 53.53 212 ILE B C 1
ATOM 2842 O O . ILE B 1 118 ? 19.877 -15.312 -7.009 1.00 54.77 212 ILE B O 1
ATOM 2844 N N . CYS B 1 119 ? 21.703 -16.335 -6.105 1.00 54.38 213 CYS B N 1
ATOM 2845 C CA . CYS B 1 119 ? 22.172 -17.035 -7.335 1.00 56.20 213 CYS B CA 1
ATOM 2846 C C . CYS B 1 119 ? 21.173 -17.162 -8.495 1.00 56.44 213 CYS B C 1
ATOM 2847 O O . CYS B 1 119 ? 21.418 -17.933 -9.431 1.00 57.21 213 CYS B O 1
ATOM 2849 N N . GLU B 1 125 ? 28.120 -27.027 -13.803 1.00 74.51 219 GLU B N 1
ATOM 2850 C CA . GLU B 1 125 ? 28.095 -27.425 -12.391 1.00 74.90 219 GLU B CA 1
ATOM 2851 C C . GLU B 1 125 ? 26.683 -27.476 -11.749 1.00 74.87 219 GLU B C 1
ATOM 2852 O O . GLU B 1 125 ? 25.751 -28.060 -12.323 1.00 75.04 219 GLU B O 1
ATOM 2854 N N . LYS B 1 126 ? 26.553 -26.875 -10.562 1.00 74.77 220 LYS B N 1
ATOM 2855 C CA . LYS B 1 126 ? 25.314 -26.856 -9.772 1.00 74.44 220 LYS B CA 1
ATOM 2856 C C . LYS B 1 126 ? 24.791 -25.431 -9.530 1.00 74.59 220 LYS B C 1
ATOM 2857 O O . LYS B 1 126 ? 23.778 -25.030 -10.120 1.00 74.43 220 LYS B O 1
ATOM 2863 N N . ARG B 1 127 ? 25.503 -24.690 -8.662 1.00 74.56 221 ARG B N 1
ATOM 2864 C CA . ARG B 1 127 ? 25.104 -23.362 -8.132 1.00 74.17 221 ARG B CA 1
ATOM 2865 C C . ARG B 1 127 ? 26.337 -22.496 -7.806 1.00 73.93 221 ARG B C 1
ATOM 2866 O O . ARG B 1 127 ? 27.472 -22.992 -7.856 1.00 74.47 221 ARG B O 1
ATOM 2868 N N . HIS B 1 128 ? 26.113 -21.221 -7.463 1.00 73.04 222 HIS B N 1
ATOM 2869 C CA . HIS B 1 128 ? 27.208 -20.245 -7.249 1.00 71.84 222 HIS B CA 1
ATOM 2870 C C . HIS B 1 128 ? 26.953 -19.196 -6.127 1.00 70.91 222 HIS B C 1
ATOM 2871 O O . HIS B 1 128 ? 27.784 -19.043 -5.207 1.00 71.42 222 HIS B O 1
ATOM 2873 N N . TYR B 1 129 ? 25.815 -18.499 -6.201 1.00 68.79 223 TYR B N 1
ATOM 2874 C CA . TYR B 1 129 ? 25.384 -17.484 -5.188 1.00 66.91 223 TYR B CA 1
ATOM 2875 C C . TYR B 1 129 ? 26.227 -16.200 -5.120 1.00 65.00 223 TYR B C 1
ATOM 2876 O O . TYR B 1 129 ? 27.425 -16.240 -4.848 1.00 65.41 223 TYR B O 1
ATOM 2885 N N . SER B 1 130 ? 25.579 -15.071 -5.395 1.00 62.20 224 SER B N 1
ATOM 2886 C CA . SER B 1 130 ? 26.184 -13.759 -5.290 1.00 59.42 224 SER B CA 1
ATOM 2887 C C . SER B 1 130 ? 25.392 -13.000 -4.218 1.00 57.47 224 SER B C 1
ATOM 2888 O O . SER B 1 130 ? 24.264 -13.384 -3.896 1.00 57.08 224 SER B O 1
ATOM 2891 N N . PRO B 1 131 ? 25.971 -11.932 -3.642 1.00 55.20 225 PRO B N 1
ATOM 2892 C CA . PRO B 1 131 ? 25.160 -11.101 -2.761 1.00 53.36 225 PRO B CA 1
ATOM 2893 C C . PRO B 1 131 ? 24.382 -10.030 -3.523 1.00 52.07 225 PRO B C 1
ATOM 2894 O O . PRO B 1 131 ? 24.887 -9.455 -4.489 1.00 51.79 225 PRO B O 1
ATOM 2898 N N . PHE B 1 132 ? 23.161 -9.755 -3.074 1.00 50.78 226 PHE B N 1
ATOM 2899 C CA . PHE B 1 132 ? 22.307 -8.750 -3.725 1.00 49.21 226 PHE B CA 1
ATOM 2900 C C . PHE B 1 132 ? 21.626 -7.862 -2.720 1.00 47.88 226 PHE B C 1
ATOM 2901 O O . PHE B 1 132 ? 21.127 -8.322 -1.680 1.00 47.39 226 PHE B O 1
ATOM 2909 N N . ARG B 1 133 ? 21.591 -6.586 -3.048 1.00 46.78 227 ARG B N 1
ATOM 2910 C CA . ARG B 1 133 ? 20.885 -5.625 -2.239 1.00 46.45 227 ARG B CA 1
ATOM 2911 C C . ARG B 1 133 ? 19.513 -5.439 -2.889 1.00 46.05 227 ARG B C 1
ATOM 2912 O O . ARG B 1 133 ? 19.396 -5.319 -4.129 1.00 45.93 227 ARG B O 1
ATOM 2920 N N . ILE B 1 134 ? 18.478 -5.458 -2.062 1.00 45.00 228 ILE B N 1
ATOM 2921 C CA . ILE B 1 134 ? 17.131 -5.383 -2.572 1.00 45.32 228 ILE B CA 1
ATOM 2922 C C . ILE B 1 134 ? 16.257 -4.249 -2.002 1.00 45.07 228 ILE B C 1
ATOM 2923 O O . ILE B 1 134 ? 16.333 -3.908 -0.813 1.00 44.43 228 ILE B O 1
ATOM 2928 N N . LEU B 1 135 ? 15.457 -3.657 -2.888 1.00 44.58 229 LEU B N 1
ATOM 2929 C CA . LEU B 1 135 ? 14.372 -2.759 -2.484 1.00 44.48 229 LEU B CA 1
ATOM 2930 C C . LEU B 1 135 ? 13.000 -3.242 -3.003 1.00 44.62 229 LEU B C 1
ATOM 2931 O O . LEU B 1 135 ? 12.695 -3.183 -4.204 1.00 43.76 229 LEU B O 1
ATOM 2936 N N . PRO B 1 136 ? 12.192 -3.765 -2.074 1.00 44.85 230 PRO B N 1
ATOM 2937 C CA . PRO B 1 136 ? 10.889 -4.344 -2.334 1.00 45.20 230 PRO B CA 1
ATOM 2938 C C . PRO B 1 136 ? 9.720 -3.319 -2.346 1.00 45.66 230 PRO B C 1
ATOM 2939 O O . PRO B 1 136 ? 9.623 -2.439 -1.494 1.00 44.97 230 PRO B O 1
ATOM 2943 N N . TYR B 1 137 ? 8.841 -3.443 -3.332 1.00 46.71 231 TYR B N 1
ATOM 2944 C CA . TYR B 1 137 ? 7.672 -2.585 -3.394 1.00 47.60 231 TYR B CA 1
ATOM 2945 C C . TYR B 1 137 ? 6.459 -3.420 -3.751 1.00 49.31 231 TYR B C 1
ATOM 2946 O O . TYR B 1 137 ? 6.572 -4.535 -4.300 1.00 49.45 231 TYR B O 1
ATOM 2955 N N . LEU B 1 138 ? 5.306 -2.835 -3.436 1.00 51.03 232 LEU B N 1
ATOM 2956 C CA . LEU B 1 138 ? 3.988 -3.345 -3.775 1.00 52.33 232 LEU B CA 1
ATOM 2957 C C . LEU B 1 138 ? 3.496 -2.531 -4.967 1.00 52.96 232 LEU B C 1
ATOM 2958 O O . LEU B 1 138 ? 3.509 -1.285 -4.921 1.00 52.23 232 LEU B O 1
ATOM 2963 N N . VAL B 1 139 ? 3.138 -3.260 -6.033 1.00 54.49 233 VAL B N 1
ATOM 2964 C CA . VAL B 1 139 ? 2.495 -2.731 -7.252 1.00 56.43 233 VAL B CA 1
ATOM 2965 C C . VAL B 1 139 ? 1.453 -3.743 -7.750 1.00 57.67 233 VAL B C 1
ATOM 2966 O O . VAL B 1 139 ? 1.400 -4.852 -7.233 1.00 57.97 233 VAL B O 1
ATOM 2970 N N . HIS B 1 140 ? 0.647 -3.374 -8.755 1.00 59.22 234 HIS B N 1
ATOM 2971 C CA . HIS B 1 140 ? -0.495 -4.213 -9.227 1.00 60.48 234 HIS B CA 1
ATOM 2972 C C . HIS B 1 140 ? -0.501 -4.515 -10.733 1.00 61.14 234 HIS B C 1
ATOM 2973 O O . HIS B 1 140 ? -0.457 -3.605 -11.529 1.00 61.46 234 HIS B O 1
ATOM 2980 N N . VAL B 1 141 ? -0.588 -5.791 -11.108 1.00 62.78 235 VAL B N 1
ATOM 2981 C CA . VAL B 1 141 ? -0.452 -6.191 -12.509 1.00 63.92 235 VAL B CA 1
ATOM 2982 C C . VAL B 1 141 ? -1.613 -6.995 -13.148 1.00 65.18 235 VAL B C 1
ATOM 2983 O O . VAL B 1 141 ? -2.282 -7.821 -12.514 1.00 65.19 235 VAL B O 1
ATOM 2987 N N . HIS B 1 142 ? -1.804 -6.743 -14.438 1.00 66.57 236 HIS B N 1
ATOM 2988 C CA . HIS B 1 142 ? -2.815 -7.383 -15.250 1.00 67.91 236 HIS B CA 1
ATOM 2989 C C . HIS B 1 142 ? -2.368 -8.765 -15.708 1.00 68.73 236 HIS B C 1
ATOM 2990 O O . HIS B 1 142 ? -1.183 -8.963 -16.003 1.00 68.94 236 HIS B O 1
ATOM 2997 N N . SER B 1 143 ? -3.315 -9.710 -15.755 1.00 69.69 237 SER B N 1
ATOM 2998 C CA . SER B 1 143 ? -3.146 -10.983 -16.486 1.00 70.82 237 SER B CA 1
ATOM 2999 C C . SER B 1 143 ? -4.472 -11.448 -17.093 1.00 71.46 237 SER B C 1
ATOM 3000 O O . SER B 1 143 ? -5.503 -10.796 -16.936 1.00 71.30 237 SER B O 1
ATOM 3003 N N . SER B 1 144 ? -4.462 -12.587 -17.776 1.00 72.49 238 SER B N 1
ATOM 3004 C CA . SER B 1 144 ? -5.746 -13.247 -18.054 1.00 73.14 238 SER B CA 1
ATOM 3005 C C . SER B 1 144 ? -6.265 -14.005 -16.820 1.00 73.26 238 SER B C 1
ATOM 3006 O O . SER B 1 144 ? -5.973 -15.193 -16.609 1.00 72.99 238 SER B O 1
ATOM 3009 N N . ALA B 1 145 ? -7.013 -13.265 -15.998 1.00 73.61 239 ALA B N 1
ATOM 3010 C CA . ALA B 1 145 ? -7.493 -13.729 -14.688 1.00 73.79 239 ALA B CA 1
ATOM 3011 C C . ALA B 1 145 ? -8.156 -12.584 -13.934 1.00 73.61 239 ALA B C 1
ATOM 3012 O O . ALA B 1 145 ? -8.015 -12.485 -12.716 1.00 73.48 239 ALA B O 1
ATOM 3014 N N . GLN B 1 146 ? -8.847 -11.722 -14.680 1.00 73.50 240 GLN B N 1
ATOM 3015 C CA . GLN B 1 146 ? -9.701 -10.646 -14.142 1.00 73.70 240 GLN B CA 1
ATOM 3016 C C . GLN B 1 146 ? -9.417 -10.216 -12.689 1.00 73.63 240 GLN B C 1
ATOM 3017 O O . GLN B 1 146 ? -10.154 -10.568 -11.759 1.00 73.48 240 GLN B O 1
ATOM 3019 N N . PRO B 1 149 ? -6.368 -7.804 -11.781 1.00 72.28 243 PRO B N 1
ATOM 3020 C CA . PRO B 1 149 ? -5.369 -7.200 -10.895 1.00 72.21 243 PRO B CA 1
ATOM 3021 C C . PRO B 1 149 ? -4.833 -8.243 -9.923 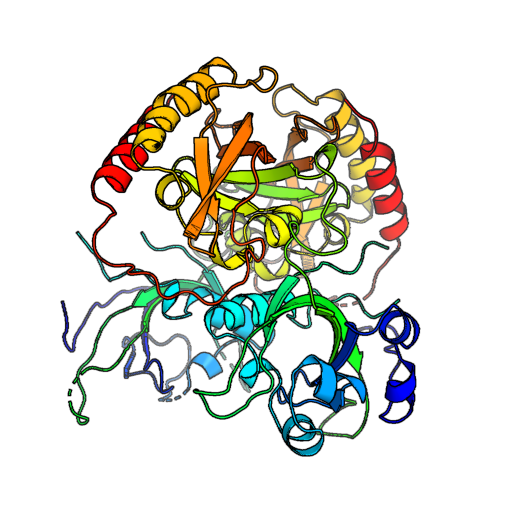1.00 71.83 243 PRO B C 1
ATOM 3022 O O . PRO B 1 149 ? -5.613 -8.876 -9.218 1.00 72.29 243 PRO B O 1
ATOM 3024 N N . GLU B 1 150 ? -3.514 -8.434 -9.889 1.00 71.49 244 GLU B N 1
ATOM 3025 C CA . GLU B 1 150 ? -2.900 -9.340 -8.892 1.00 71.05 244 GLU B CA 1
ATOM 3026 C C . GLU B 1 150 ? -2.685 -8.652 -7.517 1.00 70.08 244 GLU B C 1
ATOM 3027 O O . GLU B 1 150 ? -3.520 -7.849 -7.056 1.00 70.42 244 GLU B O 1
ATOM 3033 N N . PRO B 1 151 ? -1.578 -8.974 -6.857 1.00 68.24 245 PRO B N 1
ATOM 3034 C CA . PRO B 1 151 ? -1.198 -8.230 -5.676 1.00 66.48 245 PRO B CA 1
ATOM 3035 C C . PRO B 1 151 ? 0.225 -7.681 -5.827 1.00 65.09 245 PRO B C 1
ATOM 3036 O O . PRO B 1 151 ? 0.482 -6.554 -5.455 1.00 64.95 245 PRO B O 1
ATOM 3038 N N . CYS B 1 152 ? 1.132 -8.492 -6.368 1.00 63.40 246 CYS B N 1
ATOM 3039 C CA . CYS B 1 152 ? 2.457 -8.060 -6.888 1.00 62.22 246 CYS B CA 1
ATOM 3040 C C . CYS B 1 152 ? 3.537 -7.295 -6.067 1.00 60.21 246 CYS B C 1
ATOM 3041 O O . CYS B 1 152 ? 3.364 -6.115 -5.694 1.00 59.25 246 CYS B O 1
ATOM 3044 N N . CYS B 1 153 ? 4.672 -7.974 -5.850 1.00 58.13 247 CYS B N 1
ATOM 3045 C CA . CYS B 1 153 ? 5.869 -7.322 -5.292 1.00 55.73 247 CYS B CA 1
ATOM 3046 C C . CYS B 1 153 ? 6.909 -7.075 -6.364 1.00 53.60 247 CYS B C 1
ATOM 3047 O O . CYS B 1 153 ? 7.385 -8.002 -7.025 1.00 53.06 247 CYS B O 1
ATOM 3050 N N . LEU B 1 154 ? 7.250 -5.806 -6.524 1.00 51.09 248 LEU B N 1
ATOM 3051 C CA . LEU B 1 154 ? 8.290 -5.409 -7.424 1.00 49.50 248 LEU B CA 1
ATOM 3052 C C . LEU B 1 154 ? 9.556 -5.189 -6.610 1.00 48.27 248 LEU B C 1
ATOM 3053 O O . LEU B 1 154 ? 9.528 -4.474 -5.604 1.00 47.84 248 LEU B O 1
ATOM 3058 N N . THR B 1 155 ? 10.645 -5.824 -7.029 1.00 46.84 249 THR B N 1
ATOM 3059 C CA . THR B 1 155 ? 11.926 -5.667 -6.334 1.00 46.41 249 THR B CA 1
ATOM 3060 C C . THR B 1 155 ? 13.062 -5.186 -7.258 1.00 46.08 249 THR B C 1
ATOM 3061 O O . THR B 1 155 ? 13.214 -5.652 -8.391 1.00 44.89 249 THR B O 1
ATOM 3065 N N . LEU B 1 156 ? 13.858 -4.262 -6.749 1.00 45.59 250 LEU B N 1
ATOM 3066 C CA . LEU B 1 156 ? 14.999 -3.794 -7.480 1.00 46.13 250 LEU B CA 1
ATOM 3067 C C . LEU B 1 156 ? 16.249 -4.391 -6.818 1.00 46.76 250 LEU B C 1
ATOM 3068 O O . LEU B 1 156 ? 16.445 -4.291 -5.594 1.00 46.41 250 LEU B O 1
ATOM 3073 N N . VAL B 1 157 ? 17.062 -5.044 -7.643 1.00 47.28 251 VAL B N 1
ATOM 3074 C CA . VAL B 1 157 ? 18.068 -5.977 -7.165 1.00 48.20 251 VAL B CA 1
ATOM 3075 C C . VAL B 1 157 ? 19.446 -5.500 -7.592 1.00 48.75 251 VAL B C 1
ATOM 3076 O O . VAL B 1 157 ? 19.677 -5.276 -8.766 1.00 49.62 251 VAL B O 1
ATOM 3080 N N . GLU B 1 158 ? 20.362 -5.312 -6.653 1.00 49.22 252 GLU B N 1
ATOM 3081 C CA . GLU B 1 158 ? 21.702 -4.875 -7.031 1.00 50.01 252 GLU B CA 1
ATOM 3082 C C . GLU B 1 158 ? 22.785 -5.874 -6.593 1.00 50.31 252 GLU B C 1
ATOM 3083 O O . GLU B 1 158 ? 23.063 -6.000 -5.404 1.00 50.33 252 GLU B O 1
ATOM 3089 N N . LYS B 1 159 ? 23.384 -6.574 -7.555 1.00 51.00 253 LYS B N 1
ATOM 3090 C CA . LYS B 1 159 ? 24.588 -7.379 -7.316 1.00 52.01 253 LYS B CA 1
ATOM 3091 C C . LYS B 1 159 ? 25.609 -6.529 -6.585 1.00 52.41 253 LYS B C 1
ATOM 3092 O O . LYS B 1 159 ? 25.909 -5.393 -6.999 1.00 52.20 253 LYS B O 1
ATOM 3098 N N . ILE B 1 160 ? 26.113 -7.084 -5.483 1.00 52.78 254 ILE B N 1
ATOM 3099 C CA . ILE B 1 160 ? 27.036 -6.398 -4.597 1.00 53.07 254 ILE B CA 1
ATOM 3100 C C . ILE B 1 160 ? 28.470 -6.867 -4.805 1.00 53.24 254 ILE B C 1
ATOM 3101 O O . ILE B 1 160 ? 28.740 -8.066 -4.900 1.00 53.48 254 ILE B O 1
ATOM 3106 N N . HIS B 1 161 ? 29.391 -5.919 -4.875 1.00 53.70 255 HIS B N 1
ATOM 3107 C CA . HIS B 1 161 ? 30.808 -6.279 -4.963 1.00 54.38 255 HIS B CA 1
ATOM 3108 C C . HIS B 1 161 ? 31.552 -6.040 -3.674 1.00 53.80 255 HIS B C 1
ATOM 3109 O O . HIS B 1 161 ? 31.180 -5.168 -2.881 1.00 53.07 255 HIS B O 1
ATOM 3116 N N . SER B 1 162 ? 32.597 -6.847 -3.486 1.00 53.58 256 SER B N 1
ATOM 3117 C CA . SER B 1 162 ? 33.585 -6.633 -2.453 1.00 53.59 256 SER B CA 1
ATOM 3118 C C . SER B 1 162 ? 34.128 -5.210 -2.555 1.00 53.40 256 SER B C 1
ATOM 3119 O O . SER B 1 162 ? 34.473 -4.743 -3.645 1.00 53.76 256 SER B O 1
ATOM 3122 N N . GLY B 1 163 ? 34.187 -4.509 -1.430 1.00 53.78 257 GLY B N 1
ATOM 3123 C CA . GLY B 1 163 ? 34.718 -3.141 -1.400 1.00 54.37 257 GLY B CA 1
ATOM 3124 C C . GLY B 1 163 ? 36.140 -3.034 -1.939 1.00 55.26 257 GLY B C 1
ATOM 3125 O O . GLY B 1 163 ? 36.654 -1.941 -2.154 1.00 54.70 257 GLY B O 1
ATOM 3126 N N . TYR B 1 164 ? 36.748 -4.191 -2.196 1.00 56.39 258 TYR B N 1
ATOM 3127 C CA . TYR B 1 164 ? 38.165 -4.312 -2.545 1.00 57.06 258 TYR B CA 1
ATOM 3128 C C . TYR B 1 164 ? 38.332 -4.719 -4.006 1.00 58.29 258 TYR B C 1
ATOM 3129 O O . TYR B 1 164 ? 39.340 -4.400 -4.614 1.00 59.11 258 TYR B O 1
ATOM 3138 N N . GLU B 1 165 ? 37.332 -5.404 -4.554 1.00 59.30 259 GLU B N 1
ATOM 3139 C CA . GLU B 1 165 ? 37.355 -5.957 -5.916 1.00 60.28 259 GLU B CA 1
ATOM 3140 C C . GLU B 1 165 ? 37.117 -4.888 -6.984 1.00 60.57 259 GLU B C 1
ATOM 3141 O O . GLU B 1 165 ? 37.404 -3.717 -6.767 1.00 60.82 259 GLU B O 1
ATOM 3147 N N . ALA B 1 166 ? 36.571 -5.316 -8.125 1.00 60.96 260 ALA B N 1
ATOM 3148 C CA . ALA B 1 166 ? 36.338 -4.473 -9.304 1.00 60.83 260 ALA B CA 1
ATOM 3149 C C . ALA B 1 166 ? 36.531 -2.971 -9.044 1.00 60.64 260 ALA B C 1
ATOM 3150 O O . ALA B 1 166 ? 37.662 -2.498 -9.120 1.00 60.66 260 ALA B O 1
ATOM 3152 N N . PRO B 1 167 ? 35.463 -2.234 -8.733 1.00 59.93 261 PRO B N 1
ATOM 3153 C CA . PRO B 1 167 ? 35.581 -0.788 -8.478 1.00 59.96 261 PRO B CA 1
ATOM 3154 C C . PRO B 1 167 ? 35.691 -0.490 -6.968 1.00 59.80 261 PRO B C 1
ATOM 3155 O O . PRO B 1 167 ? 34.713 -0.142 -6.314 1.00 59.85 261 PRO B O 1
ATOM 3157 N N . ARG B 1 168 ? 36.899 -0.623 -6.432 1.00 59.35 262 ARG B N 1
ATOM 3158 C CA . ARG B 1 168 ? 37.125 -0.575 -4.993 1.00 59.13 262 ARG B CA 1
ATOM 3159 C C . ARG B 1 168 ? 36.572 0.684 -4.298 1.00 59.15 262 ARG B C 1
ATOM 3160 O O . ARG B 1 168 ? 36.609 1.801 -4.839 1.00 59.45 262 ARG B O 1
ATOM 3162 N N . ILE B 1 169 ? 36.055 0.485 -3.091 1.00 58.68 263 ILE B N 1
ATOM 3163 C CA . ILE B 1 169 ? 35.513 1.566 -2.290 1.00 58.05 263 ILE B CA 1
ATOM 3164 C C . ILE B 1 169 ? 36.691 2.391 -1.862 1.00 58.04 263 ILE B C 1
ATOM 3165 O O . ILE B 1 169 ? 37.693 1.813 -1.433 1.00 58.23 263 ILE B O 1
ATOM 3170 N N . PRO B 1 170 ? 36.580 3.736 -1.977 1.00 57.88 264 PRO B N 1
ATOM 3171 C CA . PRO B 1 170 ? 37.593 4.650 -1.474 1.00 57.59 264 PRO B CA 1
ATOM 3172 C C . PRO B 1 170 ? 37.922 4.357 -0.012 1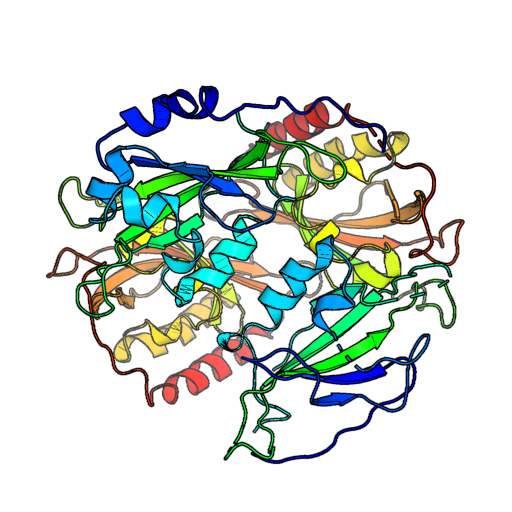.00 57.59 264 PRO B C 1
ATOM 3173 O O . PRO B 1 170 ? 37.032 4.024 0.774 1.00 57.59 264 PRO B O 1
ATOM 3177 N N . VAL B 1 171 ? 39.204 4.483 0.311 1.00 57.38 265 VAL B N 1
ATOM 3178 C CA . VAL B 1 171 ? 39.780 4.206 1.613 1.00 57.84 265 VAL B CA 1
ATOM 3179 C C . VAL B 1 171 ? 39.146 5.019 2.742 1.00 57.89 265 VAL B C 1
ATOM 3180 O O . VAL B 1 171 ? 38.973 4.520 3.859 1.00 58.17 265 VAL B O 1
ATOM 3184 N N . ASP B 1 172 ? 38.820 6.274 2.448 1.00 57.87 266 ASP B N 1
ATOM 3185 C CA . ASP B 1 172 ? 38.166 7.173 3.414 1.00 57.51 266 ASP B CA 1
ATOM 3186 C C . ASP B 1 172 ? 36.703 6.760 3.667 1.00 56.95 266 ASP B C 1
ATOM 3187 O O . ASP B 1 172 ? 36.077 7.201 4.635 1.00 57.64 266 ASP B O 1
ATOM 3189 N N . LYS B 1 173 ? 36.170 5.905 2.799 1.00 55.62 267 LYS B N 1
ATOM 3190 C CA . LYS B 1 173 ? 34.774 5.504 2.886 1.00 54.31 267 LYS B CA 1
ATOM 3191 C C . LYS B 1 173 ? 34.633 4.116 3.504 1.00 52.72 267 LYS B C 1
ATOM 3192 O O . LYS B 1 173 ? 33.545 3.533 3.497 1.00 52.53 267 LYS B O 1
ATOM 3198 N N . ARG B 1 174 ? 35.728 3.577 4.041 1.00 50.51 268 ARG B N 1
ATOM 3199 C CA . ARG B 1 174 ? 35.679 2.227 4.579 1.00 48.27 268 ARG B CA 1
ATOM 3200 C C . ARG B 1 174 ? 35.301 2.237 6.052 1.00 46.24 268 ARG B C 1
ATOM 3201 O O . ARG B 1 174 ? 36.036 1.731 6.909 1.00 45.93 268 ARG B O 1
ATOM 3209 N N . ILE B 1 175 ? 34.146 2.843 6.319 1.00 43.02 269 ILE B N 1
ATOM 3210 C CA . ILE B 1 175 ? 33.653 3.028 7.651 1.00 40.96 269 ILE B CA 1
ATOM 3211 C C . ILE B 1 175 ? 32.314 2.275 7.767 1.00 40.04 269 ILE B C 1
ATOM 3212 O O . ILE B 1 175 ? 31.477 2.274 6.823 1.00 39.63 269 ILE B O 1
ATOM 3217 N N . PHE B 1 176 ? 32.111 1.650 8.922 1.00 37.73 270 PHE B N 1
ATOM 3218 C CA . PHE B 1 176 ? 30.802 1.117 9.271 1.00 36.46 270 PHE B CA 1
ATOM 3219 C C . PHE B 1 176 ? 30.630 1.078 10.760 1.00 35.29 270 PHE B C 1
ATOM 3220 O O . PHE B 1 176 ? 31.603 1.172 11.514 1.00 34.57 270 PHE B O 1
ATOM 3228 N N . THR B 1 177 ? 29.387 0.933 11.198 1.00 34.71 271 THR B N 1
ATOM 3229 C CA . THR B 1 177 ? 29.116 0.948 12.637 1.00 34.49 271 THR B CA 1
ATOM 3230 C C . THR B 1 177 ? 28.398 -0.331 13.117 1.00 33.91 271 THR B C 1
ATOM 3231 O O . THR B 1 177 ? 27.702 -0.985 12.333 1.00 34.67 271 THR B O 1
ATOM 3235 N N . THR B 1 178 ? 28.591 -0.697 14.385 1.00 32.87 272 THR B N 1
ATOM 3236 C CA . THR B 1 178 ? 27.917 -1.846 14.987 1.00 31.95 272 THR B CA 1
ATOM 3237 C C . THR B 1 178 ? 27.461 -1.507 16.406 1.00 32.66 272 THR B C 1
ATOM 3238 O O . THR B 1 178 ? 27.979 -0.578 17.044 1.00 32.43 272 THR B O 1
ATOM 3242 N N . THR B 1 179 ? 26.497 -2.276 16.908 1.00 32.49 273 THR B N 1
ATOM 3243 C CA . THR B 1 179 ? 26.107 -2.178 18.312 1.00 31.83 273 THR B CA 1
ATOM 3244 C C . THR B 1 179 ? 26.001 -3.578 18.906 1.00 31.39 273 THR B C 1
ATOM 3245 O O . THR B 1 179 ? 25.598 -4.522 18.238 1.00 30.52 273 THR B O 1
ATOM 3249 N N . HIS B 1 180 ? 26.382 -3.717 20.163 1.00 31.67 274 HIS B N 1
ATOM 3250 C CA . HIS B 1 180 ? 26.257 -5.009 20.795 1.00 33.00 274 HIS B CA 1
ATOM 3251 C C . HIS B 1 180 ? 25.822 -4.895 22.241 1.00 32.78 274 HIS B C 1
ATOM 3252 O O . HIS B 1 180 ? 26.005 -3.845 22.867 1.00 32.35 274 HIS B O 1
ATOM 3259 N N . THR B 1 181 ? 25.237 -5.972 22.745 1.00 32.28 275 THR B N 1
ATOM 3260 C CA . THR B 1 181 ? 24.756 -5.989 24.098 1.00 33.67 275 THR B CA 1
ATOM 3261 C C . THR B 1 181 ? 25.909 -6.086 25.111 1.00 33.35 275 THR B C 1
ATOM 3262 O O . THR B 1 181 ? 27.068 -6.355 24.754 1.00 33.24 275 THR B O 1
ATOM 3266 N N . PRO B 1 182 ? 25.592 -5.868 26.386 1.00 32.95 276 PRO B N 1
ATOM 3267 C CA . PRO B 1 182 ? 26.573 -6.175 27.417 1.00 32.95 276 PRO B CA 1
ATOM 3268 C C . PRO B 1 182 ? 27.149 -7.591 27.320 1.00 32.94 276 PRO B C 1
ATOM 3269 O O . PRO B 1 182 ? 28.217 -7.831 27.872 1.00 33.43 276 PRO B O 1
ATOM 3273 N N . GLY B 1 183 ? 26.451 -8.514 26.645 1.00 32.96 277 GLY B N 1
ATOM 3274 C CA . GLY B 1 183 ? 26.913 -9.896 26.469 1.00 31.98 277 GLY B CA 1
ATOM 3275 C C . GLY B 1 183 ? 27.621 -10.119 25.147 1.00 33.03 277 GLY B C 1
ATOM 3276 O O . GLY B 1 183 ? 27.653 -11.217 24.634 1.00 33.72 277 GLY B O 1
ATOM 3277 N N . CYS B 1 184 ? 28.167 -9.065 24.556 1.00 33.59 278 CYS B N 1
ATOM 3278 C CA . CYS B 1 184 ? 28.926 -9.187 23.318 1.00 33.57 278 CYS B CA 1
ATOM 3279 C C . CYS B 1 184 ? 28.194 -9.777 22.048 1.00 34.08 278 CYS B C 1
ATOM 3280 O O . CYS B 1 184 ? 28.830 -10.244 21.092 1.00 32.81 278 CYS B O 1
ATOM 3283 N N . VAL B 1 185 ? 26.861 -9.737 22.047 1.00 33.88 279 VAL B N 1
ATOM 3284 C CA . VAL B 1 185 ? 26.083 -10.174 20.869 1.00 34.01 279 VAL B CA 1
ATOM 3285 C C . VAL B 1 185 ? 25.677 -8.968 19.992 1.00 33.91 279 VAL B C 1
ATOM 3286 O O . VAL B 1 185 ? 25.220 -7.945 20.516 1.00 33.88 279 VAL B O 1
ATOM 3290 N N . PHE B 1 186 ? 25.814 -9.111 18.678 1.00 33.34 280 PHE B N 1
ATOM 3291 C CA . PHE B 1 186 ? 25.473 -8.042 17.720 1.00 33.71 280 PHE B CA 1
ATOM 3292 C C . PHE B 1 186 ? 23.972 -7.749 17.649 1.00 33.45 280 PHE B C 1
ATOM 3293 O O . PHE B 1 186 ? 23.165 -8.657 17.440 1.00 33.33 280 PHE B O 1
ATOM 3301 N N . LEU B 1 187 ? 23.633 -6.474 17.745 1.00 33.38 281 LEU B N 1
ATOM 3302 C CA . LEU B 1 187 ? 22.258 -5.999 17.666 1.00 33.97 281 LEU B CA 1
ATOM 3303 C C . LEU B 1 187 ? 22.071 -5.341 16.318 1.00 34.59 281 LEU B C 1
ATOM 3304 O O . LEU B 1 187 ? 21.111 -5.615 15.589 1.00 34.01 281 LEU B O 1
ATOM 3309 N N . GLU B 1 188 ? 23.002 -4.452 15.996 1.00 34.73 282 GLU B N 1
ATOM 3310 C CA . GLU B 1 188 ? 22.861 -3.666 14.795 1.00 35.40 282 GLU B CA 1
ATOM 3311 C C . GLU B 1 188 ? 24.121 -3.693 14.020 1.00 34.93 282 GLU B C 1
ATOM 3312 O O . GLU B 1 188 ? 25.210 -3.666 14.573 1.00 35.69 282 GLU B O 1
ATOM 3314 N N . VAL B 1 189 ? 23.954 -3.733 12.722 1.00 35.52 283 VAL B N 1
ATOM 3315 C CA . VAL B 1 189 ? 25.061 -3.642 11.791 1.00 36.82 283 VAL B CA 1
ATOM 3316 C C . VAL B 1 189 ? 24.636 -2.816 10.565 1.00 37.36 283 VAL B C 1
ATOM 3317 O O . VAL B 1 189 ? 23.622 -3.089 9.921 1.00 36.79 283 VAL B O 1
ATOM 3321 N N . ASP B 1 190 ? 25.395 -1.785 10.244 1.00 38.10 284 ASP B N 1
ATOM 3322 C CA . ASP B 1 190 ? 24.958 -0.956 9.158 1.00 38.82 284 ASP B CA 1
ATOM 3323 C C . ASP B 1 190 ? 25.325 -1.582 7.777 1.00 39.53 284 ASP B C 1
ATOM 3324 O O . ASP B 1 190 ? 26.257 -2.351 7.647 1.00 39.53 284 ASP B O 1
ATOM 3329 N N . GLU B 1 191 ? 24.533 -1.275 6.763 1.00 40.88 285 GLU B N 1
ATOM 3330 C CA . GLU B 1 191 ? 24.676 -1.853 5.449 1.00 41.47 285 GLU B CA 1
ATOM 3331 C C . GLU B 1 191 ? 26.099 -1.761 4.977 1.00 41.66 285 GLU B C 1
ATOM 3332 O O . GLU B 1 191 ? 26.564 -2.611 4.215 1.00 42.15 285 GLU B O 1
ATOM 3338 N N . ARG B 1 192 ? 26.787 -0.700 5.376 1.00 41.26 286 ARG B N 1
ATOM 3339 C CA . ARG B 1 192 ? 28.114 -0.495 4.854 1.00 41.29 286 ARG B CA 1
ATOM 3340 C C . ARG B 1 192 ? 29.087 -1.590 5.286 1.00 41.31 286 ARG B C 1
ATOM 3341 O O . ARG B 1 192 ? 30.187 -1.655 4.735 1.00 41.40 286 ARG B O 1
ATOM 3349 N N . ALA B 1 193 ? 28.691 -2.443 6.247 1.00 40.58 287 ALA B N 1
ATOM 3350 C CA . ALA B 1 193 ? 29.499 -3.618 6.603 1.00 40.10 287 ALA B CA 1
ATOM 3351 C C . ALA B 1 193 ? 29.535 -4.704 5.509 1.00 39.74 287 ALA B C 1
ATOM 3352 O O . ALA B 1 193 ? 30.518 -5.420 5.385 1.00 39.66 287 ALA B O 1
ATOM 3354 N N . VAL B 1 194 ? 28.461 -4.828 4.737 1.00 39.67 288 VAL B N 1
ATOM 3355 C CA . VAL B 1 194 ? 28.310 -5.913 3.765 1.00 39.50 288 VAL B CA 1
ATOM 3356 C C . VAL B 1 194 ? 29.486 -6.005 2.759 1.00 39.75 288 VAL B C 1
ATOM 3357 O O . VAL B 1 194 ? 30.179 -7.005 2.736 1.00 39.68 288 VAL B O 1
ATOM 3361 N N . PRO B 1 195 ? 29.717 -4.963 1.936 1.00 40.21 289 PRO B N 1
ATOM 3362 C CA . PRO B 1 195 ? 30.855 -5.014 0.972 1.00 40.09 289 PRO B CA 1
ATOM 3363 C C . PRO B 1 195 ? 32.244 -5.147 1.601 1.00 40.36 289 PRO B C 1
ATOM 3364 O O . PRO B 1 195 ? 33.211 -5.516 0.893 1.00 40.61 289 PRO B O 1
ATOM 3368 N N . LEU B 1 196 ? 32.332 -4.865 2.903 1.00 39.83 290 LEU B N 1
ATOM 3369 C CA . LEU B 1 196 ? 33.602 -4.788 3.650 1.00 39.59 290 LEU B CA 1
ATOM 3370 C C . LEU B 1 196 ? 33.980 -6.043 4.482 1.00 39.55 290 LEU B C 1
ATOM 3371 O O . LEU B 1 196 ? 35.175 -6.315 4.735 1.00 39.36 290 LEU B O 1
ATOM 3376 N N . LEU B 1 197 ? 32.966 -6.781 4.934 1.00 38.53 291 LEU B N 1
ATOM 3377 C CA . LEU B 1 197 ? 33.178 -7.984 5.726 1.00 36.63 291 LEU B CA 1
ATOM 3378 C C . LEU B 1 197 ? 32.809 -9.242 4.991 1.00 36.91 291 LEU B C 1
ATOM 3379 O O . LEU B 1 197 ? 33.340 -10.305 5.304 1.00 37.32 291 LEU B O 1
ATOM 3384 N N . GLY B 1 198 ? 31.895 -9.143 4.025 1.00 36.85 292 GLY B N 1
ATOM 3385 C CA . GLY B 1 198 ? 31.478 -10.306 3.275 1.00 36.21 292 GLY B CA 1
ATOM 3386 C C . GLY B 1 198 ? 30.203 -10.934 3.788 1.00 37.02 292 GLY B C 1
ATOM 3387 O O . GLY B 1 198 ? 29.624 -11.773 3.105 1.00 37.35 292 GLY B O 1
ATOM 3388 N N . TYR B 1 199 ? 29.751 -10.511 4.969 1.00 37.14 293 TYR B N 1
ATOM 3389 C CA . TYR B 1 199 ? 28.596 -11.083 5.637 1.00 37.44 293 TYR B CA 1
ATOM 3390 C C . TYR B 1 199 ? 27.404 -10.185 5.443 1.00 36.88 293 TYR B C 1
ATOM 3391 O O . TYR B 1 199 ? 27.553 -8.976 5.409 1.00 37.53 293 TYR B O 1
ATOM 3400 N N . LEU B 1 200 ? 26.215 -10.766 5.367 1.00 36.55 294 LEU B N 1
ATOM 3401 C CA . LEU B 1 200 ? 24.995 -10.002 5.295 1.00 36.89 294 LEU B CA 1
ATOM 3402 C C . LEU B 1 200 ? 24.509 -9.788 6.723 1.00 38.20 294 LEU B C 1
ATOM 3403 O O . LEU B 1 200 ? 24.808 -10.607 7.624 1.00 39.33 294 LEU B O 1
ATOM 3408 N N . PRO B 1 201 ? 23.779 -8.688 6.966 1.00 38.38 295 PRO B N 1
ATOM 3409 C CA . PRO B 1 201 ? 23.567 -8.344 8.390 1.00 38.57 295 PRO B CA 1
ATOM 3410 C C . PRO B 1 201 ? 22.923 -9.476 9.172 1.00 37.88 295 PRO B C 1
ATOM 3411 O O . PRO B 1 201 ? 23.164 -9.640 10.355 1.00 37.90 295 PRO B O 1
ATOM 3415 N N . GLN B 1 202 ? 22.110 -10.243 8.490 1.00 37.74 296 GLN B N 1
ATOM 3416 C CA . GLN B 1 202 ? 21.458 -11.350 9.119 1.00 39.06 296 GLN B CA 1
ATOM 3417 C C . GLN B 1 202 ? 22.472 -12.429 9.607 1.00 38.98 296 GLN B C 1
ATOM 3418 O O . GLN B 1 202 ? 22.171 -13.144 10.559 1.00 40.13 296 GLN B O 1
ATOM 3424 N N . ASP B 1 203 ? 23.658 -12.509 9.006 1.00 38.19 297 ASP B N 1
ATOM 3425 C CA . ASP B 1 203 ? 24.685 -13.445 9.484 1.00 38.14 297 ASP B CA 1
ATOM 3426 C C . ASP B 1 203 ? 25.313 -13.005 10.803 1.00 37.46 297 ASP B C 1
ATOM 3427 O O . ASP B 1 203 ? 25.851 -13.814 11.543 1.00 37.77 297 ASP B O 1
ATOM 3432 N N . LEU B 1 204 ? 25.299 -11.708 11.055 1.00 36.84 298 LEU B N 1
ATOM 3433 C CA . LEU B 1 204 ? 25.954 -11.142 12.202 1.00 36.05 298 LEU B CA 1
ATOM 3434 C C . LEU B 1 204 ? 25.012 -10.790 13.316 1.00 36.40 298 LEU B C 1
ATOM 3435 O O . LEU B 1 204 ? 25.410 -10.884 14.470 1.00 37.09 298 LEU B O 1
ATOM 3440 N N . ILE B 1 205 ? 23.784 -10.342 13.021 1.00 36.35 299 ILE B N 1
ATOM 3441 C CA . ILE B 1 205 ? 22.887 -10.005 14.142 1.00 36.33 299 ILE B CA 1
ATOM 3442 C C . ILE B 1 205 ? 22.634 -11.315 14.945 1.00 35.69 299 ILE B C 1
ATOM 3443 O O . ILE B 1 205 ? 22.499 -12.386 14.363 1.00 35.04 299 ILE B O 1
ATOM 3448 N N . GLY B 1 206 ? 22.638 -11.233 16.271 1.00 35.59 300 GLY B N 1
ATOM 3449 C CA . GLY B 1 206 ? 22.508 -12.437 17.080 1.00 36.07 300 GLY B CA 1
ATOM 3450 C C . GLY B 1 206 ? 23.788 -13.239 17.351 1.00 36.95 300 GLY B C 1
ATOM 3451 O O . GLY B 1 206 ? 23.812 -14.035 18.283 1.00 37.41 300 GLY B O 1
ATOM 3452 N N . THR B 1 207 ? 24.858 -13.031 16.580 1.00 36.87 301 THR B N 1
ATOM 3453 C CA . THR B 1 207 ? 26.122 -13.698 16.887 1.00 36.73 301 THR B CA 1
ATOM 3454 C C . THR B 1 207 ? 27.004 -12.764 17.699 1.00 36.94 301 THR B C 1
ATOM 3455 O O . THR B 1 207 ? 26.686 -11.588 17.848 1.00 37.31 301 THR B O 1
ATOM 3459 N N . SER B 1 208 ? 28.118 -13.288 18.205 1.00 36.80 302 SER B N 1
ATOM 3460 C CA . SER B 1 208 ? 28.992 -12.558 19.105 1.00 37.38 302 SER B CA 1
ATOM 3461 C C . SER B 1 208 ? 30.169 -11.842 18.441 1.00 37.46 302 SER B C 1
ATOM 3462 O O . SER B 1 208 ? 30.824 -12.406 17.540 1.00 37.13 302 SER B O 1
ATOM 3465 N N . ILE B 1 209 ? 30.472 -10.621 18.909 1.00 38.13 303 ILE B N 1
ATOM 3466 C CA . ILE B 1 209 ? 31.649 -9.901 18.415 1.00 38.50 303 ILE B CA 1
ATOM 3467 C C . ILE B 1 209 ? 32.858 -10.795 18.530 1.00 38.74 303 ILE B C 1
ATOM 3468 O O . ILE B 1 209 ? 33.592 -11.002 17.551 1.00 39.05 303 ILE B O 1
ATOM 3473 N N . LEU B 1 210 ? 33.024 -11.335 19.735 1.00 39.70 304 LEU B N 1
ATOM 3474 C CA . LEU B 1 210 ? 34.213 -12.101 20.148 1.00 40.02 304 LEU B CA 1
ATOM 3475 C C . LEU B 1 210 ? 34.566 -13.146 19.090 1.00 40.41 304 LEU B C 1
ATOM 3476 O O . LEU B 1 210 ? 35.722 -13.170 18.606 1.00 39.76 304 LEU B O 1
ATOM 3481 N N . THR B 1 211 ? 33.565 -13.918 18.652 1.00 40.20 305 THR B N 1
ATOM 3482 C CA . THR B 1 211 ? 33.830 -14.937 17.645 1.00 40.66 305 THR B CA 1
ATOM 3483 C C . THR B 1 211 ? 34.726 -14.421 16.515 1.00 41.42 305 THR B C 1
ATOM 3484 O O . THR B 1 211 ? 35.609 -15.137 16.044 1.00 42.81 305 THR B O 1
ATOM 3488 N N . TYR B 1 212 ? 34.513 -13.196 16.065 1.00 40.96 306 TYR B N 1
ATOM 3489 C CA . TYR B 1 212 ? 35.112 -12.821 14.806 1.00 40.29 306 TYR B CA 1
ATOM 3490 C C . TYR B 1 212 ? 36.523 -12.256 14.984 1.00 40.64 306 TYR B C 1
ATOM 3491 O O . TYR B 1 212 ? 37.288 -12.165 14.008 1.00 39.41 306 TYR B O 1
ATOM 3500 N N . LEU B 1 213 ? 36.839 -11.839 16.213 1.00 41.25 307 LEU B N 1
ATOM 3501 C CA . LEU B 1 213 ? 38.156 -11.252 16.502 1.00 42.64 307 LEU B CA 1
ATOM 3502 C C . LEU B 1 213 ? 39.283 -12.287 16.514 1.00 43.07 307 LEU B C 1
ATOM 3503 O O . LEU B 1 213 ? 39.099 -13.396 17.010 1.00 44.02 307 LEU B O 1
ATOM 3508 N N . HIS B 1 214 ? 40.443 -11.907 15.986 1.00 43.69 308 HIS B N 1
ATOM 3509 C CA . HIS B 1 214 ? 41.654 -12.712 16.089 1.00 45.01 308 HIS B CA 1
ATOM 3510 C C . HIS B 1 214 ? 41.830 -13.124 17.538 1.00 45.45 308 HIS B C 1
ATOM 3511 O O . HIS B 1 214 ? 41.669 -12.276 18.420 1.00 46.13 308 HIS B O 1
ATOM 3518 N N . PRO B 1 215 ? 42.145 -14.412 17.804 1.00 45.92 309 PRO B N 1
ATOM 3519 C CA . PRO B 1 215 ? 42.422 -14.835 19.201 1.00 46.66 309 PRO B CA 1
ATOM 3520 C C . PRO B 1 215 ? 43.553 -13.992 19.812 1.00 47.47 309 PRO B C 1
ATOM 3521 O O . PRO B 1 215 ? 43.476 -13.542 20.983 1.00 47.34 309 PRO B O 1
ATOM 3525 N N . GLU B 1 216 ? 44.582 -13.754 19.002 1.00 47.99 310 GLU B N 1
ATOM 3526 C CA . GLU B 1 216 ? 45.657 -12.862 19.412 1.00 48.99 310 GLU B CA 1
ATOM 3527 C C . GLU B 1 216 ? 45.069 -11.552 19.937 1.00 48.22 310 GLU B C 1
ATOM 3528 O O . GLU B 1 216 ? 45.550 -11.056 20.915 1.00 49.18 310 GLU B O 1
ATOM 3534 N N . ASP B 1 217 ? 43.970 -11.068 19.356 1.00 47.98 311 ASP B N 1
ATOM 3535 C CA . ASP B 1 217 ? 43.400 -9.719 19.650 1.00 47.41 311 ASP B CA 1
ATOM 3536 C C . ASP B 1 217 ? 42.234 -9.623 20.696 1.00 47.34 311 ASP B C 1
ATOM 3537 O O . ASP B 1 217 ? 41.995 -8.555 21.276 1.00 46.24 311 ASP B O 1
ATOM 3542 N N . ARG B 1 218 ? 41.531 -10.737 20.921 1.00 47.40 312 ARG B N 1
ATOM 3543 C CA . ARG B 1 218 ? 40.361 -10.791 21.800 1.00 47.83 312 ARG B CA 1
ATOM 3544 C C . ARG B 1 218 ? 40.473 -10.131 23.171 1.00 48.02 312 ARG B C 1
ATOM 3545 O O . ARG B 1 218 ? 39.531 -9.469 23.597 1.00 49.00 312 ARG B O 1
ATOM 3553 N N . PRO B 1 219 ? 41.580 -10.333 23.887 1.00 48.00 313 PRO B N 1
ATOM 3554 C CA . PRO B 1 219 ? 41.660 -9.753 25.239 1.00 48.49 313 PRO B CA 1
ATOM 3555 C C . PRO B 1 219 ? 41.769 -8.219 25.346 1.00 49.14 313 PRO B C 1
ATOM 3556 O O . PRO B 1 219 ? 41.684 -7.657 26.454 1.00 49.84 313 PRO B O 1
ATOM 3560 N N . LEU B 1 220 ? 41.938 -7.533 24.222 1.00 48.73 314 LEU B N 1
ATOM 3561 C CA . LEU B 1 220 ? 41.745 -6.090 24.228 1.00 48.40 314 LEU B CA 1
ATOM 3562 C C . LEU B 1 220 ? 40.292 -5.742 24.592 1.00 47.86 314 LEU B C 1
ATOM 3563 O O . LEU B 1 220 ? 40.015 -4.741 25.279 1.00 46.79 314 LEU B O 1
ATOM 3568 N N . MET B 1 221 ? 39.370 -6.594 24.144 1.00 47.54 315 MET B N 1
ATOM 3569 C CA . MET B 1 221 ? 37.938 -6.402 24.452 1.00 48.01 315 MET B CA 1
ATOM 3570 C C . MET B 1 221 ? 37.634 -6.185 25.939 1.00 47.66 315 MET B C 1
ATOM 3571 O O . MET B 1 221 ? 36.748 -5.406 26.271 1.00 47.96 315 MET B O 1
ATOM 3576 N N . VAL B 1 222 ? 38.411 -6.821 26.826 1.00 47.26 316 VAL B N 1
ATOM 3577 C CA . VAL B 1 222 ? 38.245 -6.608 28.266 1.00 46.12 316 VAL B CA 1
ATOM 3578 C C . VAL B 1 222 ? 38.528 -5.157 28.587 1.00 45.66 316 VAL B C 1
ATOM 3579 O O . VAL B 1 222 ? 37.687 -4.496 29.159 1.00 46.53 316 VAL B O 1
ATOM 3583 N N . ALA B 1 223 ? 39.682 -4.649 28.176 1.00 44.84 317 ALA B N 1
ATOM 3584 C CA . ALA B 1 223 ? 40.020 -3.240 28.393 1.00 44.29 317 ALA B CA 1
ATOM 3585 C C . ALA B 1 223 ? 39.083 -2.259 27.668 1.00 44.22 317 ALA B C 1
ATOM 3586 O O . ALA B 1 223 ? 38.687 -1.242 28.247 1.00 44.48 317 ALA B O 1
ATOM 3588 N N . ILE B 1 224 ? 38.753 -2.554 26.407 1.00 44.14 318 ILE B N 1
ATOM 3589 C CA . ILE B 1 224 ? 37.796 -1.743 25.649 1.00 43.74 318 ILE B CA 1
ATOM 3590 C C . ILE B 1 224 ? 36.496 -1.631 26.425 1.00 44.24 318 ILE B C 1
ATOM 3591 O O . ILE B 1 224 ? 35.889 -0.540 26.515 1.00 43.90 318 ILE B O 1
ATOM 3596 N N . HIS B 1 225 ? 36.073 -2.732 27.030 1.00 44.43 319 HIS B N 1
ATOM 3597 C CA . HIS B 1 225 ? 34.885 -2.593 27.841 1.00 45.22 319 HIS B CA 1
ATOM 3598 C C . HIS B 1 225 ? 35.101 -1.880 29.165 1.00 46.62 319 HIS B C 1
ATOM 3599 O O . HIS B 1 225 ? 34.183 -1.237 29.689 1.00 47.07 319 HIS B O 1
ATOM 3606 N N . GLN B 1 226 ? 36.319 -1.947 29.695 1.00 47.83 320 GLN B N 1
ATOM 3607 C CA . GLN B 1 226 ? 36.607 -1.218 30.923 1.00 48.54 320 GLN B CA 1
ATOM 3608 C C . GLN B 1 226 ? 36.510 0.283 30.682 1.00 47.78 320 GLN B C 1
ATOM 3609 O O . GLN B 1 226 ? 35.952 1.013 31.516 1.00 47.73 320 GLN B O 1
ATOM 3615 N N . LYS B 1 227 ? 37.060 0.726 29.547 1.00 47.11 321 LYS B N 1
ATOM 3616 C CA . LYS B 1 227 ? 37.007 2.134 29.138 1.00 46.44 321 LYS B CA 1
ATOM 3617 C C . LYS B 1 227 ? 35.577 2.619 28.865 1.00 46.26 321 LYS B C 1
ATOM 3618 O O . LYS B 1 227 ? 35.243 3.766 29.212 1.00 46.15 321 LYS B O 1
ATOM 3620 N N . VAL B 1 228 ? 34.745 1.756 28.258 1.00 45.54 322 VAL B N 1
ATOM 3621 C CA . VAL B 1 228 ? 33.319 2.038 28.063 1.00 44.89 322 VAL B CA 1
ATOM 3622 C C . VAL B 1 228 ? 32.695 2.499 29.380 1.00 45.46 322 VAL B C 1
ATOM 3623 O O . VAL B 1 228 ? 32.043 3.542 29.420 1.00 45.76 322 VAL B O 1
ATOM 3627 N N . LEU B 1 229 ? 32.909 1.755 30.461 1.00 45.80 323 LEU B N 1
ATOM 3628 C CA . LEU B 1 229 ? 32.463 2.211 31.787 1.00 46.57 323 LEU B CA 1
ATOM 3629 C C . LEU B 1 229 ? 33.098 3.528 32.166 1.00 47.70 323 LEU B C 1
ATOM 3630 O O . LEU B 1 229 ? 32.413 4.474 32.574 1.00 48.55 323 LEU B O 1
ATOM 3635 N N . LYS B 1 230 ? 34.414 3.604 32.001 1.00 49.44 324 LYS B N 1
ATOM 3636 C CA . LYS B 1 230 ? 35.168 4.793 32.411 1.00 50.51 324 LYS B CA 1
ATOM 3637 C C . LYS B 1 230 ? 34.776 6.011 31.584 1.00 50.46 324 LYS B C 1
ATOM 3638 O O . LYS B 1 230 ? 34.595 7.098 32.129 1.00 50.74 324 LYS B O 1
ATOM 3644 N N . TYR B 1 231 ? 34.624 5.837 30.278 1.00 50.69 325 TYR B N 1
ATOM 3645 C CA . TYR B 1 231 ? 34.230 6.972 29.423 1.00 50.55 325 TYR B CA 1
ATOM 3646 C C . TYR B 1 231 ? 32.696 7.110 29.234 1.00 50.12 325 TYR B C 1
ATOM 3647 O O . TYR B 1 231 ? 32.235 7.828 28.342 1.00 49.86 325 TYR B O 1
ATOM 3649 N N . ALA B 1 232 ? 31.911 6.434 30.081 1.00 50.30 326 ALA B N 1
ATOM 3650 C CA . ALA B 1 232 ? 30.447 6.565 30.004 1.00 50.65 326 ALA B CA 1
ATOM 3651 C C . ALA B 1 232 ? 30.029 8.008 30.278 1.00 51.09 326 ALA B C 1
ATOM 3652 O O . ALA B 1 232 ? 30.400 8.621 31.303 1.00 51.17 326 ALA B O 1
ATOM 3654 N N . GLY B 1 233 ? 29.291 8.571 29.332 1.00 51.55 327 GLY B N 1
ATOM 3655 C CA . GLY B 1 233 ? 28.885 9.976 29.426 1.00 52.12 327 GLY B CA 1
ATOM 3656 C C . GLY B 1 233 ? 29.751 10.927 28.621 1.00 52.20 327 GLY B C 1
ATOM 3657 O O . GLY B 1 233 ? 29.398 12.096 28.448 1.00 52.69 327 GLY B O 1
ATOM 3658 N N . HIS B 1 234 ? 30.870 10.428 28.109 1.00 52.17 328 HIS B N 1
ATOM 3659 C CA . HIS B 1 234 ? 31.796 11.268 27.374 1.00 52.45 328 HIS B CA 1
ATOM 3660 C C . HIS B 1 234 ? 31.764 10.893 25.908 1.00 51.85 328 HIS B C 1
ATOM 3661 O O . HIS B 1 234 ? 31.152 9.883 25.566 1.00 52.12 328 HIS B O 1
ATOM 3668 N N . PRO B 1 235 ? 32.394 11.716 25.037 1.00 51.01 329 PRO B N 1
ATOM 3669 C CA . PRO B 1 235 ? 32.381 11.436 23.601 1.00 50.31 329 PRO B CA 1
ATOM 3670 C C . PRO B 1 235 ? 33.186 10.153 23.298 1.00 49.44 329 PRO B C 1
ATOM 3671 O O . PRO B 1 235 ? 33.815 9.623 24.191 1.00 49.08 329 PRO B O 1
ATOM 3675 N N . PRO B 1 236 ? 33.175 9.661 22.049 1.00 48.94 330 PRO B N 1
ATOM 3676 C CA . PRO B 1 236 ? 33.902 8.415 21.761 1.00 49.21 330 PRO B CA 1
ATOM 3677 C C . PRO B 1 236 ? 35.379 8.443 22.163 1.00 49.53 330 PRO B C 1
ATOM 3678 O O . PRO B 1 236 ? 35.987 9.519 22.258 1.00 50.75 330 PRO B O 1
ATOM 3682 N N . PHE B 1 237 ? 35.947 7.261 22.367 1.00 49.47 331 PHE B N 1
ATOM 3683 C CA . PHE B 1 237 ? 37.388 7.091 22.606 1.00 49.34 331 PHE B CA 1
ATOM 3684 C C . PHE B 1 237 ? 37.976 6.057 21.657 1.00 49.21 331 PHE B C 1
ATOM 3685 O O . PHE B 1 237 ? 37.260 5.170 21.197 1.00 48.36 331 PHE B O 1
ATOM 3693 N N . GLU B 1 238 ? 39.278 6.156 21.387 1.00 49.66 332 GLU B N 1
ATOM 3694 C CA . GLU B 1 238 ? 39.972 5.112 20.619 1.00 49.80 332 GLU B CA 1
ATOM 3695 C C . GLU B 1 238 ? 40.561 4.178 21.655 1.00 49.42 332 GLU B C 1
ATOM 3696 O O . GLU B 1 238 ? 40.681 4.539 22.822 1.00 48.76 332 GLU B O 1
ATOM 3702 N N . HIS B 1 239 ? 40.899 2.965 21.244 1.00 49.42 333 HIS B N 1
ATOM 3703 C CA . HIS B 1 239 ? 41.757 2.109 22.051 1.00 49.45 333 HIS B CA 1
ATOM 3704 C C . HIS B 1 239 ? 42.646 1.379 21.044 1.00 49.43 333 HIS B C 1
ATOM 3705 O O . HIS B 1 239 ? 42.649 1.735 19.859 1.00 49.70 333 HIS B O 1
ATOM 3712 N N . SER B 1 240 ? 43.392 0.365 21.481 1.00 48.83 334 SER B N 1
ATOM 3713 C CA . SER B 1 240 ? 44.168 -0.429 20.538 1.00 48.69 334 SER B CA 1
ATOM 3714 C C . SER B 1 240 ? 43.189 -1.064 19.550 1.00 47.79 334 SER B C 1
ATOM 3715 O O . SER B 1 240 ? 42.090 -1.424 19.940 1.00 47.22 334 SER B O 1
ATOM 3718 N N . PRO B 1 241 ? 43.591 -1.172 18.273 1.00 47.12 335 PRO B N 1
ATOM 3719 C CA . PRO B 1 241 ? 42.839 -1.837 17.243 1.00 46.74 335 PRO B CA 1
ATOM 3720 C C . PRO B 1 241 ? 42.791 -3.330 17.469 1.00 46.79 335 PRO B C 1
ATOM 3721 O O . PRO B 1 241 ? 43.514 -3.863 18.327 1.00 47.89 335 PRO B O 1
ATOM 3725 N N . VAL B 1 242 ? 41.950 -3.991 16.679 1.00 45.41 336 VAL B N 1
ATOM 3726 C CA . VAL B 1 242 ? 41.735 -5.410 16.753 1.00 44.32 336 VAL B CA 1
ATOM 3727 C C . VAL B 1 242 ? 41.603 -5.901 15.320 1.00 43.24 336 VAL B C 1
ATOM 3728 O O . VAL B 1 242 ? 41.324 -5.112 14.442 1.00 42.67 336 VAL B O 1
ATOM 3732 N N . ARG B 1 243 ? 41.807 -7.195 15.090 1.00 42.94 337 ARG B N 1
ATOM 3733 C CA . ARG B 1 243 ? 41.602 -7.791 13.758 1.00 42.84 337 ARG B CA 1
ATOM 3734 C C . ARG B 1 243 ? 40.309 -8.593 13.660 1.00 42.30 337 ARG B C 1
ATOM 3735 O O . ARG B 1 243 ? 39.919 -9.301 14.599 1.00 42.25 337 ARG B O 1
ATOM 3743 N N . PHE B 1 244 ? 39.650 -8.471 12.513 1.00 41.38 338 PHE B N 1
ATOM 3744 C CA . PHE B 1 244 ? 38.319 -9.037 12.294 1.00 40.31 338 PHE B CA 1
ATOM 3745 C C . PHE B 1 244 ? 38.346 -9.978 11.107 1.00 40.27 338 PHE B C 1
ATOM 3746 O O . PHE B 1 244 ? 38.767 -9.605 10.001 1.00 39.87 338 PHE B O 1
ATOM 3754 N N . CYS B 1 245 ? 37.869 -11.189 11.351 1.00 40.58 339 CYS B N 1
ATOM 3755 C CA . CYS B 1 245 ? 37.842 -12.227 10.374 1.00 41.46 339 CYS B CA 1
ATOM 3756 C C . CYS B 1 245 ? 36.713 -12.037 9.390 1.00 42.13 339 CYS B C 1
ATOM 3757 O O . CYS B 1 245 ? 35.556 -12.325 9.713 1.00 42.77 339 CYS B O 1
ATOM 3760 N N . THR B 1 246 ? 37.057 -11.608 8.175 1.00 42.90 340 THR B N 1
ATOM 3761 C CA . THR B 1 246 ? 36.089 -11.484 7.085 1.00 43.65 340 THR B CA 1
ATOM 3762 C C . THR B 1 246 ? 35.544 -12.858 6.730 1.00 44.07 340 THR B C 1
ATOM 3763 O O . THR B 1 246 ? 36.115 -13.877 7.120 1.00 44.29 340 THR B O 1
ATOM 3767 N N . GLN B 1 247 ? 34.443 -12.879 5.990 1.00 44.40 341 GLN B N 1
ATOM 3768 C CA . GLN B 1 247 ? 33.745 -14.131 5.653 1.00 45.07 341 GLN B CA 1
ATOM 3769 C C . GLN B 1 247 ? 34.634 -15.145 4.868 1.00 46.28 341 GLN B C 1
ATOM 3770 O O . GLN B 1 247 ? 34.453 -16.379 4.979 1.00 46.09 341 GLN B O 1
ATOM 3776 N N . ASN B 1 248 ? 35.583 -14.649 4.085 1.00 46.76 342 ASN B N 1
ATOM 3777 C CA . ASN B 1 248 ? 36.353 -15.582 3.280 1.00 48.67 342 ASN B CA 1
ATOM 3778 C C . ASN B 1 248 ? 37.441 -16.340 4.065 1.00 49.57 342 ASN B C 1
ATOM 3779 O O . ASN B 1 248 ? 37.996 -17.335 3.566 1.00 50.87 342 ASN B O 1
ATOM 3784 N N . GLY B 1 249 ? 37.724 -15.894 5.287 1.00 49.72 343 GLY B N 1
ATOM 3785 C CA . GLY B 1 249 ? 38.786 -16.495 6.105 1.00 49.62 343 GLY B CA 1
ATOM 3786 C C . GLY B 1 249 ? 39.864 -15.519 6.557 1.00 49.72 343 GLY B C 1
ATOM 3787 O O . GLY B 1 249 ? 40.362 -15.639 7.674 1.00 50.72 343 GLY B O 1
ATOM 3788 N N . GLU B 1 250 ? 40.205 -14.546 5.708 1.00 48.78 344 GLU B N 1
ATOM 3789 C CA . GLU B 1 250 ? 41.265 -13.566 5.981 1.00 48.52 344 GLU B CA 1
ATOM 3790 C C . GLU B 1 250 ? 40.878 -12.420 6.939 1.00 48.55 344 GLU B C 1
ATOM 3791 O O . GLU B 1 250 ? 39.721 -11.978 6.952 1.00 50.46 344 GLU B O 1
ATOM 3793 N N . TYR B 1 251 ? 41.821 -11.904 7.725 1.00 47.49 345 TYR B N 1
ATOM 3794 C CA . TYR B 1 251 ? 41.480 -10.855 8.690 1.00 46.09 345 TYR B CA 1
ATOM 3795 C C . TYR B 1 251 ? 41.801 -9.479 8.153 1.00 46.14 345 TYR B C 1
ATOM 3796 O O . TYR B 1 251 ? 42.636 -9.336 7.273 1.00 46.57 345 TYR B O 1
ATOM 3805 N N . VAL B 1 252 ? 41.132 -8.458 8.683 1.00 45.46 346 VAL B N 1
ATOM 3806 C CA . VAL B 1 252 ? 41.508 -7.067 8.408 1.00 44.26 346 VAL B CA 1
ATOM 3807 C C . VAL B 1 252 ? 41.691 -6.334 9.741 1.00 44.11 346 VAL B C 1
ATOM 3808 O O . VAL B 1 252 ? 41.139 -6.749 10.769 1.00 43.93 346 VAL B O 1
ATOM 3812 N N . ILE B 1 253 ? 42.482 -5.263 9.737 1.00 43.86 347 ILE B N 1
ATOM 3813 C CA . ILE B 1 253 ? 42.613 -4.430 10.933 1.00 43.28 347 ILE B CA 1
ATOM 3814 C C . ILE B 1 253 ? 41.491 -3.425 10.963 1.00 43.22 347 ILE B C 1
ATOM 3815 O O . ILE B 1 253 ? 41.170 -2.762 9.949 1.00 43.20 347 ILE B O 1
ATOM 3820 N N . LEU B 1 254 ? 40.877 -3.323 12.126 1.00 42.78 348 LEU B N 1
ATOM 3821 C CA . LEU B 1 254 ? 39.856 -2.328 12.340 1.00 42.23 348 LEU B CA 1
ATOM 3822 C C . LEU B 1 254 ? 40.361 -1.259 13.293 1.00 42.64 348 LEU B C 1
ATOM 3823 O O . LEU B 1 254 ? 40.820 -1.586 14.428 1.00 42.18 348 LEU B O 1
ATOM 3828 N N . ASP B 1 255 ? 40.304 0.003 12.830 1.00 41.64 349 ASP B N 1
ATOM 3829 C CA . ASP B 1 255 ? 40.568 1.156 13.689 1.00 41.34 349 ASP B CA 1
ATOM 3830 C C . ASP B 1 255 ? 39.250 1.701 14.054 1.00 41.10 349 ASP B C 1
ATOM 3831 O O . ASP B 1 255 ? 38.467 1.998 13.152 1.00 41.64 349 ASP B O 1
ATOM 3836 N N . SER B 1 256 ? 38.973 1.834 15.353 1.00 40.50 350 SER B N 1
ATOM 3837 C CA . SER B 1 256 ? 37.610 2.116 15.788 1.00 39.51 350 SER B CA 1
ATOM 3838 C C . SER B 1 256 ? 37.537 3.199 16.825 1.00 40.66 350 SER B C 1
ATOM 3839 O O . SER B 1 256 ? 38.531 3.490 17.482 1.00 41.51 350 SER B O 1
ATOM 3842 N N . SER B 1 257 ? 36.351 3.799 16.988 1.00 41.31 351 SER B N 1
ATOM 3843 C CA . SER B 1 257 ? 36.020 4.558 18.214 1.00 41.21 351 SER B CA 1
ATOM 3844 C C . SER B 1 257 ? 34.828 3.835 18.809 1.00 40.60 351 SER B C 1
ATOM 3845 O O . SER B 1 257 ? 34.035 3.251 18.060 1.00 41.27 351 SER B O 1
ATOM 3848 N N . TRP B 1 258 ? 34.713 3.891 20.128 1.00 39.22 352 TRP B N 1
ATOM 3849 C CA . TRP B 1 258 ? 33.641 3.282 20.874 1.00 38.80 352 TRP B CA 1
ATOM 3850 C C . TRP B 1 258 ? 32.881 4.300 21.698 1.00 38.59 352 TRP B C 1
ATOM 3851 O O . TRP B 1 258 ? 33.402 5.347 22.100 1.00 38.18 352 TRP B O 1
ATOM 3862 N N . SER B 1 259 ? 31.624 3.978 21.963 1.00 37.96 353 SER B N 1
ATOM 3863 C CA . SER B 1 259 ? 30.906 4.645 23.037 1.00 37.52 353 SER B CA 1
ATOM 3864 C C . SER B 1 259 ? 29.843 3.683 23.512 1.00 36.99 353 SER B C 1
ATOM 3865 O O . SER B 1 259 ? 29.885 2.511 23.188 1.00 36.38 353 SER B O 1
ATOM 3868 N N . SER B 1 260 ? 28.862 4.201 24.232 1.00 36.31 354 SER B N 1
ATOM 3869 C CA . SER B 1 260 ? 27.844 3.361 24.778 1.00 35.42 354 SER B CA 1
ATOM 3870 C C . SER B 1 260 ? 26.556 4.159 25.041 1.00 34.77 354 SER B C 1
ATOM 3871 O O . SER B 1 260 ? 26.580 5.373 25.074 1.00 34.15 354 SER B O 1
ATOM 3874 N N . PHE B 1 261 ? 25.441 3.442 25.194 1.00 34.02 355 PHE B N 1
ATOM 3875 C CA . PHE B 1 261 ? 24.194 4.001 25.681 1.00 32.69 355 PHE B CA 1
ATOM 3876 C C . PHE B 1 261 ? 23.882 3.404 27.056 1.00 31.47 355 PHE B C 1
ATOM 3877 O O . PHE B 1 261 ? 23.811 2.196 27.223 1.00 29.64 355 PHE B O 1
ATOM 3885 N N . VAL B 1 262 ? 23.748 4.283 28.038 1.00 30.92 356 VAL B N 1
ATOM 3886 C CA . VAL B 1 262 ? 23.429 3.897 29.387 1.00 30.70 356 VAL B CA 1
ATOM 3887 C C . VAL B 1 262 ? 21.931 4.064 29.568 1.00 31.62 356 VAL B C 1
ATOM 3888 O O . VAL B 1 262 ? 21.359 5.093 29.219 1.00 31.98 356 VAL B O 1
ATOM 3892 N N . ASN B 1 263 ? 21.290 3.046 30.110 1.00 32.48 357 ASN B N 1
ATOM 3893 C CA . ASN B 1 263 ? 19.895 3.136 30.444 1.00 33.01 357 ASN B CA 1
ATOM 3894 C C . ASN B 1 263 ? 19.738 4.316 31.402 1.00 33.63 357 ASN B C 1
ATOM 3895 O O . ASN B 1 263 ? 20.442 4.383 32.401 1.00 34.34 357 ASN B O 1
ATOM 3900 N N . PRO B 1 264 ? 18.817 5.262 31.108 1.00 33.62 358 PRO B N 1
ATOM 3901 C CA . PRO B 1 264 ? 18.812 6.361 32.063 1.00 33.96 358 PRO B CA 1
ATOM 3902 C C . PRO B 1 264 ? 18.225 5.997 33.449 1.00 34.19 358 PRO B C 1
ATOM 3903 O O . PRO B 1 264 ? 18.432 6.742 34.391 1.00 35.36 358 PRO B O 1
ATOM 3907 N N . TRP B 1 265 ? 17.547 4.873 33.614 1.00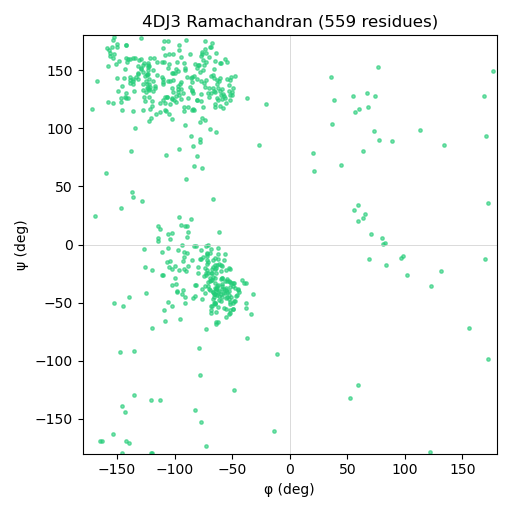 34.00 359 TRP B N 1
ATOM 3908 C CA . TRP B 1 265 ? 16.967 4.631 34.971 1.00 35.10 359 TRP B CA 1
ATOM 3909 C C . TRP B 1 265 ? 17.757 3.631 35.818 1.00 36.91 359 TRP B C 1
ATOM 3910 O O . TRP B 1 265 ? 18.134 3.939 36.938 1.00 37.53 359 TRP B O 1
ATOM 3921 N N . SER B 1 266 ? 18.008 2.452 35.259 1.00 38.66 360 SER B N 1
ATOM 3922 C CA . SER B 1 266 ? 18.819 1.446 35.868 1.00 40.76 360 SER B CA 1
ATOM 3923 C C . SER B 1 266 ? 20.157 1.778 35.333 1.00 42.49 360 SER B C 1
ATOM 3924 O O . SER B 1 266 ? 20.452 1.424 34.161 1.00 44.54 360 SER B O 1
ATOM 3927 N N . ARG B 1 267 ? 20.993 2.412 36.149 1.00 43.09 361 ARG B N 1
ATOM 3928 C CA . ARG B 1 267 ? 22.149 3.137 35.603 1.00 43.94 361 ARG B CA 1
ATOM 3929 C C . ARG B 1 267 ? 23.252 2.256 34.941 1.00 43.87 361 ARG B C 1
ATOM 3930 O O . ARG B 1 267 ? 24.456 2.551 35.073 1.00 43.64 361 ARG B O 1
ATOM 3938 N N . LYS B 1 268 ? 22.820 1.211 34.208 1.00 42.83 362 LYS B N 1
ATOM 3939 C CA . LYS B 1 268 ? 23.718 0.200 33.621 1.00 42.56 362 LYS B CA 1
ATOM 3940 C C . LYS B 1 268 ? 23.787 0.279 32.095 1.00 41.74 362 LYS B C 1
ATOM 3941 O O . LYS B 1 268 ? 22.796 0.548 31.417 1.00 41.89 362 LYS B O 1
ATOM 3947 N N . VAL B 1 269 ? 24.968 0.018 31.562 1.00 40.71 363 VAL B N 1
ATOM 3948 C CA . VAL B 1 269 ? 25.201 0.089 30.117 1.00 40.31 363 VAL B CA 1
ATOM 3949 C C . VAL B 1 269 ? 24.182 -0.730 29.327 1.00 39.64 363 VAL B C 1
ATOM 3950 O O . VAL B 1 269 ? 23.946 -1.888 29.613 1.00 40.32 363 VAL B O 1
ATOM 3954 N N . SER B 1 270 ? 23.551 -0.124 28.343 1.00 38.99 364 SER B N 1
ATOM 3955 C CA . SER B 1 270 ? 22.513 -0.834 27.616 1.00 37.98 364 SER B CA 1
ATOM 3956 C C . SER B 1 270 ? 23.018 -1.431 26.332 1.00 36.75 364 SER B C 1
ATOM 3957 O O . SER B 1 270 ? 22.614 -2.520 25.971 1.00 36.53 364 SER B O 1
ATOM 3960 N N . PHE B 1 271 ? 23.868 -0.708 25.621 1.00 35.54 365 PHE B N 1
ATOM 3961 C CA . PHE B 1 271 ? 24.544 -1.291 24.472 1.00 35.19 365 PHE B CA 1
ATOM 3962 C C . PHE B 1 271 ? 25.800 -0.539 24.200 1.00 34.08 365 PHE B C 1
ATOM 3963 O O . PHE B 1 271 ? 26.007 0.515 24.827 1.00 34.39 365 PHE B O 1
ATOM 3971 N N . ILE B 1 272 ? 26.661 -1.108 23.340 1.00 33.05 366 ILE B N 1
ATOM 3972 C CA . ILE B 1 272 ? 27.980 -0.536 23.011 1.00 32.08 366 ILE B CA 1
ATOM 3973 C C . ILE B 1 272 ? 27.968 -0.375 21.519 1.00 33.11 366 ILE B C 1
ATOM 3974 O O . ILE B 1 272 ? 27.582 -1.309 20.814 1.00 32.05 366 ILE B O 1
ATOM 3979 N N . ILE B 1 273 ? 28.421 0.797 21.054 1.00 33.97 367 ILE B N 1
ATOM 3980 C CA . ILE B 1 273 ? 28.440 1.189 19.644 1.00 34.45 367 ILE B CA 1
ATOM 3981 C C . ILE B 1 273 ? 29.886 1.388 19.208 1.00 35.23 367 ILE B C 1
ATOM 3982 O O . ILE B 1 273 ? 30.661 2.068 19.896 1.00 35.17 367 ILE B O 1
ATOM 3987 N N . GLY B 1 274 ? 30.238 0.849 18.048 1.00 35.79 368 GLY B N 1
ATOM 3988 C CA . GLY B 1 274 ? 31.525 1.128 17.462 1.00 37.11 368 GLY B CA 1
ATOM 3989 C C . GLY B 1 274 ? 31.423 1.611 16.038 1.00 39.25 368 GLY B C 1
ATOM 3990 O O . GLY B 1 274 ? 30.626 1.123 15.241 1.00 39.80 368 GLY B O 1
ATOM 3991 N N . ARG B 1 275 ? 32.225 2.608 15.717 1.00 40.84 369 ARG B N 1
ATOM 3992 C CA . ARG B 1 275 ? 32.448 2.982 14.333 1.00 42.04 369 ARG B CA 1
ATOM 3993 C C . ARG B 1 275 ? 33.858 2.507 13.950 1.00 42.70 369 ARG B C 1
ATOM 3994 O O . ARG B 1 275 ? 34.844 2.811 14.625 1.00 42.32 369 ARG B O 1
ATOM 4002 N N . HIS B 1 276 ? 33.934 1.757 12.864 1.00 43.84 370 HIS B N 1
ATOM 4003 C CA . HIS B 1 276 ? 35.137 1.048 12.504 1.00 45.42 370 HIS B CA 1
ATOM 4004 C C . HIS B 1 276 ? 35.597 1.439 11.103 1.00 46.95 370 HIS B C 1
ATOM 4005 O O . HIS B 1 276 ? 34.793 1.761 10.217 1.00 47.30 370 HIS B O 1
ATOM 4012 N N . LYS B 1 277 ? 36.905 1.383 10.889 1.00 48.38 371 LYS B N 1
ATOM 4013 C CA . LYS B 1 277 ? 37.459 1.728 9.592 1.00 49.32 371 LYS B CA 1
ATOM 4014 C C . LYS B 1 277 ? 38.491 0.703 9.259 1.00 48.93 371 LYS B C 1
ATOM 4015 O O . LYS B 1 277 ? 39.482 0.602 9.955 1.00 49.08 371 LYS B O 1
ATOM 4021 N N . VAL B 1 278 ? 38.248 -0.082 8.219 1.00 49.52 372 VAL B N 1
ATOM 4022 C CA . VAL B 1 278 ? 39.257 -1.045 7.825 1.00 50.82 372 VAL B CA 1
ATOM 4023 C C . VAL B 1 278 ? 40.501 -0.307 7.328 1.00 51.53 372 VAL B C 1
ATOM 4024 O O . VAL B 1 278 ? 40.416 0.664 6.554 1.00 51.16 372 VAL B O 1
ATOM 4028 N N . ARG B 1 279 ? 41.652 -0.735 7.827 1.00 52.57 373 ARG B N 1
ATOM 4029 C CA . ARG B 1 279 ? 42.890 -0.101 7.422 1.00 53.82 373 ARG B CA 1
ATOM 4030 C C . ARG B 1 279 ? 43.352 -0.675 6.083 1.00 54.78 373 ARG B C 1
ATOM 4031 O O . ARG B 1 279 ? 43.843 0.047 5.224 1.00 54.85 373 ARG B O 1
ATOM 4039 N N . THR B 1 280 ? 43.100 -1.958 5.878 1.00 55.99 374 THR B N 1
ATOM 4040 C CA . THR B 1 280 ? 43.933 -2.738 5.006 1.00 57.58 374 THR B CA 1
ATOM 4041 C C . THR B 1 280 ? 43.163 -3.795 4.280 1.00 58.30 374 THR B C 1
ATOM 4042 O O . THR B 1 280 ? 42.518 -4.597 4.915 1.00 59.74 374 THR B O 1
ATOM 4046 N N . SER B 1 281 ? 43.255 -3.837 2.961 1.00 59.30 375 SER B N 1
ATOM 4047 C CA . SER B 1 281 ? 42.613 -4.883 2.181 1.00 60.41 375 SER B CA 1
ATOM 4048 C C . SER B 1 281 ? 42.941 -6.283 2.680 1.00 62.01 375 SER B C 1
ATOM 4049 O O . SER B 1 281 ? 44.050 -6.540 3.130 1.00 62.64 375 SER B O 1
ATOM 4052 N N . PRO B 1 282 ? 41.980 -7.211 2.608 1.00 63.69 376 PRO B N 1
ATOM 4053 C CA . PRO B 1 282 ? 42.345 -8.567 3.013 1.00 64.63 376 PRO B CA 1
ATOM 4054 C C . PRO B 1 282 ? 43.157 -9.305 1.927 1.00 65.85 376 PRO B C 1
ATOM 4055 O O . PRO B 1 282 ? 43.149 -8.901 0.739 1.00 65.89 376 PRO B O 1
ATOM 4059 N N . LEU B 1 283 ? 43.838 -10.374 2.356 1.00 67.07 377 LEU B N 1
ATOM 4060 C CA . LEU B 1 283 ? 44.646 -11.241 1.482 1.00 68.40 377 LEU B CA 1
ATOM 4061 C C . LEU B 1 283 ? 43.916 -11.669 0.204 1.00 68.82 377 LEU B C 1
ATOM 4062 O O . LEU B 1 283 ? 44.471 -11.563 -0.895 1.00 69.23 377 LEU B O 1
ATOM 4064 N N . ASN B 1 284 ? 42.679 -12.144 0.361 1.00 69.02 378 ASN B N 1
ATOM 4065 C CA . ASN B 1 284 ? 41.782 -12.413 -0.769 1.00 69.34 378 ASN B CA 1
ATOM 4066 C C . ASN B 1 284 ? 41.025 -11.150 -1.208 1.00 69.59 378 ASN B C 1
ATOM 4067 O O . ASN B 1 284 ? 40.595 -10.384 -0.348 1.00 69.87 378 ASN B O 1
ATOM 4072 N N . GLU B 1 285 ? 40.863 -10.935 -2.525 1.00 69.45 379 GLU B N 1
ATOM 4073 C CA . GLU B 1 285 ? 40.187 -9.722 -3.052 1.00 68.65 379 GLU B CA 1
ATOM 4074 C C . GLU B 1 285 ? 38.716 -9.788 -2.694 1.00 67.84 379 GLU B C 1
ATOM 4075 O O . GLU B 1 285 ? 38.190 -8.909 -2.007 1.00 67.98 379 GLU B O 1
ATOM 4081 N N . ASP B 1 286 ? 38.082 -10.856 -3.173 1.00 66.48 380 ASP B N 1
ATOM 4082 C CA . ASP B 1 286 ? 36.676 -11.119 -3.029 1.00 65.12 380 ASP B CA 1
ATOM 4083 C C . ASP B 1 286 ? 36.438 -11.527 -1.600 1.00 64.20 380 ASP B C 1
ATOM 4084 O O . ASP B 1 286 ? 36.797 -12.617 -1.188 1.00 64.05 380 ASP B O 1
ATOM 4089 N N . VAL B 1 287 ? 35.838 -10.630 -0.837 1.00 63.34 381 VAL B N 1
ATOM 4090 C CA . VAL B 1 287 ? 35.472 -10.903 0.533 1.00 62.00 381 VAL B CA 1
ATOM 4091 C C . VAL B 1 287 ? 34.280 -11.874 0.532 1.00 61.83 381 VAL B C 1
ATOM 4092 O O . VAL B 1 287 ? 33.911 -12.437 1.552 1.00 61.54 381 VAL B O 1
ATOM 4096 N N . PHE B 1 288 ? 33.712 -12.100 -0.647 1.00 62.00 382 PHE B N 1
ATOM 4097 C CA . PHE B 1 288 ? 32.594 -13.015 -0.795 1.00 62.04 382 PHE B CA 1
ATOM 4098 C C . PHE B 1 288 ? 33.017 -14.412 -1.247 1.00 63.03 382 PHE B C 1
ATOM 4099 O O . PHE B 1 288 ? 32.191 -15.317 -1.301 1.00 63.34 382 PHE B O 1
ATOM 4107 N N . ALA B 1 289 ? 34.300 -14.600 -1.546 1.00 64.56 383 ALA B N 1
ATOM 4108 C CA . ALA B 1 289 ? 34.763 -15.849 -2.153 1.00 66.00 383 ALA B CA 1
ATOM 4109 C C . ALA B 1 289 ? 34.722 -17.036 -1.191 1.00 67.33 383 ALA B C 1
ATOM 4110 O O . ALA B 1 289 ? 34.686 -16.857 0.036 1.00 67.07 383 ALA B O 1
ATOM 4112 N N . THR B 1 290 ? 34.762 -18.231 -1.787 1.00 69.00 384 THR B N 1
ATOM 4113 C CA . THR B 1 290 ? 34.329 -19.507 -1.191 1.00 70.60 384 THR B CA 1
ATOM 4114 C C . THR B 1 290 ? 34.632 -19.800 0.281 1.00 71.69 384 THR B C 1
ATOM 4115 O O . THR B 1 290 ? 33.833 -20.472 0.935 1.00 72.03 384 THR B O 1
ATOM 4117 N N . ARG B 1 291 ? 35.760 -19.323 0.802 1.00 72.90 385 ARG B N 1
ATOM 4118 C CA . ARG B 1 291 ? 36.070 -19.510 2.222 1.00 74.36 385 ARG B CA 1
ATOM 4119 C C . ARG B 1 291 ? 36.492 -20.954 2.528 1.00 76.23 385 ARG B C 1
ATOM 4120 O O . ARG B 1 291 ? 35.800 -21.925 2.170 1.00 76.33 385 ARG B O 1
ATOM 4128 N N . ILE B 1 292 ? 37.644 -21.093 3.182 1.00 78.19 386 ILE B N 1
ATOM 4129 C CA . ILE B 1 292 ? 38.293 -22.401 3.291 1.00 79.86 386 ILE B CA 1
ATOM 4130 C C . ILE B 1 292 ? 38.238 -23.032 4.691 1.00 80.63 386 ILE B C 1
ATOM 4131 O O . ILE B 1 292 ? 37.578 -24.066 4.878 1.00 80.48 386 ILE B O 1
ATOM 4136 N N . LYS B 1 293 ? 38.904 -22.422 5.672 1.00 81.77 387 LYS B N 1
ATOM 4137 C CA . LYS B 1 293 ? 39.032 -23.091 6.981 1.00 82.71 387 LYS B CA 1
ATOM 4138 C C . LYS B 1 293 ? 37.798 -22.947 7.864 1.00 82.95 387 LYS B C 1
ATOM 4139 O O . LYS B 1 293 ? 37.786 -22.157 8.818 1.00 83.02 387 LYS B O 1
ATOM 4145 N N . LYS B 1 294 ? 36.771 -23.723 7.524 1.00 83.10 388 LYS B N 1
ATOM 4146 C CA . LYS B 1 294 ? 35.503 -23.725 8.245 1.00 83.42 388 LYS B CA 1
ATOM 4147 C C . LYS B 1 294 ? 35.159 -25.171 8.626 1.00 83.74 388 LYS B C 1
ATOM 4148 O O . LYS B 1 294 ? 35.928 -25.832 9.340 1.00 83.96 388 LYS B O 1
ATOM 4154 N N . ASN B 1 298 ? 35.210 -25.485 13.964 1.00 82.75 392 ASN B N 1
ATOM 4155 C CA . ASN B 1 298 ? 34.909 -25.282 15.387 1.00 82.76 392 ASN B CA 1
ATOM 4156 C C . ASN B 1 298 ? 35.917 -24.357 16.102 1.00 82.43 392 ASN B C 1
ATOM 4157 O O . ASN B 1 298 ? 37.014 -24.078 15.571 1.00 82.37 392 ASN B O 1
ATOM 4159 N N . ASP B 1 299 ? 35.501 -23.875 17.284 1.00 81.75 393 ASP B N 1
ATOM 4160 C CA . ASP B 1 299 ? 36.306 -23.043 18.218 1.00 80.91 393 ASP B CA 1
ATOM 4161 C C . ASP B 1 299 ? 35.456 -22.420 19.351 1.00 79.96 393 ASP B C 1
ATOM 4162 O O . ASP B 1 299 ? 34.428 -21.777 19.099 1.00 79.91 393 ASP B O 1
ATOM 4167 N N . LYS B 1 300 ? 35.904 -22.630 20.591 1.00 78.66 394 LYS B N 1
ATOM 4168 C CA . LYS B 1 300 ? 35.335 -21.980 21.775 1.00 77.31 394 LYS B CA 1
ATOM 4169 C C . LYS B 1 300 ? 36.424 -21.144 22.498 1.00 76.35 394 LYS B C 1
ATOM 4170 O O . LYS B 1 300 ? 37.167 -20.408 21.830 1.00 76.49 394 LYS B O 1
ATOM 4172 N N . ASP B 1 301 ? 36.532 -21.248 23.830 1.00 75.01 395 ASP B N 1
ATOM 4173 C CA . ASP B 1 301 ? 37.445 -20.396 24.639 1.00 73.53 395 ASP B CA 1
ATOM 4174 C C . ASP B 1 301 ? 36.989 -18.927 24.717 1.00 71.83 395 ASP B C 1
ATOM 4175 O O . ASP B 1 301 ? 37.728 -18.060 25.201 1.00 72.01 395 ASP B O 1
ATOM 4180 N N . ILE B 1 302 ? 35.780 -18.670 24.221 1.00 69.09 396 ILE B N 1
ATOM 4181 C CA . ILE B 1 302 ? 35.180 -17.349 24.143 1.00 66.10 396 ILE B CA 1
ATOM 4182 C C . ILE B 1 302 ? 34.323 -17.089 25.385 1.00 64.49 396 ILE B C 1
ATOM 4183 O O . ILE B 1 302 ? 34.377 -16.010 25.972 1.00 63.57 396 ILE B O 1
ATOM 4188 N N . ALA B 1 303 ? 33.567 -18.114 25.784 1.00 62.88 397 ALA B N 1
ATOM 4189 C CA . ALA B 1 303 ? 32.502 -18.013 26.780 1.00 61.19 397 ALA B CA 1
ATOM 4190 C C . ALA B 1 303 ? 32.932 -17.384 28.068 1.00 60.21 397 ALA B C 1
ATOM 4191 O O . ALA B 1 303 ? 32.207 -16.564 28.612 1.00 60.74 397 ALA B O 1
ATOM 4193 N N . GLU B 1 304 ? 34.108 -17.765 28.561 1.00 59.28 398 GLU B N 1
ATOM 4194 C CA . GLU B 1 304 ? 34.655 -17.179 29.789 1.00 57.98 398 GLU B CA 1
ATOM 4195 C C . GLU B 1 304 ? 34.879 -15.675 29.612 1.00 56.76 398 GLU B C 1
ATOM 4196 O O . GLU B 1 304 ? 34.526 -14.876 30.492 1.00 56.74 398 GLU B O 1
ATOM 4198 N N . LEU B 1 305 ? 35.441 -15.307 28.465 1.00 55.05 399 LEU B N 1
ATOM 4199 C CA . LEU B 1 305 ? 35.687 -13.915 28.130 1.00 54.33 399 LEU B CA 1
ATOM 4200 C C . LEU B 1 305 ? 34.391 -13.085 28.214 1.00 54.08 399 LEU B C 1
ATOM 4201 O O . LEU B 1 305 ? 34.365 -12.002 28.809 1.00 52.95 399 LEU B O 1
ATOM 4206 N N . GLN B 1 306 ? 33.314 -13.623 27.649 1.00 53.45 400 GLN B N 1
ATOM 4207 C CA . GLN B 1 306 ? 32.075 -12.923 27.633 1.00 53.79 400 GLN B CA 1
ATOM 4208 C C . GLN B 1 306 ? 31.404 -12.830 29.003 1.00 53.66 400 GLN B C 1
ATOM 4209 O O . GLN B 1 306 ? 30.761 -11.813 29.303 1.00 53.91 400 GLN B O 1
ATOM 4215 N N . GLU B 1 307 ? 31.579 -13.840 29.850 1.00 53.60 401 GLU B N 1
ATOM 4216 C CA . GLU B 1 307 ? 31.118 -13.717 31.243 1.00 53.40 401 GLU B CA 1
ATOM 4217 C C . GLU B 1 307 ? 31.882 -12.602 31.949 1.00 52.15 401 GLU B C 1
ATOM 4218 O O . GLU B 1 307 ? 31.326 -11.879 32.770 1.00 52.36 401 GLU B O 1
ATOM 4224 N N . GLN B 1 308 ? 33.162 -12.472 31.635 1.00 50.60 402 GLN B N 1
ATOM 4225 C CA . GLN B 1 308 ? 33.977 -11.445 32.266 1.00 49.25 402 GLN B CA 1
ATOM 4226 C C . GLN B 1 308 ? 33.481 -10.059 31.804 1.00 48.53 402 GLN B C 1
ATOM 4227 O O . GLN B 1 308 ? 33.164 -9.192 32.644 1.00 48.44 402 GLN B O 1
ATOM 4233 N N . ILE B 1 309 ? 33.392 -9.862 30.484 1.00 46.98 403 ILE B N 1
ATOM 4234 C CA . ILE B 1 309 ? 32.833 -8.638 29.951 1.00 46.34 403 ILE B CA 1
ATOM 4235 C C . ILE B 1 309 ? 31.472 -8.414 30.616 1.00 46.57 403 ILE B C 1
ATOM 4236 O O . ILE B 1 309 ? 31.256 -7.369 31.250 1.00 46.32 403 ILE B O 1
ATOM 4241 N N . HIS B 1 310 ? 30.572 -9.396 30.507 1.00 46.71 404 HIS B N 1
ATOM 4242 C CA . HIS B 1 310 ? 29.222 -9.224 31.046 1.00 47.75 404 HIS B CA 1
ATOM 4243 C C . HIS B 1 310 ? 29.199 -8.910 32.536 1.00 48.13 404 HIS B C 1
ATOM 4244 O O . HIS B 1 310 ? 28.448 -8.046 32.962 1.00 48.58 404 HIS B O 1
ATOM 4251 N N . LYS B 1 311 ? 30.039 -9.575 33.320 1.00 49.21 405 LYS B N 1
ATOM 4252 C CA . LYS B 1 311 ? 30.146 -9.279 34.757 1.00 50.12 405 LYS B CA 1
ATOM 4253 C C . LYS B 1 311 ? 30.611 -7.844 35.017 1.00 49.74 405 LYS B C 1
ATOM 4254 O O . LYS B 1 311 ? 30.031 -7.123 35.841 1.00 49.23 405 LYS B O 1
ATOM 4260 N N . LEU B 1 312 ? 31.664 -7.423 34.320 1.00 50.03 406 LEU B N 1
ATOM 4261 C CA . LEU B 1 312 ? 32.233 -6.093 34.602 1.00 50.08 406 LEU B CA 1
ATOM 4262 C C . LEU B 1 312 ? 31.277 -4.982 34.184 1.00 50.52 406 LEU B C 1
ATOM 4263 O O . LEU B 1 312 ? 31.265 -3.922 34.812 1.00 50.76 406 LEU B O 1
ATOM 4268 N N . LEU B 1 313 ? 30.481 -5.260 33.137 1.00 50.40 407 LEU B N 1
ATOM 4269 C CA . LEU B 1 313 ? 29.521 -4.322 32.561 1.00 50.21 407 LEU B CA 1
ATOM 4270 C C . LEU B 1 313 ? 28.241 -4.181 33.397 1.00 51.28 407 LEU B C 1
ATOM 4271 O O . LEU B 1 313 ? 27.364 -3.359 33.090 1.00 51.15 407 LEU B O 1
ATOM 4276 N N . LEU B 1 314 ? 28.143 -4.990 34.446 1.00 52.41 408 LEU B N 1
ATOM 4277 C CA . LEU B 1 314 ? 27.142 -4.800 35.501 1.00 53.60 408 LEU B CA 1
ATOM 4278 C C . LEU B 1 314 ? 27.316 -3.552 36.372 1.00 54.38 408 LEU B C 1
ATOM 4279 O O . LEU B 1 314 ? 26.358 -3.119 36.994 1.00 54.96 408 LEU B O 1
ATOM 4284 N N . GLN B 1 315 ? 28.507 -2.965 36.435 1.00 55.67 409 GLN B N 1
ATOM 4285 C CA . GLN B 1 315 ? 28.684 -1.777 37.307 1.00 57.63 409 GLN B CA 1
ATOM 4286 C C . GLN B 1 315 ? 27.784 -0.586 36.931 1.00 58.04 409 GLN B C 1
ATOM 4287 O O . GLN B 1 315 ? 27.889 -0.031 35.831 1.00 57.69 409 GLN B O 1
ATOM 4293 N N . PRO B 1 316 ? 26.918 -0.162 37.858 1.00 58.94 410 PRO B N 1
ATOM 4294 C CA . PRO B 1 316 ? 26.181 1.028 37.486 1.00 59.76 410 PRO B CA 1
ATOM 4295 C C . PRO B 1 316 ? 27.134 2.222 37.384 1.00 60.15 410 PRO B C 1
ATOM 4296 O O . PRO B 1 316 ? 28.119 2.292 38.104 1.00 60.95 410 PRO B O 1
ATOM 4300 N N . VAL B 1 317 ? 26.852 3.117 36.453 1.00 60.63 411 VAL B N 1
ATOM 4301 C CA . VAL B 1 317 ? 27.602 4.350 36.280 1.00 60.85 411 VAL B CA 1
ATOM 4302 C C . VAL B 1 317 ? 26.631 5.546 36.221 1.00 60.84 411 VAL B C 1
ATOM 4303 O O . VAL B 1 317 ? 26.871 6.592 35.612 1.00 60.42 411 VAL B O 1
#

Sequence (563 aa):
GRLEDVTVYSLEDLTALASEHTSKNTDTFAAVFSFLSGRLVHISEQAALILNSKRGFLKSVHFVDLLAPQDVRAFYAHTAPTQLPFWNCAPAKPFFCRICGGGDREKRHYSPFRILPYLVHVHSSAQPEPEPCCLTLVEKIHSGYEAPRIPVDKRIFTTTHTPGCVFLEVDERAVPLLGYLPQDLIGTSILTYLHPEDRPLMVAIHQKVLKYAGHPPFEHSPVRFCTQNGEYVILDSSWSSFVNPWSRKVSFIIGRHKVRTSPLNEDVFATRIKKAASNDKDIAELQEQIHKLLLQPVALASEHTSKNTDTFAAVFSFLSGRLVHISEQAALILNSHFVDLLAPQDVRAFYAHTAPTQLPFWNNWPAKPFFCRICEKRHYSPFRILPYLVHVHSSAQPEPCCLTLVEKIHSGYEAPRIPVDKRIFTTTHTPGCVFLEVDERAVPLLGYLPQDLIGTSILTYLHPEDRPLMVAIHQKVLKYAGHPPFEHSPVRFCTQNGEYVILDSSWSSFVNPWSRKVSFIIGRHKVRTSPLNEDVFATRIKKNDKDIAELQEQIHKLLLQPV

CATH classification: 3.30.450.20 (+1 more: 3.30.450.20)

Solvent-accessible surface area: 29244 Å² total; per-residue (Å²): 99,76,96,97,143,51,94,71,55,36,98,132,68,4,107,64,19,3,50,126,23,25,89,127,55,117,36,0,0,6,0,0,10,1,39,123,64,18,32,14,50,42,28,12,148,56,0,22,139,10,10,135,19,156,178,56,90,3,76,87,15,81,2,29,84,2,5,4,98,110,0,43,41,9,2,87,56,67,1,17,52,118,69,18,29,143,57,130,140,101,64,36,142,42,5,5,0,39,2,0,7,4,49,105,206,94,84,54,128,69,15,11,1,62,0,40,3,14,24,5,39,5,38,82,96,91,113,99,55,54,31,42,0,0,0,0,8,0,31,48,29,94,4,3,2,50,75,133,116,47,84,109,102,116,17,19,2,30,3,13,0,30,30,20,0,52,5,79,111,13,38,69,100,2,1,25,1,1,2,40,1,28,46,33,3,71,56,51,13,9,0,79,21,5,36,74,134,14,35,77,54,1,30,38,0,0,95,54,2,38,153,75,13,80,111,103,44,16,106,62,51,74,8,71,4,28,1,50,23,41,50,85,0,64,6,30,11,18,9,14,18,20,17,46,16,61,63,89,84,8,47,23,0,10,0,69,7,92,4,147,55,55,6,163,73,63,42,0,39,29,130,52,173,87,106,108,86,110,80,73,78,46,12,59,114,17,36,64,86,0,80,154,42,5,92,59,65,97,143,147,71,69,142,95,53,63,83,102,114,64,31,41,1,2,13,12,6,31,156,87,34,62,49,77,52,50,9,171,74,72,66,88,100,166,82,107,54,11,40,116,78,6,6,114,104,0,48,70,14,2,117,39,81,7,25,63,130,114,14,46,118,83,128,110,147,133,27,154,36,5,8,0,38,9,35,169,201,67,94,86,30,10,8,65,0,41,7,22,31,33,54,17,136,50,127,86,130,95,65,33,0,0,14,0,25,2,74,63,22,63,3,2,13,55,92,97,54,41,80,91,78,137,20,36,2,36,6,22,0,35,30,8,0,50,4,79,46,17,39,64,111,1,0,27,2,3,3,28,0,22,62,32,1,73,49,50,17,7,0,74,20,4,42,70,142,17,23,85,53,1,25,32,0,0,104,25,2,17,180,23,22,82,116,97,38,36,116,64,54,54,6,70,8,21,0,39,11,32,23,81,2,45,4,38,10,17,9,13,16,13,39,37,29,63,52,142,87,7,45,28,0,11,0,79,10,91,2,129,53,63,6,107,70,101,39,0,41,29,101,52,149,178,148,109,106,68,134,21,63,80,24,41,128,94,0,74,151,23,3,93,95,75,76

Radius of gyration: 24.99 Å; Cα contacts (8 Å, |Δi|>4): 1135; chains: 2; bounding box: 62×62×61 Å

B-factor: mean 47.57, std 15.71, range [15.99, 92.57]